Protein AF-0000000079009531 (afdb_homodimer)

Foldseek 3Di:
DPPPPPPPPPPPPPPPPPPPPPPPPPPPPVVLVQAAPDPDDGRHLVCLCVVQVLSPDQFADDAEAELLFAAADQVQAFKDQVLLQDFPQKWWFWACPQLQWIKIAIDGDWGWIDGRPAPAIWTFGMKIKWAAPDQFFTAQYHYNPTAGRMKMKGKIAHPPPPDPVVCLPDAQRIEIEMAGEHADADALPLCCQPLVCLVCHQEHPSDVGGDIGRTGRSVSQDDPDPGWKWKWWFHFDFDPSGRRRYIYTYTPDHGYHHPVRVVSQQSHAHNVRHGSHSSGHHHHDNPPIHMYINPCVSHPDPVPVPPVPCPPPVVVVVVVVVVVVVVVVVVD/DPPPPPPPPPPPPPPPPPPPPPPPPPPPPPPLVQAAPDPDDGRHLVCLCVVQVLSPDQFADDAEAELLFAAADQVQAFKDQVLLQDFPQKWWFWACPQLQWIKIAIDGDWGWIDGRPAPAIWTFGMKIKWAAPDQFFTAQYHYNPTAGRMKMKGKTAHPPDPDPVCCLPDAQRIEIEMAGEHADADALPLCCQPLVCLVCHQEHPSDVGGDIGRTGRSCSQDDPDPGWKWKWWFHFDFDPSGRRRYIYTYTPDHGYHHPVSVVSQQSHAHNVRHGSHSSGHHHHDNPPIHMYINPCVSHPDPVPVPPVPPPPPVVVVVVVVVVVVVVVVVVD

Nearest PDB structures (foldseek):
  4pxx-assembly1_A  TM=9.332E-01  e=1.067E-29  Homo sapiens
  2h4n-assembly1_A  TM=9.356E-01  e=3.135E-29  Homo sapiens
  2x7s-assembly1_A  TM=9.214E-01  e=1.203E-29  Homo sapiens
  2wd2-assembly1_A  TM=9.306E-01  e=3.328E-29  Homo sapiens
  5ku6-assembly3_C  TM=8.762E-01  e=2.268E-26  Homo sapiens

InterPro domains:
  IPR001148 Alpha carbonic anhydrase domain [PF00194] (45-294)
  IPR001148 Alpha carbonic anhydrase domain [PS51144] (33-295)
  IPR001148 Alpha carbonic anhydrase domain [SM01057] (35-295)
  IPR023561 Carbonic anhydrase, alpha-class [PTHR18952] (33-289)
  IPR036398 Alpha carbonic anhydrase domain superfamily [G3DSA:3.10.200.10] (30-306)
  IPR036398 Alpha carbonic anhydrase domain superfamily [SSF51069] (33-294)

Structure (mmCIF, N/CA/C/O backbone):
data_AF-0000000079009531-model_v1
#
loop_
_entity.id
_entity.type
_entity.pdbx_description
1 polymer 'carbonic anhydrase'
#
loop_
_atom_site.group_PDB
_atom_site.id
_atom_site.type_symbol
_atom_site.label_atom_id
_atom_site.label_alt_id
_atom_site.label_comp_id
_atom_site.label_asym_id
_atom_site.label_entity_id
_atom_site.label_seq_id
_atom_site.pdbx_PDB_ins_code
_atom_site.Cartn_x
_atom_site.Cartn_y
_atom_site.Cartn_z
_atom_site.occupancy
_atom_site.B_iso_or_equiv
_atom_site.auth_seq_id
_atom_site.auth_comp_id
_atom_site.auth_asym_id
_atom_site.auth_atom_id
_atom_site.pdbx_PDB_model_num
ATOM 1 N N . MET A 1 1 ? -96 -47.688 -9.445 1 29.12 1 MET A N 1
ATOM 2 C CA . MET A 1 1 ? -95.562 -46.531 -10.211 1 29.12 1 MET A CA 1
ATOM 3 C C . MET A 1 1 ? -94.5 -45.75 -9.438 1 29.12 1 MET A C 1
ATOM 5 O O . MET A 1 1 ? -94.75 -45.156 -8.398 1 29.12 1 MET A O 1
ATOM 9 N N . THR A 1 2 ? -93.25 -46.344 -9.422 1 32.91 2 THR A N 1
ATOM 10 C CA . THR A 1 2 ? -92 -46.219 -8.664 1 32.91 2 THR A CA 1
ATOM 11 C C . THR A 1 2 ? -91.25 -44.938 -9.016 1 32.91 2 THR A C 1
ATOM 13 O O . THR A 1 2 ? -90.875 -44.75 -10.156 1 32.91 2 THR A O 1
ATOM 16 N N . SE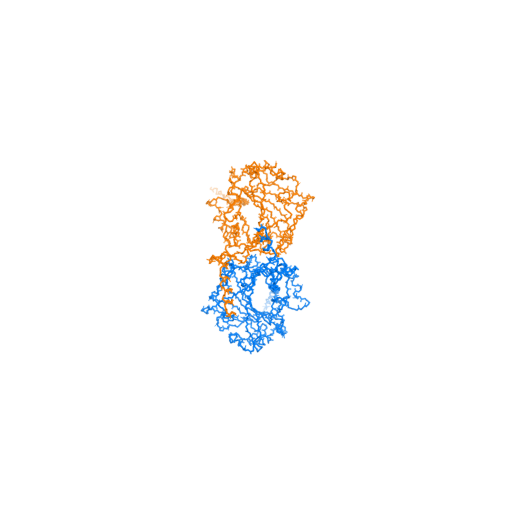R A 1 3 ? -91.875 -43.781 -8.531 1 31.92 3 SER A N 1
ATOM 17 C CA . SER A 1 3 ? -91.438 -42.438 -8.844 1 31.92 3 SER A CA 1
ATOM 18 C C . SER A 1 3 ? -89.938 -42.25 -8.562 1 31.92 3 SER A C 1
ATOM 20 O O . SER A 1 3 ? -89.5 -42.5 -7.453 1 31.92 3 SER A O 1
ATOM 22 N N . SER A 1 4 ? -89.062 -42.344 -9.562 1 31.94 4 SER A N 1
ATOM 23 C CA . SER A 1 4 ? -87.562 -42.312 -9.75 1 31.94 4 SER A CA 1
ATOM 24 C C . SER A 1 4 ? -87.062 -40.906 -9.523 1 31.94 4 SER A C 1
ATOM 26 O O . SER A 1 4 ? -87.25 -40 -10.344 1 31.94 4 SER A O 1
ATOM 28 N N . GLN A 1 5 ? -87.312 -40.344 -8.328 1 29.27 5 GLN A N 1
ATOM 29 C CA . GLN A 1 5 ? -86.938 -38.969 -8.148 1 29.27 5 GLN A CA 1
ATOM 30 C C . GLN A 1 5 ? -85.438 -38.781 -8.461 1 29.27 5 GLN A C 1
ATOM 32 O O . GLN A 1 5 ? -84.562 -39.469 -7.902 1 29.27 5 GLN A O 1
ATOM 37 N N . ALA A 1 6 ? -85.062 -38.219 -9.641 1 32.69 6 ALA A N 1
ATOM 38 C CA . ALA A 1 6 ? -83.812 -37.875 -10.312 1 32.69 6 ALA A CA 1
ATOM 39 C C . ALA A 1 6 ? -83.062 -36.875 -9.5 1 32.69 6 ALA A C 1
ATOM 41 O O . ALA A 1 6 ? -83.5 -35.781 -9.203 1 32.69 6 ALA A O 1
ATOM 42 N N . TRP A 1 7 ? -82.188 -37.312 -8.469 1 28.7 7 TRP A N 1
ATOM 43 C CA . TRP A 1 7 ? -81.438 -36.469 -7.586 1 28.7 7 TRP A CA 1
ATOM 44 C C . TRP A 1 7 ? -80.438 -35.594 -8.383 1 28.7 7 TRP A C 1
ATOM 46 O O . TRP A 1 7 ? -79.625 -36.094 -9.164 1 28.7 7 TRP A O 1
ATOM 56 N N . LYS A 1 8 ? -80.938 -34.375 -8.852 1 31.2 8 LYS A N 1
ATOM 57 C CA . LYS A 1 8 ? -80.125 -33.438 -9.609 1 31.2 8 LYS A CA 1
ATOM 58 C C . LYS A 1 8 ? -78.812 -33.094 -8.852 1 31.2 8 LYS A C 1
ATOM 60 O O . LYS A 1 8 ? -78.875 -32.656 -7.699 1 31.2 8 LYS A O 1
ATOM 65 N N . VAL A 1 9 ? -77.688 -33.812 -9.086 1 33.5 9 VAL A N 1
ATOM 66 C CA . VAL A 1 9 ? -76.375 -33.656 -8.477 1 33.5 9 VAL A CA 1
ATOM 67 C C . VAL A 1 9 ? -75.875 -32.25 -8.781 1 33.5 9 VAL A C 1
ATOM 69 O O . VAL A 1 9 ? -75.875 -31.812 -9.93 1 33.5 9 VAL A O 1
ATOM 72 N N . PRO A 1 10 ? -76 -31.328 -7.812 1 34.94 10 PRO A N 1
ATOM 73 C CA . PRO A 1 10 ? -75.562 -29.984 -8.109 1 34.94 10 PRO A CA 1
ATOM 74 C C . PRO A 1 10 ? -74.125 -29.984 -8.664 1 34.94 10 PRO A C 1
ATOM 76 O O . PRO A 1 10 ? -73.312 -30.844 -8.289 1 34.94 10 PRO A O 1
ATOM 79 N N . VAL A 1 11 ? -73.938 -29.625 -9.875 1 32.44 11 VAL A N 1
ATOM 80 C CA . VAL A 1 11 ? -72.688 -29.438 -10.594 1 32.44 11 VAL A CA 1
ATOM 81 C C . VAL A 1 11 ? -71.75 -28.484 -9.82 1 32.44 11 VAL A C 1
ATOM 83 O O . VAL A 1 11 ? -72.062 -27.312 -9.656 1 32.44 11 VAL A O 1
ATOM 86 N N . ARG A 1 12 ? -71.25 -28.922 -8.695 1 33.34 12 ARG A N 1
ATOM 87 C CA . ARG A 1 12 ? -70.25 -28.062 -8.031 1 33.34 12 ARG A CA 1
ATOM 88 C C . ARG A 1 12 ? -69.25 -27.516 -9.031 1 33.34 12 ARG A C 1
ATOM 90 O O . ARG A 1 12 ? -68.688 -28.25 -9.844 1 33.34 12 ARG A O 1
ATOM 97 N N . HIS A 1 13 ? -69.5 -26.25 -9.375 1 33.47 13 HIS A N 1
ATOM 98 C CA . HIS A 1 13 ? -68.5 -25.516 -10.188 1 33.47 13 HIS A CA 1
ATOM 99 C C . HIS A 1 13 ? -67.062 -25.719 -9.656 1 33.47 13 HIS A C 1
ATOM 101 O O . HIS A 1 13 ? -66.812 -25.516 -8.469 1 33.47 13 HIS A O 1
ATOM 107 N N . VAL A 1 14 ? -66.375 -26.703 -10.109 1 35.72 14 VAL A N 1
ATOM 108 C CA . VAL A 1 14 ? -64.938 -26.875 -9.875 1 35.72 14 VAL A CA 1
ATOM 109 C C . VAL A 1 14 ? -64.188 -25.594 -10.25 1 35.72 14 VAL A C 1
ATOM 111 O O . VAL A 1 14 ? -64.188 -25.188 -11.414 1 35.72 14 VAL A O 1
ATOM 114 N N . VAL A 1 15 ? -64.375 -24.609 -9.352 1 36.88 15 VAL A N 1
ATOM 115 C CA . VAL A 1 15 ? -63.438 -23.484 -9.547 1 36.88 15 VAL A CA 1
ATOM 116 C C . VAL A 1 15 ? -62.031 -23.984 -9.766 1 36.88 15 VAL A C 1
ATOM 118 O O . VAL A 1 15 ? -61.469 -24.656 -8.898 1 36.88 15 VAL A O 1
ATOM 121 N N . THR A 1 16 ? -61.719 -24.297 -10.984 1 35.53 16 THR A N 1
ATOM 122 C CA . THR A 1 16 ? -60.344 -24.578 -11.359 1 35.53 16 THR A CA 1
ATOM 123 C C . THR A 1 16 ? -59.406 -23.453 -10.906 1 35.53 16 THR A C 1
ATOM 125 O O . THR A 1 16 ? -59.531 -22.312 -11.375 1 35.53 16 THR A O 1
ATOM 128 N N . LEU A 1 17 ? -59.188 -23.453 -9.594 1 37.47 17 LEU A N 1
ATOM 129 C CA . LEU A 1 17 ? -58.094 -22.562 -9.203 1 37.47 17 LEU A CA 1
ATOM 130 C C . LEU A 1 17 ? -56.875 -22.812 -10.07 1 37.47 17 LEU A C 1
ATOM 132 O O . LEU A 1 17 ? -56.281 -23.891 -10.039 1 37.47 17 LEU A O 1
ATOM 136 N N . CYS A 1 18 ? -56.875 -22.188 -11.25 1 34.91 18 CYS A N 1
ATOM 137 C CA . CYS A 1 18 ? -55.625 -22.125 -12.016 1 34.91 18 CYS A CA 1
ATOM 138 C C . CYS A 1 18 ? -54.5 -21.578 -11.156 1 34.91 18 CYS A C 1
ATOM 140 O O . CYS A 1 18 ? -54.469 -20.375 -10.844 1 34.91 18 CYS A O 1
ATOM 142 N N . ILE A 1 19 ? -54.094 -22.375 -10.203 1 36.53 19 ILE A N 1
ATOM 143 C CA . ILE A 1 19 ? -52.844 -22 -9.57 1 36.53 19 ILE A CA 1
ATOM 144 C C . ILE A 1 19 ? -51.812 -21.656 -10.648 1 36.53 19 ILE A C 1
ATOM 146 O O . ILE A 1 19 ? -51.438 -22.516 -11.453 1 36.53 19 ILE A O 1
ATOM 150 N N . GLY A 1 20 ? -51.906 -20.422 -11.172 1 34.81 20 GLY A N 1
ATOM 151 C CA . GLY A 1 20 ? -50.781 -19.953 -11.977 1 34.81 20 GLY A CA 1
ATOM 152 C C . GLY A 1 20 ? -49.438 -20.312 -11.391 1 34.81 20 GLY A C 1
ATOM 153 O O . GLY A 1 20 ? -49.125 -19.938 -10.25 1 34.81 20 GLY A O 1
ATOM 154 N N . ILE A 1 21 ? -48.938 -21.516 -11.758 1 35.19 21 ILE A N 1
ATOM 155 C CA . ILE A 1 21 ? -47.531 -21.828 -11.531 1 35.19 21 ILE A CA 1
ATOM 156 C C . ILE A 1 21 ? -46.656 -20.641 -11.93 1 35.19 21 ILE A C 1
ATOM 158 O O . ILE A 1 21 ? -46.594 -20.281 -13.109 1 35.19 21 ILE A O 1
ATOM 162 N N . ILE A 1 22 ? -46.688 -19.641 -11.078 1 38.41 22 ILE A N 1
ATOM 163 C CA . ILE A 1 22 ? -45.594 -18.688 -11.305 1 38.41 22 ILE A CA 1
ATOM 164 C C . ILE A 1 22 ? -44.281 -19.422 -11.453 1 38.41 22 ILE A C 1
ATOM 166 O O . ILE A 1 22 ? -43.812 -20.047 -10.5 1 38.41 22 ILE A O 1
ATOM 170 N N . LEU A 1 23 ? -44.062 -19.969 -12.641 1 34.06 23 LEU A N 1
ATOM 171 C CA . LEU A 1 23 ? -42.688 -20.375 -12.969 1 34.06 23 LEU A CA 1
ATOM 172 C C . LEU A 1 23 ? -41.688 -19.297 -12.523 1 34.06 23 LEU A C 1
ATOM 174 O O . LEU A 1 23 ? -41.688 -18.203 -13.078 1 34.06 23 LEU A O 1
ATOM 178 N N . TRP A 1 24 ? -41.438 -19.281 -11.219 1 35.66 24 TRP A N 1
ATOM 179 C CA . TRP A 1 24 ? -40.188 -18.609 -10.828 1 35.66 24 TRP A CA 1
ATOM 180 C C . TRP A 1 24 ? -39.031 -19.047 -11.719 1 35.66 24 TRP A C 1
ATOM 182 O O . TRP A 1 24 ? -38.594 -20.203 -11.664 1 35.66 24 TRP A O 1
ATOM 192 N N . SER A 1 25 ? -39.031 -18.562 -12.93 1 33 25 SER A N 1
ATOM 193 C CA . SER A 1 25 ? -37.75 -18.672 -13.648 1 33 25 SER A CA 1
ATOM 194 C C . SER A 1 25 ? -36.594 -18.188 -12.797 1 33 25 SER A C 1
ATOM 196 O O . SER A 1 25 ? -36.531 -17.016 -12.43 1 33 25 SER A O 1
ATOM 198 N N . GLY A 1 26 ? -36.188 -19 -11.898 1 31.97 26 GLY A N 1
ATOM 199 C CA . GLY A 1 26 ? -34.844 -18.734 -11.398 1 31.97 26 GLY A CA 1
ATOM 200 C C . GLY A 1 26 ? -33.906 -18.203 -12.461 1 31.97 26 GLY A C 1
ATOM 201 O O . GLY A 1 26 ? -33.75 -18.797 -13.531 1 31.97 26 GLY A O 1
ATOM 202 N N . SER A 1 27 ? -33.844 -16.938 -12.539 1 34.62 27 SER A N 1
ATOM 203 C CA . SER A 1 27 ? -32.719 -16.438 -13.32 1 34.62 27 SER A CA 1
ATOM 204 C C . SER A 1 27 ? -31.453 -17.25 -13.039 1 34.62 27 SER A C 1
ATOM 206 O O . SER A 1 27 ? -31.016 -17.359 -11.891 1 34.62 27 SER A O 1
ATOM 208 N N . VAL A 1 28 ? -31.344 -18.406 -13.586 1 34.09 28 VAL A N 1
ATOM 209 C CA . VAL A 1 28 ? -29.969 -18.875 -13.711 1 34.09 28 VAL A CA 1
ATOM 210 C C . VAL A 1 28 ? -29.031 -17.688 -13.953 1 34.09 28 VAL A C 1
ATOM 212 O O . VAL A 1 28 ? -29.188 -16.969 -14.938 1 34.09 28 VAL A O 1
ATOM 215 N N . ASP A 1 29 ? -28.688 -17.062 -12.914 1 33.69 29 ASP A N 1
ATOM 216 C CA . ASP A 1 29 ? -27.469 -16.281 -13.102 1 33.69 29 ASP A CA 1
ATOM 217 C C . ASP A 1 29 ? -26.438 -17.078 -13.914 1 33.69 29 ASP A C 1
ATOM 219 O O . ASP A 1 29 ? -25.844 -18.047 -13.414 1 33.69 29 ASP A O 1
ATOM 223 N N . ALA A 1 30 ? -26.781 -17.531 -15.078 1 34.75 30 ALA A N 1
ATOM 224 C CA . ALA A 1 30 ? -25.688 -17.969 -15.938 1 34.75 30 ALA A CA 1
ATOM 225 C C . ALA A 1 30 ? -24.391 -17.234 -15.586 1 34.75 30 ALA A C 1
ATOM 227 O O . ALA A 1 30 ? -24.25 -16.047 -15.859 1 34.75 30 ALA A O 1
ATOM 228 N N . ASP A 1 31 ? -23.797 -17.406 -14.523 1 38.38 31 ASP A N 1
ATOM 229 C CA . ASP A 1 31 ? -22.422 -17.047 -14.227 1 38.38 31 ASP A CA 1
ATOM 230 C C . ASP A 1 31 ? -21.531 -17.203 -15.469 1 38.38 31 ASP A C 1
ATOM 232 O O . ASP A 1 31 ? -20.641 -18.047 -15.492 1 38.38 31 ASP A O 1
ATOM 236 N N . GLY A 1 32 ? -21.984 -17.594 -16.625 1 43.75 32 GLY A N 1
ATOM 237 C CA . GLY A 1 32 ? -21.109 -17.484 -17.781 1 43.75 32 GLY A CA 1
ATOM 238 C C . GLY A 1 32 ? -20.078 -16.391 -17.641 1 43.75 32 GLY A C 1
ATOM 239 O O . GLY A 1 32 ? -20.406 -15.25 -17.312 1 43.75 32 GLY A O 1
ATOM 240 N N . ALA A 1 33 ? -18.984 -16.797 -17.172 1 51.84 33 ALA A N 1
ATOM 241 C CA . ALA A 1 33 ? -17.891 -15.844 -16.984 1 51.84 33 ALA A CA 1
ATOM 242 C C . ALA A 1 33 ? -17.859 -14.812 -18.109 1 51.84 33 ALA A C 1
ATOM 244 O O . ALA A 1 33 ? -17.703 -15.156 -19.281 1 51.84 33 ALA A O 1
ATOM 245 N N . SER A 1 34 ? -18.547 -13.664 -17.969 1 73.94 34 SER A N 1
ATOM 246 C CA . SER A 1 34 ? -18.672 -12.469 -18.797 1 73.94 34 SER A CA 1
ATOM 247 C C . SER A 1 34 ? -17.312 -11.945 -19.219 1 73.94 34 SER A C 1
ATOM 249 O O . SER A 1 34 ? -17.219 -11.109 -20.125 1 73.94 34 SER A O 1
ATOM 251 N N . TRP A 1 35 ? -16.266 -12.68 -18.812 1 86.94 35 TRP A N 1
ATOM 252 C CA . TRP A 1 35 ? -14.984 -12.125 -19.25 1 86.94 35 TRP A CA 1
ATOM 253 C C . TRP A 1 35 ? -14.102 -13.203 -19.859 1 86.94 35 TRP A C 1
ATOM 255 O O . TRP A 1 35 ? -14.312 -14.398 -19.609 1 86.94 35 TRP A O 1
ATOM 265 N N . ASN A 1 36 ? -13.227 -12.977 -20.766 1 88.44 36 ASN A N 1
ATOM 266 C CA . ASN A 1 36 ? -12.258 -13.867 -21.406 1 88.44 36 ASN A CA 1
ATOM 267 C C . ASN A 1 36 ? -10.906 -13.18 -21.578 1 88.44 36 ASN A C 1
ATOM 269 O O . ASN A 1 36 ? -10.703 -12.062 -21.109 1 88.44 36 ASN A O 1
ATOM 273 N N . TYR A 1 37 ? -9.93 -13.922 -22.203 1 90.38 37 TYR A N 1
ATOM 274 C CA . TYR A 1 37 ? -8.578 -13.406 -22.391 1 90.38 37 TYR A CA 1
ATOM 275 C C . TYR A 1 37 ? -8.352 -13.031 -23.859 1 90.38 37 TYR A C 1
ATOM 277 O O . TYR A 1 37 ? -7.207 -12.812 -24.266 1 90.38 37 TYR A O 1
ATOM 285 N N . ASN A 1 38 ? -9.375 -12.977 -24.562 1 87.06 38 ASN A N 1
ATOM 286 C CA . ASN A 1 38 ? -9.195 -12.664 -25.969 1 87.06 38 ASN A CA 1
ATOM 287 C C . ASN A 1 38 ? -8.609 -11.273 -26.172 1 87.06 38 ASN A C 1
ATOM 289 O O . ASN A 1 38 ? -8.789 -10.391 -25.328 1 87.06 38 ASN A O 1
ATOM 293 N N . ILE A 1 39 ? -7.969 -11.102 -27.297 1 84.69 39 ILE A N 1
ATOM 294 C CA . ILE A 1 39 ? -7.293 -9.844 -27.578 1 84.69 39 ILE A CA 1
ATOM 295 C C . ILE A 1 39 ? -8.32 -8.734 -27.797 1 84.69 39 ILE A C 1
ATOM 297 O O . ILE A 1 39 ? -8.086 -7.578 -27.438 1 84.69 39 ILE A O 1
ATOM 301 N N . SER A 1 40 ? -9.469 -9.156 -28.406 1 85 40 SER A N 1
ATOM 302 C CA . SER A 1 40 ? -10.508 -8.172 -28.703 1 85 40 SER A CA 1
ATOM 303 C C . SER A 1 40 ? -11.898 -8.789 -28.594 1 85 40 SER A C 1
ATOM 305 O O . SER A 1 40 ? -12.031 -10.008 -28.422 1 85 40 SER A O 1
ATOM 307 N N . GLY A 1 41 ? -12.891 -7.809 -28.531 1 86.5 41 GLY A N 1
ATOM 308 C CA . GLY A 1 41 ? -14.266 -8.273 -28.5 1 86.5 41 GLY A CA 1
ATOM 309 C C . GLY A 1 41 ? -14.891 -8.164 -27.109 1 86.5 41 GLY A C 1
ATOM 310 O O . GLY A 1 41 ? -14.219 -7.785 -26.156 1 86.5 41 GLY A O 1
ATOM 311 N N . TYR A 1 42 ? -16.047 -8.547 -27.109 1 83.94 42 TYR A N 1
ATOM 312 C CA . TYR A 1 42 ? -16.812 -8.461 -25.875 1 83.94 42 TYR A CA 1
ATOM 313 C C . TYR A 1 42 ? -16.203 -9.359 -24.797 1 83.94 42 TYR A C 1
ATOM 315 O O . TYR A 1 42 ? -15.828 -10.508 -25.078 1 83.94 42 TYR A O 1
ATOM 323 N N . GLY A 1 43 ? -15.984 -8.773 -23.609 1 87.94 43 GLY A N 1
ATOM 324 C CA . GLY A 1 43 ? -15.477 -9.555 -22.484 1 87.94 43 GLY A CA 1
ATOM 325 C C . GLY A 1 43 ? -13.961 -9.609 -22.422 1 87.94 43 GLY A C 1
ATOM 326 O O . GLY A 1 43 ? -13.391 -10.227 -21.531 1 87.94 43 GLY A O 1
ATOM 327 N N . SER A 1 44 ? -13.375 -8.984 -23.391 1 91.81 44 SER A N 1
ATOM 328 C CA . SER A 1 44 ? -11.914 -8.984 -23.438 1 91.81 44 SER A CA 1
ATOM 329 C C . SER A 1 44 ? -11.336 -8.062 -22.359 1 91.81 44 SER A C 1
ATOM 331 O O . SER A 1 44 ? -12.023 -7.172 -21.875 1 91.81 44 SER A O 1
ATOM 333 N N . PRO A 1 45 ? -10.055 -8.266 -22.047 1 93.25 45 PRO A N 1
ATOM 334 C CA . PRO A 1 45 ? -9.422 -7.492 -20.969 1 93.25 45 PRO A CA 1
ATOM 335 C C . PRO A 1 45 ? -9.516 -5.984 -21.203 1 93.25 45 PRO A C 1
ATOM 337 O O . PRO A 1 45 ? -9.664 -5.223 -20.25 1 93.25 45 PRO A O 1
ATOM 340 N N . ALA A 1 46 ? -9.477 -5.586 -22.422 1 91 46 ALA A N 1
ATOM 341 C CA . ALA A 1 46 ? -9.539 -4.16 -22.719 1 91 46 ALA A CA 1
ATOM 342 C C . ALA A 1 46 ? -10.867 -3.559 -22.281 1 91 46 ALA A C 1
ATOM 344 O O . ALA A 1 46 ? -10.977 -2.348 -22.078 1 91 46 ALA A O 1
ATOM 345 N N . TYR A 1 47 ? -11.852 -4.426 -22.109 1 91.31 47 TYR A N 1
ATOM 346 C CA . TYR A 1 47 ? -13.188 -3.916 -21.828 1 91.31 47 TYR A CA 1
ATOM 347 C C . TYR A 1 47 ? -13.695 -4.426 -20.484 1 91.31 47 TYR A C 1
ATOM 349 O O . TYR A 1 47 ? -14.867 -4.23 -20.141 1 91.31 47 TYR A O 1
ATOM 357 N N . TRP A 1 48 ? -12.859 -5.07 -19.734 1 94 48 TRP A N 1
ATOM 358 C CA . TRP A 1 48 ? -13.289 -5.602 -18.438 1 94 48 TRP A CA 1
ATOM 359 C C . TRP A 1 48 ? -13.859 -4.492 -17.562 1 94 48 TRP A C 1
ATOM 361 O O . TRP A 1 48 ? -14.797 -4.719 -16.797 1 94 48 TRP A O 1
ATOM 371 N N . TYR A 1 49 ? -13.344 -3.246 -17.688 1 89.56 49 TYR A N 1
ATOM 372 C CA . TYR A 1 49 ? -13.719 -2.137 -16.812 1 89.56 49 TYR A CA 1
ATOM 373 C C . TYR A 1 49 ? -15.18 -1.761 -17.016 1 89.56 49 TYR A C 1
ATOM 375 O O . TYR A 1 49 ? -15.781 -1.107 -16.156 1 89.56 49 TYR A O 1
ATOM 383 N N . MET A 1 50 ? -15.797 -2.17 -18.109 1 89.69 50 MET A N 1
ATOM 384 C CA . MET A 1 50 ? -17.188 -1.835 -18.391 1 89.69 50 MET A CA 1
ATOM 385 C C . MET A 1 50 ? -18.125 -2.611 -17.469 1 89.69 50 MET A C 1
ATOM 387 O O . MET A 1 50 ? -19.172 -2.096 -17.078 1 89.69 50 MET A O 1
ATOM 391 N N . ASN A 1 51 ? -17.734 -3.838 -17.141 1 90.31 51 ASN A N 1
ATOM 392 C CA . ASN A 1 51 ? -18.547 -4.676 -16.266 1 90.31 51 ASN A CA 1
ATOM 393 C C . ASN A 1 51 ? -17.969 -4.77 -14.859 1 90.31 51 ASN A C 1
ATOM 395 O O . ASN A 1 51 ? -18.688 -5.105 -13.914 1 90.31 51 ASN A O 1
ATOM 399 N N . TYR A 1 52 ? -16.719 -4.531 -14.805 1 90.38 52 TYR A N 1
ATOM 400 C CA . TYR A 1 52 ? -15.977 -4.555 -13.547 1 90.38 52 TYR A CA 1
ATOM 401 C C . TYR A 1 52 ? -15.18 -3.27 -13.359 1 90.38 52 TYR A C 1
ATOM 403 O O . TYR A 1 52 ? -14.016 -3.191 -13.742 1 90.38 52 TYR A O 1
ATOM 411 N N . SER A 1 53 ? -15.742 -2.402 -12.68 1 85.69 53 SER A N 1
ATOM 412 C CA . SER A 1 53 ? -15.227 -1.037 -12.633 1 85.69 53 SER A CA 1
ATOM 413 C C . SER A 1 53 ? -13.812 -0.997 -12.055 1 85.69 53 SER A C 1
ATOM 415 O O . SER A 1 53 ? -12.992 -0.182 -12.477 1 85.69 53 SER A O 1
ATOM 417 N N . ASN A 1 54 ? -13.461 -1.9 -11.141 1 85.69 54 ASN A N 1
ATOM 418 C CA . ASN A 1 54 ? -12.133 -1.904 -10.539 1 85.69 54 ASN A CA 1
ATOM 419 C C . ASN A 1 54 ? -11.047 -2.217 -11.562 1 85.69 54 ASN A C 1
ATOM 421 O O . ASN A 1 54 ? -9.875 -1.908 -11.352 1 85.69 54 ASN A O 1
ATOM 425 N N . CYS A 1 55 ? -11.43 -2.762 -12.672 1 92.12 55 CYS A N 1
ATOM 426 C CA . CYS A 1 55 ? -10.453 -3.145 -13.688 1 92.12 55 CYS A CA 1
ATOM 427 C C . CYS A 1 55 ? -9.922 -1.921 -14.422 1 92.12 55 CYS A C 1
ATOM 429 O O . CYS A 1 55 ? -8.953 -2.018 -15.172 1 92.12 55 CYS A O 1
ATOM 431 N N . GLY A 1 56 ? -10.516 -0.837 -14.156 1 87.5 56 GLY A N 1
ATOM 432 C CA . GLY A 1 56 ? -10.031 0.416 -14.719 1 87.5 56 GLY A CA 1
ATOM 433 C C . GLY A 1 56 ? -9.219 1.236 -13.734 1 87.5 56 GLY A C 1
ATOM 434 O O . GLY A 1 56 ? -8.969 2.42 -13.961 1 87.5 56 GLY A O 1
ATOM 435 N N . GLY A 1 57 ? -8.734 0.586 -12.625 1 85.88 57 GLY A N 1
ATOM 436 C CA . GLY A 1 57 ? -7.98 1.291 -11.602 1 85.88 57 GLY A CA 1
ATOM 437 C C . GLY A 1 57 ? -6.562 1.617 -12.031 1 85.88 57 GLY A C 1
ATOM 438 O O . GLY A 1 57 ? -6.125 1.212 -13.109 1 85.88 57 GLY A O 1
ATOM 439 N N . VAL A 1 58 ? -5.801 2.32 -11.156 1 85.56 58 VAL A N 1
ATOM 440 C CA . VAL A 1 58 ? -4.5 2.848 -11.547 1 85.56 58 VAL A CA 1
ATOM 441 C C . VAL A 1 58 ? -3.391 2.004 -10.922 1 85.56 58 VAL A C 1
ATOM 443 O O . VAL A 1 58 ? -2.207 2.229 -11.188 1 85.56 58 VAL A O 1
ATOM 446 N N . MET A 1 59 ? -3.756 1.083 -10.039 1 89.12 59 MET A N 1
ATOM 447 C CA . MET A 1 59 ? -2.783 0.175 -9.438 1 89.12 59 MET A CA 1
ATOM 448 C C . MET A 1 59 ? -3.045 -1.265 -9.867 1 89.12 59 MET A C 1
ATOM 450 O O . MET A 1 59 ? -3.117 -2.164 -9.031 1 89.12 59 MET A O 1
ATOM 454 N N . GLN A 1 60 ? -3.141 -1.4 -11.141 1 93.19 60 GLN A N 1
ATOM 455 C CA . GLN A 1 60 ? -3.561 -2.684 -11.695 1 93.19 60 GLN A CA 1
ATOM 456 C C . GLN A 1 60 ? -2.365 -3.602 -11.93 1 93.19 60 GLN A C 1
ATOM 458 O O . GLN A 1 60 ? -1.222 -3.143 -11.969 1 93.19 60 GLN A O 1
ATOM 463 N N . SER A 1 61 ? -2.676 -4.867 -11.922 1 97.31 61 SER A N 1
ATOM 464 C CA . SER A 1 61 ? -1.731 -5.941 -12.203 1 97.31 61 SER A CA 1
ATOM 465 C C . SER A 1 61 ? -2.201 -6.789 -13.383 1 97.31 61 SER A C 1
ATOM 467 O O . SER A 1 61 ? -3.393 -6.824 -13.695 1 97.31 61 SER A O 1
ATOM 469 N N . PRO A 1 62 ? -1.27 -7.477 -14.078 1 98.44 62 PRO A N 1
ATOM 470 C CA . PRO A 1 62 ? 0.171 -7.598 -13.844 1 98.44 62 PRO A CA 1
ATOM 471 C C . PRO A 1 62 ? 0.966 -6.43 -14.414 1 98.44 62 PRO A C 1
ATOM 473 O O . PRO A 1 62 ? 0.479 -5.727 -15.305 1 98.44 62 PRO A O 1
ATOM 476 N N . ILE A 1 63 ? 2.18 -6.258 -13.883 1 98.5 63 ILE A N 1
ATOM 477 C CA . ILE A 1 63 ? 3.043 -5.207 -14.398 1 98.5 63 ILE A CA 1
ATOM 478 C C . ILE A 1 63 ? 4.312 -5.82 -14.984 1 98.5 63 ILE A C 1
ATOM 480 O O . ILE A 1 63 ? 4.555 -7.02 -14.828 1 98.5 63 ILE A O 1
ATOM 484 N N . ASP A 1 64 ? 5.016 -4.992 -15.766 1 98.56 64 ASP A N 1
ATOM 485 C CA . ASP A 1 64 ? 6.402 -5.285 -16.109 1 98.56 64 ASP A CA 1
ATOM 486 C C . ASP A 1 64 ? 7.344 -4.875 -14.969 1 98.56 64 ASP A C 1
ATOM 488 O O . ASP A 1 64 ? 7.277 -3.75 -14.477 1 98.56 64 ASP A O 1
ATOM 492 N N . ILE A 1 65 ? 8.148 -5.789 -14.523 1 98.19 65 ILE A N 1
ATOM 493 C CA . ILE A 1 65 ? 9.195 -5.445 -13.57 1 98.19 65 ILE A CA 1
ATOM 494 C C . ILE A 1 65 ? 10.438 -4.953 -14.312 1 98.19 65 ILE A C 1
ATOM 496 O O . ILE A 1 65 ? 11.188 -5.75 -14.883 1 98.19 65 ILE A O 1
ATOM 500 N N . ASN A 1 66 ? 10.602 -3.66 -14.328 1 96.12 66 ASN A N 1
ATOM 501 C CA . ASN A 1 66 ? 11.836 -3.064 -14.836 1 96.12 66 ASN A CA 1
ATOM 502 C C . ASN A 1 66 ? 12.938 -3.074 -13.781 1 96.12 66 ASN A C 1
ATOM 504 O O . ASN A 1 66 ? 12.906 -2.285 -12.836 1 96.12 66 ASN A O 1
ATOM 508 N N . THR A 1 67 ? 13.914 -3.91 -13.953 1 94.81 67 THR A N 1
ATOM 509 C CA . THR A 1 67 ? 14.898 -4.184 -12.906 1 94.81 67 THR A CA 1
ATOM 510 C C . THR A 1 67 ? 15.844 -2.994 -12.734 1 94.81 67 THR A C 1
ATOM 512 O O . THR A 1 67 ? 16.578 -2.916 -11.742 1 94.81 67 THR A O 1
ATOM 515 N N . THR A 1 68 ? 15.883 -2.012 -13.586 1 90.81 68 THR A N 1
ATOM 516 C CA . THR A 1 68 ? 16.766 -0.854 -13.484 1 90.81 68 THR A CA 1
ATOM 517 C C . THR A 1 68 ? 16.203 0.171 -12.5 1 90.81 68 THR A C 1
ATOM 519 O O . THR A 1 68 ? 16.906 1.08 -12.07 1 90.81 68 THR A O 1
ATOM 522 N N . ILE A 1 69 ? 14.93 -0.037 -12.164 1 88.5 69 ILE A N 1
ATOM 523 C CA . ILE A 1 69 ? 14.352 0.995 -11.312 1 88.5 69 ILE A CA 1
ATOM 524 C C . ILE A 1 69 ? 13.828 0.366 -10.023 1 88.5 69 ILE A C 1
ATOM 526 O O . ILE A 1 69 ? 13.078 1 -9.273 1 88.5 69 ILE A O 1
ATOM 530 N N . VAL A 1 70 ? 14.078 -0.906 -9.781 1 94 70 VAL A N 1
ATOM 531 C CA . VAL A 1 70 ? 13.68 -1.54 -8.531 1 94 70 VAL A CA 1
ATOM 532 C C . VAL A 1 70 ? 14.539 -1.003 -7.383 1 94 70 VAL A C 1
ATOM 534 O O . VAL A 1 70 ? 15.727 -0.739 -7.559 1 94 70 VAL A O 1
ATOM 537 N N . LEU A 1 71 ? 13.969 -0.852 -6.207 1 91.38 71 LEU A N 1
ATOM 538 C CA . LEU A 1 71 ? 14.656 -0.343 -5.027 1 91.38 71 LEU A CA 1
ATOM 539 C C . LEU A 1 71 ? 15.023 -1.48 -4.078 1 91.38 71 LEU A C 1
ATOM 541 O O . LEU A 1 71 ? 14.141 -2.195 -3.594 1 91.38 71 LEU A O 1
ATOM 545 N N . TYR A 1 72 ? 16.375 -1.554 -3.902 1 93.06 72 TYR A N 1
ATOM 546 C CA . TYR A 1 72 ? 16.812 -2.541 -2.922 1 93.06 72 TYR A CA 1
ATOM 547 C C . TYR A 1 72 ? 16.5 -2.078 -1.504 1 93.06 72 TYR A C 1
ATOM 549 O O . TYR A 1 72 ? 16.891 -0.975 -1.106 1 93.06 72 TYR A O 1
ATOM 557 N N . ASP A 1 73 ? 15.758 -2.938 -0.76 1 92 73 ASP A N 1
ATOM 558 C CA . ASP A 1 73 ? 15.453 -2.711 0.649 1 92 73 ASP A CA 1
ATOM 559 C C . ASP A 1 73 ? 16.125 -3.762 1.532 1 92 73 ASP A C 1
ATOM 561 O O . ASP A 1 73 ? 15.633 -4.891 1.638 1 92 73 ASP A O 1
ATOM 565 N N . PRO A 1 74 ? 17.188 -3.379 2.227 1 88.88 74 PRO A N 1
ATOM 566 C CA . PRO A 1 74 ? 17.891 -4.363 3.047 1 88.88 74 PRO A CA 1
ATOM 567 C C . PRO A 1 74 ? 17.094 -4.793 4.273 1 88.88 74 PRO A C 1
ATOM 569 O O . PRO A 1 74 ? 17.438 -5.777 4.93 1 88.88 74 PRO A O 1
ATOM 572 N N . TRP A 1 75 ? 16.062 -4.113 4.574 1 88.44 75 TRP A N 1
ATOM 573 C CA . TRP A 1 75 ? 15.289 -4.426 5.766 1 88.44 75 TRP A CA 1
ATOM 574 C C . TRP A 1 75 ? 14.062 -5.258 5.414 1 88.44 75 TRP A C 1
ATOM 576 O O . TRP A 1 75 ? 13.312 -5.68 6.301 1 88.44 75 TRP A O 1
ATOM 586 N N . LEU A 1 76 ? 13.812 -5.469 4.176 1 93.62 76 LEU A N 1
ATOM 587 C CA . LEU A 1 76 ? 12.727 -6.336 3.723 1 93.62 76 LEU A CA 1
ATOM 588 C C . LEU A 1 76 ? 13.125 -7.805 3.844 1 93.62 76 LEU A C 1
ATOM 590 O O . LEU A 1 76 ? 13.961 -8.289 3.08 1 93.62 76 LEU A O 1
ATOM 594 N N . PRO A 1 77 ? 12.547 -8.547 4.797 1 95.44 77 PRO A N 1
ATOM 595 C CA . PRO A 1 77 ? 12.953 -9.938 5.008 1 95.44 77 PRO A CA 1
ATOM 596 C C . PRO A 1 77 ? 12.367 -10.891 3.973 1 95.44 77 PRO A C 1
ATOM 598 O O . PRO A 1 77 ? 11.391 -10.547 3.297 1 95.44 77 PRO A O 1
ATOM 601 N N . VAL A 1 78 ? 12.977 -12.039 3.918 1 97.19 78 VAL A N 1
ATOM 602 C CA . VAL A 1 78 ? 12.383 -13.102 3.119 1 97.19 78 VAL A CA 1
ATOM 603 C C . VAL A 1 78 ? 11.18 -13.695 3.855 1 97.19 78 VAL A C 1
ATOM 605 O O . VAL A 1 78 ? 11.008 -13.469 5.059 1 97.19 78 VAL A O 1
ATOM 608 N N . PHE A 1 79 ? 10.391 -14.414 3.08 1 98.25 79 PHE A N 1
ATOM 609 C CA . PHE A 1 79 ? 9.25 -15.094 3.676 1 98.25 79 PHE A CA 1
ATOM 610 C C . PHE A 1 79 ? 9.703 -16.266 4.547 1 98.25 79 PHE A C 1
ATOM 612 O O . PHE A 1 79 ? 10.695 -16.922 4.234 1 98.25 79 PHE A O 1
ATOM 619 N N . ASN A 1 80 ? 9.023 -16.438 5.668 1 97.75 80 ASN A N 1
ATOM 620 C CA . ASN A 1 80 ? 9.047 -17.719 6.355 1 97.75 80 ASN A CA 1
ATOM 621 C C . ASN A 1 80 ? 8.055 -18.703 5.738 1 97.75 80 ASN A C 1
ATOM 623 O O . ASN A 1 80 ? 6.848 -18.609 5.977 1 97.75 80 ASN A O 1
ATOM 627 N N . ILE A 1 81 ? 8.539 -19.672 5.004 1 97.94 81 ILE A N 1
ATOM 628 C CA . ILE A 1 81 ? 7.684 -20.562 4.246 1 97.94 81 ILE A CA 1
ATOM 629 C C . ILE A 1 81 ? 7.766 -21.969 4.836 1 97.94 81 ILE A C 1
ATOM 631 O O . ILE A 1 81 ? 7.562 -22.969 4.129 1 97.94 81 ILE A O 1
ATOM 635 N N . THR A 1 82 ? 8.086 -22.094 6.062 1 97.44 82 THR A N 1
ATOM 636 C CA . THR A 1 82 ? 8.242 -23.406 6.711 1 97.44 82 THR A CA 1
ATOM 637 C C . THR A 1 82 ? 6.953 -24.219 6.621 1 97.44 82 THR A C 1
ATOM 639 O O . THR A 1 82 ? 6.996 -25.438 6.461 1 97.44 82 THR A O 1
ATOM 642 N N . GLU A 1 83 ? 5.863 -23.609 6.633 1 98.12 83 GLU A N 1
ATOM 643 C CA . GLU A 1 83 ? 4.59 -24.328 6.66 1 98.12 83 GLU A CA 1
ATOM 644 C C . GLU A 1 83 ? 4.223 -24.844 5.273 1 98.12 83 GLU A C 1
ATOM 646 O O . GLU A 1 83 ? 3.307 -25.656 5.129 1 98.12 83 GLU A O 1
ATOM 651 N N . TYR A 1 84 ? 4.934 -24.453 4.285 1 98.5 84 TYR A N 1
ATOM 652 C CA . TYR A 1 84 ? 4.695 -24.953 2.939 1 98.5 84 TYR A CA 1
ATOM 653 C C . TYR A 1 84 ? 4.996 -26.453 2.859 1 98.5 84 TYR A C 1
ATOM 655 O O . TYR A 1 84 ? 4.629 -27.109 1.886 1 98.5 84 TYR A O 1
ATOM 663 N N . SER A 1 85 ? 5.551 -26.984 3.91 1 98.12 85 SER A N 1
ATOM 664 C CA . SER A 1 85 ? 5.883 -28.406 3.918 1 98.12 85 SER A CA 1
ATOM 665 C C . SER A 1 85 ? 4.836 -29.219 4.672 1 98.12 85 SER A C 1
ATOM 667 O O . SER A 1 85 ? 4.934 -30.438 4.758 1 98.12 85 SER A O 1
ATOM 669 N N . LYS A 1 86 ? 3.824 -28.562 5.141 1 98.19 86 LYS A N 1
ATOM 670 C CA . LYS A 1 86 ? 2.756 -29.25 5.871 1 98.19 86 LYS A CA 1
ATOM 671 C C . LYS A 1 86 ? 1.883 -30.078 4.93 1 98.19 86 LYS A C 1
ATOM 673 O O . LYS A 1 86 ? 1.49 -29.594 3.863 1 98.19 86 LYS A O 1
ATOM 678 N N . THR A 1 87 ? 1.574 -31.312 5.426 1 98 87 THR A N 1
ATOM 679 C CA . THR A 1 87 ? 0.703 -32.188 4.637 1 98 87 THR A CA 1
ATOM 680 C C . THR A 1 87 ? -0.34 -32.844 5.527 1 98 87 THR A C 1
ATOM 682 O O . THR A 1 87 ? -1.312 -33.438 5.027 1 98 87 THR A O 1
ATOM 685 N N . ASP A 1 88 ? -0.158 -32.719 6.824 1 97.75 88 ASP A N 1
ATOM 686 C CA . ASP A 1 88 ? -1.076 -33.375 7.746 1 97.75 88 ASP A CA 1
ATOM 687 C C . ASP A 1 88 ? -2.443 -32.688 7.742 1 97.75 88 ASP A C 1
ATOM 689 O O . ASP A 1 88 ? -2.555 -31.516 8.055 1 97.75 88 ASP A O 1
ATOM 693 N N . ASN A 1 89 ? -3.518 -33.469 7.43 1 98.06 89 ASN A N 1
ATOM 694 C CA . ASN A 1 89 ? -4.898 -33 7.402 1 98.06 89 ASN A CA 1
ATOM 695 C C . ASN A 1 89 ? -5.07 -31.828 6.438 1 98.06 89 ASN A C 1
ATOM 697 O O . ASN A 1 89 ? -5.785 -30.875 6.738 1 98.06 89 ASN A O 1
ATOM 701 N N . VAL A 1 90 ? -4.266 -31.797 5.453 1 98.31 90 VAL A N 1
ATOM 702 C CA . VAL A 1 90 ? -4.414 -30.844 4.355 1 98.31 90 VAL A CA 1
ATOM 703 C C . VAL A 1 90 ? -5.051 -31.547 3.152 1 98.31 90 VAL A C 1
ATOM 705 O O . VAL A 1 90 ? -4.637 -32.625 2.768 1 98.31 90 VAL A O 1
ATOM 708 N N . THR A 1 91 ? -6.039 -30.906 2.605 1 98.19 91 THR A N 1
ATOM 709 C CA . THR A 1 91 ? -6.695 -31.422 1.411 1 98.19 91 THR A CA 1
ATOM 710 C C . THR A 1 91 ? -6.445 -30.516 0.213 1 98.19 91 THR A C 1
ATOM 712 O O . THR A 1 91 ? -6.559 -29.297 0.322 1 98.19 91 THR A O 1
ATOM 715 N N . MET A 1 92 ? -6.109 -31.156 -0.898 1 98 92 MET A N 1
ATOM 716 C CA . MET A 1 92 ? -5.887 -30.453 -2.156 1 98 92 MET A CA 1
ATOM 717 C C . MET A 1 92 ? -6.922 -30.859 -3.201 1 98 92 MET A C 1
ATOM 719 O O . MET A 1 92 ? -7.141 -32.062 -3.43 1 98 92 MET A O 1
ATOM 723 N N . THR A 1 93 ? -7.535 -29.859 -3.76 1 97.12 93 THR A N 1
ATOM 724 C CA . THR A 1 93 ? -8.5 -30.094 -4.828 1 97.12 93 THR A CA 1
ATOM 725 C C . THR A 1 93 ? -8.078 -29.391 -6.109 1 97.12 93 THR A C 1
ATOM 727 O O . THR A 1 93 ? -7.977 -28.156 -6.145 1 97.12 93 THR A O 1
ATOM 730 N N . LEU A 1 94 ? -7.883 -30.172 -7.16 1 96.75 94 LEU A N 1
ATOM 731 C CA . LEU A 1 94 ? -7.465 -29.672 -8.461 1 96.75 94 LEU A CA 1
ATOM 732 C C . LEU A 1 94 ? -8.664 -29.438 -9.375 1 96.75 94 LEU A C 1
ATOM 734 O O . LEU A 1 94 ? -9.539 -30.312 -9.477 1 96.75 94 LEU A O 1
ATOM 738 N N . THR A 1 95 ? -8.656 -28.25 -10 1 94.75 95 THR A N 1
ATOM 739 C CA . THR A 1 95 ? -9.773 -27.922 -10.875 1 94.75 95 THR A CA 1
ATOM 740 C C . THR A 1 95 ? -9.297 -27.156 -12.109 1 94.75 95 THR A C 1
ATOM 742 O O . THR A 1 95 ? -8.328 -26.406 -12.039 1 94.75 95 THR A O 1
ATOM 745 N N . ASN A 1 96 ? -9.836 -27.453 -13.227 1 93.5 96 ASN A N 1
ATOM 746 C CA . ASN A 1 96 ? -9.867 -26.516 -14.352 1 93.5 96 ASN A CA 1
ATOM 747 C C . ASN A 1 96 ? -10.898 -25.422 -14.133 1 93.5 96 ASN A C 1
ATOM 749 O O . ASN A 1 96 ? -12.07 -25.578 -14.477 1 93.5 96 ASN A O 1
ATOM 753 N N . LYS A 1 97 ? -10.477 -24.312 -13.586 1 89.25 97 LYS A N 1
ATOM 754 C CA . LYS A 1 97 ? -11.367 -23.312 -13 1 89.25 97 LYS A CA 1
ATOM 755 C C . LYS A 1 97 ? -11.969 -22.406 -14.078 1 89.25 97 LYS A C 1
ATOM 757 O O . LYS A 1 97 ? -11.344 -21.438 -14.508 1 89.25 97 LYS A O 1
ATOM 762 N N . GLY A 1 98 ? -13.219 -22.734 -14.461 1 83.06 98 GLY A N 1
ATOM 763 C CA . GLY A 1 98 ? -13.953 -21.891 -15.398 1 83.06 98 GLY A CA 1
ATOM 764 C C . GLY A 1 98 ? -13.312 -21.828 -16.766 1 83.06 98 GLY A C 1
ATOM 765 O O . GLY A 1 98 ? -13.617 -20.938 -17.562 1 83.06 98 GLY A O 1
ATOM 766 N N . GLY A 1 99 ? -12.328 -22.781 -17 1 85.88 99 GLY A N 1
ATOM 767 C CA . GLY A 1 99 ? -11.625 -22.719 -18.266 1 85.88 99 GLY A CA 1
ATOM 768 C C . GLY A 1 99 ? -10.602 -21.609 -18.344 1 85.88 99 GLY A C 1
ATOM 769 O O . GLY A 1 99 ? -10.25 -21.156 -19.438 1 85.88 99 GLY A O 1
ATOM 770 N N . HIS A 1 100 ? -10.203 -21.141 -17.219 1 89.25 100 HIS A N 1
ATOM 771 C CA . HIS A 1 100 ? -9.32 -19.984 -17.203 1 89.25 100 HIS A CA 1
ATOM 772 C C . HIS A 1 100 ? -7.949 -20.328 -16.641 1 89.25 100 HIS A C 1
ATOM 774 O O . HIS A 1 100 ? -6.988 -19.578 -16.812 1 89.25 100 HIS A O 1
ATOM 780 N N . THR A 1 101 ? -7.898 -21.453 -15.914 1 93.31 101 THR A N 1
ATOM 781 C CA . THR A 1 101 ? -6.629 -21.828 -15.312 1 93.31 101 THR A CA 1
ATOM 782 C C . THR A 1 101 ? -6.719 -23.234 -14.695 1 93.31 101 THR A C 1
ATOM 784 O O . THR A 1 101 ? -7.793 -23.844 -14.688 1 93.31 101 THR A O 1
ATOM 787 N N . ALA A 1 102 ? -5.609 -23.828 -14.398 1 95.5 102 ALA A N 1
ATOM 788 C CA . ALA A 1 102 ? -5.523 -24.969 -13.484 1 95.5 102 ALA A CA 1
ATOM 789 C C . ALA A 1 102 ? -5.25 -24.5 -12.055 1 95.5 102 ALA A C 1
ATOM 791 O O . ALA A 1 102 ? -4.23 -23.859 -11.789 1 95.5 102 ALA A O 1
ATOM 792 N N . GLU A 1 103 ? -6.148 -24.828 -11.156 1 96.94 103 GLU A N 1
ATOM 793 C CA . GLU A 1 103 ? -6.113 -24.297 -9.797 1 96.94 103 GLU A CA 1
ATOM 794 C C . GLU A 1 103 ? -6.195 -25.406 -8.758 1 96.94 103 GLU A C 1
ATOM 796 O O . GLU A 1 103 ? -6.941 -26.375 -8.938 1 96.94 103 GLU A O 1
ATOM 801 N N . VAL A 1 104 ? -5.402 -25.328 -7.738 1 97.88 104 VAL A N 1
ATOM 802 C CA . VAL A 1 104 ? -5.516 -26.203 -6.57 1 97.88 104 VAL A CA 1
ATOM 803 C C . VAL A 1 104 ? -5.992 -25.391 -5.367 1 97.88 104 VAL A C 1
ATOM 805 O O . VAL A 1 104 ? -5.355 -24.391 -4.988 1 97.88 104 VAL A O 1
ATOM 808 N N . GLU A 1 105 ? -7.059 -25.797 -4.77 1 97.25 105 GLU A N 1
ATOM 809 C CA . GLU A 1 105 ? -7.594 -25.172 -3.562 1 97.25 105 GLU A CA 1
ATOM 810 C C . GLU A 1 105 ? -7.262 -26 -2.324 1 97.25 105 GLU A C 1
ATOM 812 O O . GLU A 1 105 ? -7.164 -27.234 -2.396 1 97.25 105 GLU A O 1
ATOM 817 N N . PHE A 1 106 ? -7.117 -25.281 -1.264 1 97.44 106 PHE A N 1
ATOM 818 C CA . PHE A 1 106 ? -6.73 -25.938 -0.017 1 97.44 106 PHE A CA 1
ATOM 819 C C . PHE A 1 106 ? -7.883 -25.922 0.98 1 97.44 106 PHE A C 1
ATOM 821 O O . PHE A 1 106 ? -8.633 -24.953 1.057 1 97.44 106 PHE A O 1
ATOM 828 N N . SER A 1 107 ? -8.023 -27.016 1.732 1 96.56 107 SER A N 1
ATOM 829 C CA . SER A 1 107 ? -8.891 -27.109 2.902 1 96.56 107 SER A CA 1
ATOM 830 C C . SER A 1 107 ? -8.25 -27.938 4.008 1 96.56 107 SER A C 1
ATOM 832 O O . SER A 1 107 ? -7.188 -28.531 3.807 1 96.56 107 SER A O 1
ATOM 834 N N . GLY A 1 108 ? -8.828 -27.859 5.238 1 97.19 108 GLY A N 1
ATOM 835 C CA . GLY A 1 108 ? -8.25 -28.547 6.379 1 97.19 108 GLY A CA 1
ATOM 836 C C . GLY A 1 108 ? -7.309 -27.688 7.191 1 97.19 108 GLY A C 1
ATOM 837 O O . GLY A 1 108 ? -7.625 -26.547 7.5 1 97.19 108 GLY A O 1
ATOM 838 N N . THR A 1 109 ? -6.141 -28.312 7.531 1 97.69 109 THR A N 1
ATOM 839 C CA . THR A 1 109 ? -5.156 -27.578 8.32 1 97.69 109 THR A CA 1
ATOM 840 C C . THR A 1 109 ? -4.621 -26.375 7.551 1 97.69 109 THR A C 1
ATOM 842 O O . THR A 1 109 ? -4.164 -26.516 6.414 1 97.69 109 THR A O 1
ATOM 845 N N . PRO A 1 110 ? -4.703 -25.234 8.156 1 97.06 110 PRO A N 1
ATOM 846 C CA . PRO A 1 110 ? -4.215 -24.047 7.453 1 97.06 110 PRO A CA 1
ATOM 847 C C . PRO A 1 110 ? -2.701 -24.047 7.262 1 97.06 110 PRO A C 1
ATOM 849 O O . PRO A 1 110 ? -1.972 -24.578 8.109 1 97.06 110 PRO A O 1
ATOM 852 N N . ILE A 1 111 ? -2.27 -23.547 6.113 1 98.12 111 ILE A N 1
ATOM 853 C CA . ILE A 1 111 ? -0.871 -23.281 5.801 1 98.12 111 ILE A CA 1
ATOM 854 C C . ILE A 1 111 ? -0.627 -21.781 5.793 1 98.12 111 ILE A C 1
ATOM 856 O O . ILE A 1 111 ? -1.237 -21.047 5.008 1 98.12 111 ILE A O 1
ATOM 860 N N . TYR A 1 112 ? 0.297 -21.328 6.613 1 97.75 112 TYR A N 1
ATOM 861 C CA . TYR A 1 112 ? 0.455 -19.891 6.781 1 97.75 112 TYR A CA 1
ATOM 862 C C . TYR A 1 112 ? 1.758 -19.406 6.156 1 97.75 112 TYR A C 1
ATOM 864 O O . TYR A 1 112 ? 2.762 -20.125 6.168 1 97.75 112 TYR A O 1
ATOM 872 N N . LEU A 1 113 ? 1.689 -18.25 5.562 1 97.81 113 LEU A N 1
ATOM 873 C CA . LEU A 1 113 ? 2.828 -17.453 5.117 1 97.81 113 LEU A CA 1
ATOM 874 C C . LEU A 1 113 ? 3.115 -16.312 6.094 1 97.81 113 LEU A C 1
ATOM 876 O O . LEU A 1 113 ? 2.205 -15.578 6.48 1 97.81 113 LEU A O 1
ATOM 880 N N . 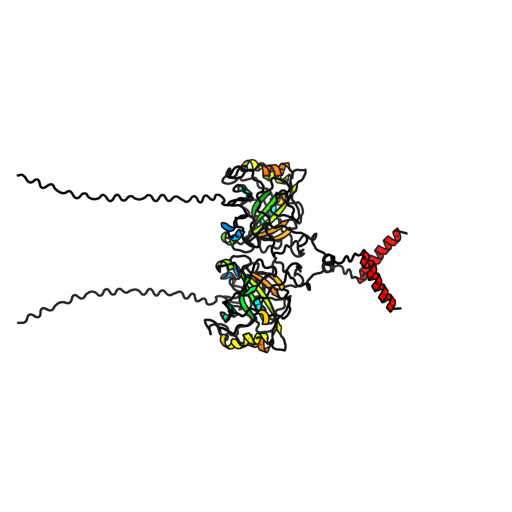ARG A 1 114 ? 4.352 -16.281 6.512 1 95.44 114 ARG A N 1
ATOM 881 C CA . ARG A 1 114 ? 4.746 -15.266 7.484 1 95.44 114 ARG A CA 1
ATOM 882 C C . ARG A 1 114 ? 5.949 -14.477 6.992 1 95.44 114 ARG A C 1
ATOM 884 O O . ARG A 1 114 ? 6.629 -14.883 6.051 1 95.44 114 ARG A O 1
ATOM 891 N N . GLU A 1 115 ? 6.199 -13.359 7.672 1 94.81 115 GLU A N 1
ATOM 892 C CA . GLU A 1 115 ? 7.348 -12.5 7.395 1 94.81 115 GLU A CA 1
ATOM 893 C C . GLU A 1 115 ? 7.301 -11.961 5.965 1 94.81 115 GLU A C 1
ATOM 895 O O . GLU A 1 115 ? 6.234 -11.602 5.469 1 94.81 115 GLU A O 1
ATOM 900 N N . GLY A 1 116 ? 8.391 -11.586 5.414 1 96.06 116 GLY A N 1
ATOM 901 C CA . GLY A 1 116 ? 8.43 -11.016 4.074 1 96.06 116 GLY A CA 1
ATOM 902 C C . GLY A 1 116 ? 7.941 -9.578 4.023 1 96.06 116 GLY A C 1
ATOM 903 O O . GLY A 1 116 ? 7.527 -9.094 2.969 1 96.06 116 GLY A O 1
ATOM 904 N N . GLY A 1 117 ? 7.887 -8.992 5.164 1 93.31 117 GLY A N 1
ATOM 905 C CA . GLY A 1 117 ? 7.418 -7.621 5.203 1 93.31 117 GLY A CA 1
ATOM 906 C C . GLY A 1 117 ? 5.906 -7.504 5.117 1 93.31 117 GLY A C 1
ATOM 907 O O . GLY A 1 117 ? 5.375 -6.418 4.871 1 93.31 117 GLY A O 1
ATOM 908 N N . LEU A 1 118 ? 5.191 -8.57 5.242 1 92.94 118 LEU A N 1
ATOM 909 C CA . LEU A 1 118 ? 3.732 -8.531 5.227 1 92.94 118 LEU A CA 1
ATOM 910 C C . LEU A 1 118 ? 3.191 -7.934 6.523 1 92.94 118 LEU A C 1
ATOM 912 O O . LEU A 1 118 ? 3.764 -8.148 7.598 1 92.94 118 LEU A O 1
ATOM 916 N N . PRO A 1 119 ? 2.064 -7.305 6.426 1 84 119 PRO A N 1
ATOM 917 C CA . PRO A 1 119 ? 1.519 -6.656 7.621 1 84 119 PRO A CA 1
ATOM 918 C C . PRO A 1 119 ? 0.885 -7.648 8.594 1 84 119 PRO A C 1
ATOM 920 O O . PRO A 1 119 ? 0.627 -7.309 9.75 1 84 119 PRO A O 1
ATOM 923 N N . ASP A 1 120 ? 0.666 -8.797 8.109 1 85 120 ASP A N 1
ATOM 924 C CA . ASP A 1 120 ? 0.007 -9.828 8.906 1 85 120 ASP A CA 1
ATOM 925 C C . ASP A 1 120 ? 0.436 -11.227 8.461 1 85 120 ASP A C 1
ATOM 927 O O . ASP A 1 120 ? 1.338 -11.367 7.637 1 85 120 ASP A O 1
ATOM 931 N N . VAL A 1 121 ? -0.199 -12.141 9.195 1 92.06 121 VAL A N 1
ATOM 932 C CA . VAL A 1 121 ? -0.081 -13.523 8.758 1 92.06 121 VAL A CA 1
ATOM 933 C C . VAL A 1 121 ? -1.128 -13.82 7.684 1 92.06 121 VAL A C 1
ATOM 935 O O . VAL A 1 121 ? -2.266 -13.352 7.773 1 92.06 121 VAL A O 1
ATOM 938 N N . TYR A 1 122 ? -0.69 -14.547 6.715 1 95.25 122 TYR A N 1
ATOM 939 C CA . TYR A 1 122 ? -1.587 -14.859 5.609 1 95.25 122 TYR A CA 1
ATOM 940 C C . TYR A 1 122 ? -1.771 -16.359 5.457 1 95.25 122 TYR A C 1
ATOM 942 O O . TYR A 1 122 ? -0.816 -17.125 5.609 1 95.25 122 TYR A O 1
ATOM 950 N N . LYS A 1 123 ? -3.006 -16.766 5.102 1 96.56 123 LYS A N 1
ATOM 951 C CA . LYS A 1 123 ? -3.354 -18.172 4.914 1 96.56 123 LYS A CA 1
ATOM 952 C C . LYS A 1 123 ? -3.385 -18.531 3.43 1 96.56 123 LYS A C 1
ATOM 954 O O . LYS A 1 123 ? -4.035 -17.859 2.633 1 96.56 123 LYS A O 1
ATOM 959 N N . LEU A 1 124 ? -2.682 -19.625 3.133 1 97.75 124 LEU A N 1
ATOM 960 C CA . LEU A 1 124 ? -2.713 -20.125 1.764 1 97.75 124 LEU A CA 1
ATOM 961 C C . LEU A 1 124 ? -4.098 -20.656 1.412 1 97.75 124 LEU A C 1
ATOM 963 O O . LEU A 1 124 ? -4.613 -21.547 2.082 1 97.75 124 LEU A O 1
ATOM 967 N N . VAL A 1 125 ? -4.648 -20.125 0.311 1 96.56 125 VAL A N 1
ATOM 968 C CA . VAL A 1 125 ? -6.008 -20.516 -0.052 1 96.56 125 VAL A CA 1
ATOM 969 C C . VAL A 1 125 ? -5.977 -21.375 -1.312 1 96.56 125 VAL A C 1
ATOM 971 O O . VAL A 1 125 ? -6.766 -22.312 -1.452 1 96.56 125 VAL A O 1
ATOM 974 N N . GLN A 1 126 ? -5.109 -21 -2.232 1 97.5 126 GLN A N 1
ATOM 975 C CA . GLN A 1 126 ? -4.996 -21.719 -3.496 1 97.5 126 GLN A CA 1
ATOM 976 C C . GLN A 1 126 ? -3.682 -21.391 -4.199 1 97.5 126 GLN A C 1
ATOM 978 O O . GLN A 1 126 ? -2.975 -20.469 -3.805 1 97.5 126 GLN A O 1
ATOM 983 N N . PHE A 1 127 ? -3.334 -22.234 -5.121 1 98.5 127 PHE A N 1
ATOM 984 C CA . PHE A 1 127 ? -2.365 -21.828 -6.129 1 98.5 127 PHE A CA 1
ATOM 985 C C . PHE A 1 127 ? -2.863 -22.172 -7.531 1 98.5 127 PHE A C 1
ATOM 987 O O . PHE A 1 127 ? -3.705 -23.047 -7.699 1 98.5 127 PHE A O 1
ATOM 994 N N . HIS A 1 128 ? -2.396 -21.391 -8.508 1 98.25 128 HIS A N 1
ATOM 995 C CA . HIS A 1 128 ? -2.771 -21.609 -9.898 1 98.25 128 HIS A CA 1
ATOM 996 C C . HIS A 1 128 ? -1.661 -21.172 -10.844 1 98.25 128 HIS A C 1
ATOM 998 O O . HIS A 1 128 ? -0.649 -20.625 -10.406 1 98.25 128 HIS A O 1
ATOM 1004 N N . PHE A 1 129 ? -1.953 -21.469 -12.141 1 98.44 129 PHE A N 1
ATOM 1005 C CA . PHE A 1 129 ? -0.908 -21.281 -13.141 1 98.44 129 PHE A CA 1
ATOM 1006 C C . PHE A 1 129 ? -1.42 -20.438 -14.312 1 98.44 129 PHE A C 1
ATOM 1008 O O . PHE A 1 129 ? -2.629 -20.359 -14.531 1 98.44 129 PHE A O 1
ATOM 1015 N N . HIS A 1 130 ? -0.482 -19.844 -14.93 1 98.31 130 HIS A N 1
ATOM 1016 C CA . HIS A 1 130 ? -0.645 -19.234 -16.25 1 98.31 130 HIS A CA 1
ATOM 1017 C C . HIS A 1 130 ? 0.412 -19.734 -17.219 1 98.31 130 HIS A C 1
ATOM 1019 O O . HIS A 1 130 ? 1.574 -19.906 -16.844 1 98.31 130 HIS A O 1
ATOM 1025 N N . TRP A 1 131 ? -0.033 -19.984 -18.484 1 98.19 131 TRP A N 1
ATOM 1026 C CA . TRP A 1 131 ? 0.92 -20.516 -19.469 1 98.19 131 TRP A CA 1
ATOM 1027 C C . TRP A 1 131 ? 0.557 -20.078 -20.875 1 98.19 131 TRP A C 1
ATOM 1029 O O . TRP A 1 131 ? -0.594 -19.734 -21.141 1 98.19 131 TRP A O 1
ATOM 1039 N N . GLY A 1 132 ? 1.568 -20.047 -21.734 1 97.5 132 GLY A N 1
ATOM 1040 C CA . GLY A 1 132 ? 1.365 -19.641 -23.109 1 97.5 132 GLY A CA 1
ATOM 1041 C C . GLY A 1 132 ? 1.328 -20.797 -24.078 1 97.5 132 GLY A C 1
ATOM 1042 O O . GLY A 1 132 ? 1.765 -21.906 -23.75 1 97.5 132 GLY A O 1
ATOM 1043 N N . ALA A 1 133 ? 0.771 -20.5 -25.25 1 96.88 133 ALA A N 1
ATOM 1044 C CA . ALA A 1 133 ? 0.859 -21.453 -26.359 1 96.88 133 ALA A CA 1
ATOM 1045 C C . ALA A 1 133 ? 2.307 -21.656 -26.797 1 96.88 133 ALA A C 1
ATOM 1047 O O . ALA A 1 133 ? 2.66 -22.703 -27.344 1 96.88 133 ALA A O 1
ATOM 1048 N N . GLN A 1 134 ? 3.047 -20.609 -26.531 1 96.38 134 GLN A N 1
ATOM 1049 C CA . GLN A 1 134 ? 4.477 -20.609 -26.828 1 96.38 134 GLN A CA 1
ATOM 1050 C C . GLN A 1 134 ? 5.293 -20.219 -25.594 1 96.38 134 GLN A C 1
ATOM 1052 O O . GLN A 1 134 ? 4.77 -19.594 -24.672 1 96.38 134 GLN A O 1
ATOM 1057 N N . ASP A 1 135 ? 6.527 -20.578 -25.641 1 96.38 135 ASP A N 1
ATOM 1058 C CA . ASP A 1 135 ? 7.387 -20.422 -24.469 1 96.38 135 ASP A CA 1
ATOM 1059 C C . ASP A 1 135 ? 7.719 -18.953 -24.219 1 96.38 135 ASP A C 1
ATOM 1061 O O . ASP A 1 135 ? 8.172 -18.594 -23.141 1 96.38 135 ASP A O 1
ATOM 1065 N N . GLN A 1 136 ? 7.5 -18.062 -25.141 1 93.31 136 GLN A N 1
ATOM 1066 C CA . GLN A 1 136 ? 7.918 -16.656 -25.016 1 93.31 136 GLN A CA 1
ATOM 1067 C C . GLN A 1 136 ? 6.762 -15.781 -24.547 1 93.31 136 GLN A C 1
ATOM 1069 O O . GLN A 1 136 ? 6.895 -14.555 -24.469 1 93.31 136 GLN A O 1
ATOM 1074 N N . ARG A 1 137 ? 5.594 -16.328 -24.156 1 92.44 137 ARG A N 1
ATOM 1075 C CA . ARG A 1 137 ? 4.449 -15.484 -23.812 1 92.44 137 ARG A CA 1
ATOM 1076 C C . ARG A 1 137 ? 3.525 -16.188 -22.828 1 92.44 137 ARG A C 1
ATOM 1078 O O . ARG A 1 137 ? 2.311 -16.234 -23.047 1 92.44 137 ARG A O 1
ATOM 1085 N N . GLY A 1 138 ? 3.953 -16.703 -21.781 1 96.75 138 GLY A N 1
ATOM 1086 C CA . GLY A 1 138 ? 3.094 -17.469 -20.891 1 96.75 138 GLY A CA 1
ATOM 1087 C C . GLY A 1 138 ? 2.896 -16.812 -19.547 1 96.75 138 GLY A C 1
ATOM 1088 O O . GLY A 1 138 ? 1.802 -16.859 -18.984 1 96.75 138 GLY A O 1
ATOM 1089 N N . SER A 1 139 ? 3.889 -16.219 -19.031 1 98.31 139 SER A N 1
ATOM 1090 C CA . SER A 1 139 ? 3.785 -15.578 -17.734 1 98.31 139 SER A CA 1
ATOM 1091 C C . SER A 1 139 ? 2.928 -14.312 -17.797 1 98.31 139 SER A C 1
ATOM 1093 O O . SER A 1 139 ? 2.92 -13.617 -18.812 1 98.31 139 SER A O 1
ATOM 1095 N N . GLU A 1 140 ? 2.203 -14.055 -16.703 1 97.88 140 GLU A N 1
ATOM 1096 C CA . GLU A 1 140 ? 1.44 -12.812 -16.625 1 97.88 140 GLU A CA 1
ATOM 1097 C C . GLU A 1 140 ? 2.363 -11.602 -16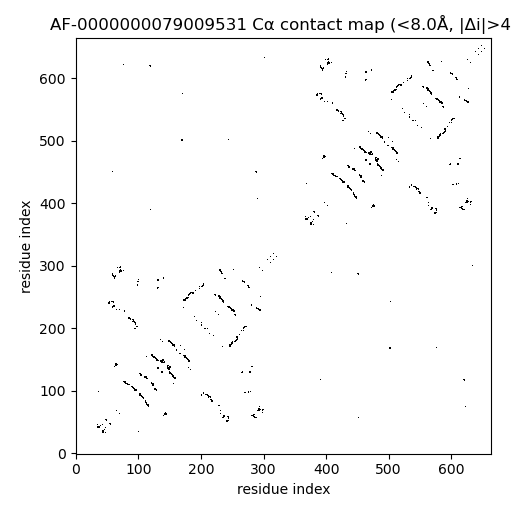.484 1 97.88 140 GLU A C 1
ATOM 1099 O O . GLU A 1 140 ? 2.242 -10.633 -17.234 1 97.88 140 GLU A O 1
ATOM 1104 N N . HIS A 1 141 ? 3.223 -11.703 -15.594 1 98.69 141 HIS A N 1
ATOM 1105 C CA . HIS A 1 141 ? 4.207 -10.641 -15.422 1 98.69 141 HIS A CA 1
ATOM 1106 C C . HIS A 1 141 ? 5.312 -10.75 -16.469 1 98.69 141 HIS A C 1
ATOM 1108 O O . HIS A 1 141 ? 5.523 -11.812 -17.047 1 98.69 141 HIS A O 1
ATOM 1114 N N . SER A 1 142 ? 5.934 -9.641 -16.734 1 98.31 142 SER A N 1
ATOM 1115 C CA . SER A 1 142 ? 7.172 -9.633 -17.5 1 98.31 142 SER A CA 1
ATOM 1116 C C . SER A 1 142 ? 8.312 -9.008 -16.703 1 98.31 142 SER A C 1
ATOM 1118 O O . SER A 1 142 ? 8.078 -8.258 -15.766 1 98.31 142 SER A O 1
ATOM 1120 N N . ILE A 1 143 ? 9.484 -9.438 -16.969 1 97.88 143 ILE A N 1
ATOM 1121 C CA . ILE A 1 143 ? 10.711 -8.852 -16.438 1 97.88 143 ILE A CA 1
ATOM 1122 C C . ILE A 1 143 ? 11.516 -8.211 -17.562 1 97.88 143 ILE A C 1
ATOM 1124 O O . ILE A 1 143 ? 11.945 -8.891 -18.5 1 97.88 143 ILE A O 1
ATOM 1128 N N . ASP A 1 144 ? 11.664 -6.891 -17.469 1 97.25 144 ASP A N 1
ATOM 1129 C CA . ASP A 1 144 ? 12.375 -6.117 -18.484 1 97.25 144 ASP A CA 1
ATOM 1130 C C . ASP A 1 144 ? 11.789 -6.359 -19.875 1 97.25 144 ASP A C 1
ATOM 1132 O O . ASP A 1 144 ? 12.523 -6.52 -20.844 1 97.25 144 ASP A O 1
ATOM 1136 N N . GLY A 1 145 ? 10.516 -6.582 -19.891 1 97.06 145 GLY A N 1
ATOM 1137 C CA . GLY A 1 145 ? 9.797 -6.723 -21.141 1 97.06 145 GLY A CA 1
ATOM 1138 C C . GLY A 1 145 ? 9.703 -8.156 -21.625 1 97.06 145 GLY A C 1
ATOM 1139 O O . GLY A 1 145 ? 9.055 -8.438 -22.625 1 97.06 145 GLY A O 1
ATOM 1140 N N . TYR A 1 146 ? 10.25 -9.109 -20.906 1 97.06 146 TYR A N 1
ATOM 1141 C CA . TYR A 1 146 ? 10.273 -10.492 -21.344 1 97.06 146 TYR A CA 1
ATOM 1142 C C . TYR A 1 146 ? 9.32 -11.344 -20.516 1 97.06 146 TYR A C 1
ATOM 1144 O O . TYR A 1 146 ? 9.336 -11.289 -19.281 1 97.06 146 TYR A O 1
ATOM 1152 N N . HIS A 1 147 ? 8.57 -12.141 -21.25 1 98.19 147 HIS A N 1
ATOM 1153 C CA . HIS A 1 147 ? 7.668 -13.086 -20.594 1 98.19 147 HIS A CA 1
ATOM 1154 C C . HIS A 1 147 ? 8.297 -14.477 -20.5 1 98.19 147 HIS A C 1
ATOM 1156 O O . HIS A 1 147 ? 9.125 -14.844 -21.344 1 98.19 147 HIS A O 1
ATOM 1162 N N . ALA A 1 148 ? 7.93 -15.172 -19.484 1 98.44 148 ALA A N 1
ATOM 1163 C CA . ALA A 1 148 ? 8.312 -16.562 -19.312 1 98.44 148 ALA A CA 1
ATOM 1164 C C . ALA A 1 148 ? 7.25 -17.5 -19.891 1 98.44 148 ALA A C 1
ATOM 1166 O O . ALA A 1 148 ? 6.141 -17.062 -20.203 1 98.44 148 ALA A O 1
ATOM 1167 N N . PRO A 1 149 ? 7.562 -18.797 -20.078 1 98.56 149 PRO A N 1
ATOM 1168 C CA . PRO A 1 149 ? 6.586 -19.734 -20.625 1 98.56 149 PRO A CA 1
ATOM 1169 C C . PRO A 1 149 ? 5.391 -19.969 -19.703 1 98.56 149 PRO A C 1
ATOM 1171 O O . PRO A 1 149 ? 4.324 -20.375 -20.156 1 98.56 149 PRO A O 1
ATOM 1174 N N . MET A 1 150 ? 5.617 -19.688 -18.484 1 98.62 150 MET A N 1
ATOM 1175 C CA . MET A 1 150 ? 4.613 -20.016 -17.469 1 98.62 150 MET A CA 1
ATOM 1176 C C . MET A 1 150 ? 4.855 -19.25 -16.172 1 98.62 150 MET A C 1
ATOM 1178 O O . MET A 1 150 ? 5.965 -18.781 -15.93 1 98.62 150 MET A O 1
ATOM 1182 N N . GLU A 1 151 ? 3.805 -19.094 -15.359 1 98.88 151 GLU A N 1
ATOM 1183 C CA . GLU A 1 151 ? 3.875 -18.422 -14.062 1 98.88 151 GLU A CA 1
ATOM 1184 C C . GLU A 1 151 ? 2.977 -19.094 -13.039 1 98.88 151 GLU A C 1
ATOM 1186 O O . GLU A 1 151 ? 1.854 -19.5 -13.359 1 98.88 151 GLU A O 1
ATOM 1191 N N . LEU A 1 152 ? 3.504 -19.297 -11.852 1 98.88 152 LEU A N 1
ATOM 1192 C CA . LEU A 1 152 ? 2.777 -19.844 -10.711 1 98.88 152 LEU A CA 1
ATOM 1193 C C . LEU A 1 152 ? 2.398 -18.75 -9.719 1 98.88 152 LEU A C 1
ATOM 1195 O O . LEU A 1 152 ? 3.211 -17.875 -9.422 1 98.88 152 LEU A O 1
ATOM 1199 N N . HIS A 1 153 ? 1.153 -18.75 -9.289 1 98.88 153 HIS A N 1
ATOM 1200 C CA . HIS A 1 153 ? 0.703 -17.875 -8.219 1 98.88 153 HIS A CA 1
ATOM 1201 C C . HIS A 1 153 ? 0.281 -18.672 -6.988 1 98.88 153 HIS A C 1
ATOM 1203 O O . HIS A 1 153 ? -0.631 -19.5 -7.059 1 98.88 153 HIS A O 1
ATOM 1209 N N . LEU A 1 154 ? 0.946 -18.453 -5.875 1 98.88 154 LEU A N 1
ATOM 1210 C CA . LEU A 1 154 ? 0.435 -18.844 -4.562 1 98.88 154 LEU A CA 1
ATOM 1211 C C . LEU A 1 154 ? -0.379 -17.703 -3.943 1 98.88 154 LEU A C 1
ATOM 1213 O O . LEU A 1 154 ? 0.164 -16.641 -3.629 1 98.88 154 LEU A O 1
ATOM 1217 N N . VAL A 1 155 ? -1.666 -17.938 -3.719 1 98.12 155 VAL A N 1
ATOM 1218 C CA . VAL A 1 155 ? -2.578 -16.891 -3.273 1 98.12 155 VAL A CA 1
ATOM 1219 C C . VAL A 1 155 ? -2.914 -17.094 -1.797 1 98.12 155 VAL A C 1
ATOM 1221 O O . VAL A 1 155 ? -3.383 -18.156 -1.398 1 98.12 155 VAL A O 1
ATOM 1224 N N . HIS A 1 156 ? -2.646 -16.047 -1.012 1 97 156 HIS A N 1
ATOM 1225 C CA . HIS A 1 156 ? -2.904 -16.062 0.423 1 97 156 HIS A CA 1
ATOM 1226 C C . HIS A 1 156 ? -3.891 -14.969 0.821 1 97 156 HIS A C 1
ATOM 1228 O O . HIS A 1 156 ? -3.934 -13.906 0.194 1 97 156 HIS A O 1
ATOM 1234 N N . GLN A 1 157 ? -4.629 -15.25 1.841 1 93.19 157 GLN A N 1
ATOM 1235 C CA . GLN A 1 157 ? -5.527 -14.25 2.412 1 93.19 157 GLN A CA 1
ATOM 1236 C C . GLN A 1 157 ? -5.148 -13.938 3.857 1 93.19 157 GLN A C 1
ATOM 1238 O O . GLN A 1 157 ? -4.695 -14.812 4.594 1 93.19 157 GLN A O 1
ATOM 1243 N N . GLN A 1 158 ? -5.332 -12.711 4.164 1 89.44 158 GLN A N 1
ATOM 1244 C CA . GLN A 1 158 ? -5.066 -12.312 5.543 1 89.44 158 GLN A CA 1
ATOM 1245 C C . GLN A 1 158 ? -5.84 -13.18 6.531 1 89.44 158 GLN A C 1
ATOM 1247 O O . GLN A 1 158 ? -7.043 -13.383 6.371 1 89.44 158 GLN A O 1
ATOM 1252 N N . ALA A 1 159 ? -5.145 -13.633 7.559 1 87.06 159 ALA A N 1
ATOM 1253 C CA . ALA A 1 159 ? -5.699 -14.656 8.438 1 87.06 159 ALA A CA 1
ATOM 1254 C C . ALA A 1 159 ? -6.797 -14.078 9.328 1 87.06 159 ALA A C 1
ATOM 1256 O O . ALA A 1 159 ? -7.758 -14.766 9.672 1 87.06 159 ALA A O 1
ATOM 1257 N N . HIS A 1 160 ? -6.688 -12.859 9.688 1 77.56 160 HIS A N 1
ATOM 1258 C CA . HIS A 1 160 ? -7.625 -12.289 10.641 1 77.56 160 HIS A CA 1
ATOM 1259 C C . HIS A 1 160 ? -8.875 -11.758 9.945 1 77.56 160 HIS A C 1
ATOM 1261 O O . HIS A 1 160 ? -9.836 -11.359 10.609 1 77.56 160 HIS A O 1
ATOM 1267 N N . LEU A 1 161 ? -8.844 -11.789 8.672 1 73.81 161 LEU A N 1
ATOM 1268 C CA . LEU A 1 161 ? -10.016 -11.289 7.965 1 73.81 161 LEU A CA 1
ATOM 1269 C C . LEU A 1 161 ? -11.078 -12.383 7.832 1 73.81 161 LEU A C 1
ATOM 1271 O O . LEU A 1 161 ? -10.781 -13.492 7.398 1 73.81 161 LEU A O 1
ATOM 1275 N N . GLU A 1 162 ? -12.094 -12.367 8.641 1 60.81 162 GLU A N 1
ATOM 1276 C CA . GLU A 1 162 ? -13.086 -13.43 8.766 1 60.81 162 GLU A CA 1
ATOM 1277 C C . GLU A 1 162 ? -14.016 -13.461 7.551 1 60.81 162 GLU A C 1
ATOM 1279 O O . GLU A 1 162 ? -14.602 -14.5 7.234 1 60.81 162 GLU A O 1
ATOM 1284 N N . ASN A 1 163 ? -14.164 -12.305 7.008 1 58.5 163 ASN A N 1
ATOM 1285 C CA . ASN A 1 163 ? -15.227 -12.32 6.012 1 58.5 163 ASN A CA 1
ATOM 1286 C C . ASN A 1 163 ? -14.711 -11.898 4.637 1 58.5 163 ASN A C 1
ATOM 1288 O O . ASN A 1 163 ? -13.812 -11.062 4.535 1 58.5 163 ASN A O 1
ATOM 1292 N N . ASP A 1 164 ? -15.242 -12.602 3.619 1 59.22 164 ASP A N 1
ATOM 1293 C CA . ASP A 1 164 ? -14.898 -12.398 2.215 1 59.22 164 ASP A CA 1
ATOM 1294 C C . ASP A 1 164 ? -15.078 -10.93 1.819 1 59.22 164 ASP A C 1
ATOM 1296 O O . ASP A 1 164 ? -14.289 -10.391 1.041 1 59.22 164 ASP A O 1
ATOM 1300 N N . ALA A 1 165 ? -16.078 -10.438 2.334 1 56.47 165 ALA A N 1
ATOM 1301 C CA . ALA A 1 165 ? -16.375 -9.055 1.974 1 56.47 165 ALA A CA 1
ATOM 1302 C C . ALA A 1 165 ? -15.195 -8.141 2.312 1 56.47 165 ALA A C 1
ATOM 1304 O O . ALA A 1 165 ? -14.898 -7.195 1.574 1 56.47 165 ALA A O 1
ATOM 1305 N N . LYS A 1 166 ? -14.555 -8.562 3.234 1 62.41 166 LYS A N 1
ATOM 1306 C CA . LYS A 1 166 ? -13.477 -7.688 3.699 1 62.41 166 LYS A CA 1
ATOM 1307 C C . LYS A 1 166 ? -12.25 -7.801 2.799 1 62.41 166 LYS A C 1
ATOM 1309 O O . LYS A 1 166 ? -11.438 -6.875 2.73 1 62.41 166 LYS A O 1
ATOM 1314 N N . PHE A 1 167 ? -12.289 -8.914 1.991 1 63.12 167 PHE A N 1
ATOM 1315 C CA . PHE A 1 167 ? -11.125 -9.07 1.135 1 63.12 167 PHE A CA 1
ATOM 1316 C C . PHE A 1 167 ? -11.172 -8.102 -0.038 1 63.12 167 PHE A C 1
ATOM 1318 O O . PHE A 1 167 ? -10.133 -7.742 -0.6 1 63.12 167 PHE A O 1
ATOM 1325 N N . LYS A 1 168 ? -12.438 -7.668 -0.257 1 65.62 168 LYS A N 1
ATOM 1326 C CA . LYS A 1 168 ? -12.633 -6.75 -1.376 1 65.62 168 LYS A CA 1
ATOM 1327 C C . LYS A 1 168 ? -12.297 -5.316 -0.975 1 65.62 168 LYS A C 1
ATOM 1329 O O . LYS A 1 168 ? -11.977 -4.488 -1.829 1 65.62 168 LYS A O 1
ATOM 1334 N N . GLU A 1 169 ? -12.289 -5.156 0.295 1 67.19 169 GLU A N 1
ATOM 1335 C CA . GLU A 1 169 ? -12.289 -3.768 0.745 1 67.19 169 GLU A CA 1
ATOM 1336 C C . GLU A 1 169 ? -11.008 -3.428 1.501 1 67.19 169 GLU A C 1
ATOM 1338 O O . GLU A 1 169 ? -10.578 -2.273 1.51 1 67.19 169 GLU A O 1
ATOM 1343 N N . HIS A 1 170 ? -10.414 -4.371 2.039 1 72.62 170 HIS A N 1
ATOM 1344 C CA . HIS A 1 170 ? -9.258 -4.094 2.887 1 72.62 170 HIS A CA 1
ATOM 1345 C C . HIS A 1 170 ? -7.98 -3.988 2.062 1 72.62 170 HIS A C 1
ATOM 1347 O O . HIS A 1 170 ? -7.691 -4.867 1.248 1 72.62 170 HIS A O 1
ATOM 1353 N N . PRO A 1 171 ? -7.305 -2.818 2.469 1 73.31 171 PRO A N 1
ATOM 1354 C CA . PRO A 1 171 ? -6.012 -2.744 1.787 1 73.31 171 PRO A CA 1
ATOM 1355 C C . PRO A 1 171 ? -5.074 -3.885 2.176 1 73.31 171 PRO A C 1
ATOM 1357 O O . PRO A 1 171 ? -5.039 -4.293 3.34 1 73.31 171 PRO A O 1
ATOM 1360 N N . PHE A 1 172 ? -4.648 -4.738 1.302 1 81.31 172 PHE A N 1
ATOM 1361 C CA . PHE A 1 172 ? -3.645 -5.773 1.505 1 81.31 172 PHE A CA 1
ATOM 1362 C C . PHE A 1 172 ? -4.301 -7.086 1.921 1 81.31 172 PHE A C 1
ATOM 1364 O O . PHE A 1 172 ? -3.74 -7.84 2.723 1 81.31 172 PHE A O 1
ATOM 1371 N N . ALA A 1 173 ? -5.438 -7.25 1.596 1 86.5 173 ALA A N 1
ATOM 1372 C CA . ALA A 1 173 ? -6.211 -8.438 1.956 1 86.5 173 ALA A CA 1
ATOM 1373 C C . ALA A 1 173 ? -5.57 -9.695 1.389 1 86.5 173 ALA A C 1
ATOM 1375 O O . ALA A 1 173 ? -5.703 -10.781 1.964 1 86.5 173 ALA A O 1
ATOM 1376 N N . ILE A 1 174 ? -4.875 -9.523 0.321 1 93.31 174 ILE A N 1
ATOM 1377 C CA . ILE A 1 174 ? -4.359 -10.68 -0.403 1 93.31 174 ILE A CA 1
ATOM 1378 C C . ILE A 1 174 ? -2.85 -10.539 -0.589 1 93.31 174 ILE A C 1
ATOM 1380 O O . ILE A 1 174 ? -2.352 -9.445 -0.883 1 93.31 174 ILE A O 1
ATOM 1384 N N . ALA A 1 175 ? -2.143 -11.57 -0.348 1 96.44 175 ALA A N 1
ATOM 1385 C CA . ALA A 1 175 ? -0.724 -11.664 -0.68 1 96.44 175 ALA A CA 1
ATOM 1386 C C . ALA A 1 175 ? -0.475 -12.766 -1.708 1 96.44 175 ALA A C 1
ATOM 1388 O O . ALA A 1 175 ? -0.904 -13.906 -1.521 1 96.44 175 ALA A O 1
ATOM 1389 N N . VAL A 1 176 ? 0.165 -12.414 -2.793 1 98.62 176 VAL A N 1
ATOM 1390 C CA . VAL A 1 176 ? 0.472 -13.406 -3.818 1 98.62 176 VAL A CA 1
ATOM 1391 C C . VAL A 1 176 ? 1.984 -13.578 -3.934 1 98.62 176 VAL A C 1
ATOM 1393 O O . VAL A 1 176 ? 2.723 -12.594 -4.031 1 98.62 176 VAL A O 1
ATOM 1396 N N . PHE A 1 177 ? 2.41 -14.797 -3.785 1 98.88 177 PHE A N 1
ATOM 1397 C CA . PHE A 1 177 ? 3.793 -15.156 -4.074 1 98.88 177 PHE A CA 1
ATOM 1398 C C . PHE A 1 177 ? 3.902 -15.836 -5.434 1 98.88 177 PHE A C 1
ATOM 1400 O O . PHE A 1 177 ? 3.465 -16.969 -5.605 1 98.88 177 PHE A O 1
ATOM 1407 N N . GLY A 1 178 ? 4.5 -15.102 -6.426 1 98.88 178 GLY A N 1
ATOM 1408 C CA . GLY A 1 178 ? 4.562 -15.562 -7.805 1 98.88 178 GLY A CA 1
ATOM 1409 C C . GLY A 1 178 ? 5.934 -16.078 -8.203 1 98.88 178 GLY A C 1
ATOM 1410 O O . GLY A 1 178 ? 6.949 -15.602 -7.691 1 98.88 178 GLY A O 1
ATOM 1411 N N . PHE A 1 179 ? 5.941 -17.031 -9.109 1 98.81 179 PHE A N 1
ATOM 1412 C CA . PHE A 1 179 ? 7.164 -17.625 -9.648 1 98.81 179 PHE A CA 1
ATOM 1413 C C . PHE A 1 179 ? 7.082 -17.75 -11.164 1 98.81 179 PHE A C 1
ATOM 1415 O O . PHE A 1 179 ? 6.125 -18.328 -11.688 1 98.81 179 PHE A O 1
ATOM 1422 N N . MET A 1 180 ? 8.062 -17.297 -11.789 1 98.44 180 MET A N 1
ATOM 1423 C CA . MET A 1 180 ? 8.195 -17.531 -13.227 1 98.44 180 MET A CA 1
ATOM 1424 C C . MET A 1 180 ? 8.914 -18.844 -13.508 1 98.44 180 MET A C 1
ATOM 1426 O O . MET A 1 180 ? 9.672 -19.328 -12.672 1 98.44 180 MET A O 1
ATOM 1430 N N . PHE A 1 181 ? 8.594 -19.359 -14.719 1 98.69 181 PHE A N 1
ATOM 1431 C CA . PHE A 1 181 ? 9.203 -20.625 -15.102 1 98.69 181 PHE A CA 1
ATOM 1432 C C . PHE A 1 181 ? 10.266 -20.406 -16.172 1 98.69 181 PHE A C 1
ATOM 1434 O O . PHE A 1 181 ? 10.227 -19.422 -16.906 1 98.69 181 PHE A O 1
ATOM 1441 N N . LYS A 1 182 ? 11.156 -21.344 -16.219 1 98 182 LYS A N 1
ATOM 1442 C CA . LYS A 1 182 ? 12.102 -21.469 -17.328 1 98 182 LYS A CA 1
ATOM 1443 C C . LYS A 1 182 ? 12.133 -22.891 -17.875 1 98 182 LYS A C 1
ATOM 1445 O O . LYS A 1 182 ? 12.031 -23.844 -17.109 1 98 182 LYS A O 1
ATOM 1450 N N . ILE A 1 183 ? 12.281 -23.031 -19.156 1 98.12 183 ILE A N 1
ATOM 1451 C CA . ILE A 1 183 ? 12.305 -24.344 -19.797 1 98.12 183 ILE A CA 1
ATOM 1452 C C . ILE A 1 183 ? 13.641 -25.031 -19.531 1 98.12 183 ILE A C 1
ATOM 1454 O O . ILE A 1 183 ? 14.695 -24.391 -19.594 1 98.12 183 ILE A O 1
ATOM 1458 N N . SER A 1 184 ? 13.445 -26.266 -19.125 1 97.62 184 SER A N 1
ATOM 1459 C CA . SER A 1 184 ? 14.609 -27.125 -18.922 1 97.62 184 SER A CA 1
ATOM 1460 C C . SER A 1 184 ? 14.523 -28.375 -19.781 1 97.62 184 SER A C 1
ATOM 1462 O O . SER A 1 184 ? 13.43 -28.781 -20.188 1 97.62 184 SER A O 1
ATOM 1464 N N . THR A 1 185 ? 15.68 -29.031 -20.031 1 97 185 THR A N 1
ATOM 1465 C CA . THR A 1 185 ? 15.727 -30.266 -20.812 1 97 185 THR A CA 1
ATOM 1466 C C . THR A 1 185 ? 15.18 -31.438 -20.016 1 97 185 THR A C 1
ATOM 1468 O O . THR A 1 185 ? 14.625 -32.375 -20.578 1 97 185 THR A O 1
ATOM 1471 N N . GLU A 1 186 ? 15.352 -31.312 -18.734 1 97.44 186 GLU A N 1
ATOM 1472 C CA . GLU A 1 186 ? 14.914 -32.406 -17.875 1 97.44 186 GLU A CA 1
ATOM 1473 C C . GLU A 1 186 ? 13.578 -32.094 -17.219 1 97.44 186 GLU A C 1
ATOM 1475 O O . GLU A 1 186 ? 13.281 -30.938 -16.922 1 97.44 186 GLU A O 1
ATOM 1480 N N . ASP A 1 187 ? 12.852 -33.156 -17.016 1 98.06 187 ASP A N 1
ATOM 1481 C CA . ASP A 1 187 ? 11.617 -33.031 -16.234 1 98.06 187 ASP A CA 1
ATOM 1482 C C . ASP A 1 187 ? 11.914 -32.594 -14.805 1 98.06 187 ASP A C 1
ATOM 1484 O O . ASP A 1 187 ? 12.906 -33.031 -14.219 1 98.06 187 ASP A O 1
ATOM 1488 N N . ASN A 1 188 ? 11.117 -31.688 -14.32 1 97.88 188 ASN A N 1
ATOM 1489 C CA . ASN A 1 188 ? 11.078 -31.438 -12.883 1 97.88 188 ASN A CA 1
ATOM 1490 C C . ASN A 1 188 ? 10.25 -32.5 -12.156 1 97.88 188 ASN A C 1
ATOM 1492 O O . ASN A 1 188 ? 9.023 -32.5 -12.258 1 97.88 188 ASN A O 1
ATOM 1496 N N . PRO A 1 189 ? 10.852 -33.406 -11.453 1 97.56 189 PRO A N 1
ATOM 1497 C CA . PRO A 1 189 ? 10.125 -34.531 -10.875 1 97.56 189 PRO A CA 1
ATOM 1498 C C . PRO A 1 189 ? 9.031 -34.094 -9.898 1 97.56 189 PRO A C 1
ATOM 1500 O O . PRO A 1 189 ? 8.039 -34.812 -9.719 1 97.56 189 PRO A O 1
ATOM 1503 N N . ASN A 1 190 ? 9.242 -32.938 -9.305 1 96.69 190 ASN A N 1
ATOM 1504 C CA . ASN A 1 190 ? 8.289 -32.469 -8.305 1 96.69 190 ASN A CA 1
ATOM 1505 C C . ASN A 1 190 ? 6.93 -32.156 -8.93 1 96.69 190 ASN A C 1
ATOM 1507 O O . ASN A 1 190 ? 5.914 -32.125 -8.234 1 96.69 190 ASN A O 1
ATOM 1511 N N . PHE A 1 191 ? 6.852 -31.938 -10.18 1 97.88 191 PHE A N 1
ATOM 1512 C CA . PHE A 1 191 ? 5.605 -31.547 -10.836 1 97.88 191 PHE A CA 1
ATOM 1513 C C . PHE A 1 191 ? 4.797 -32.781 -11.227 1 97.88 191 PHE A C 1
ATOM 1515 O O . PHE A 1 191 ? 3.609 -32.688 -11.547 1 97.88 191 PHE A O 1
ATOM 1522 N N . GLU A 1 192 ? 5.387 -33.969 -11.211 1 97.5 192 GLU A N 1
ATOM 1523 C CA . GLU A 1 192 ? 4.664 -35.188 -11.578 1 97.5 192 GLU A CA 1
ATOM 1524 C C . GLU A 1 192 ? 3.521 -35.469 -10.602 1 97.5 192 GLU A C 1
ATOM 1526 O O . GLU A 1 192 ? 2.479 -36 -11 1 97.5 192 GLU A O 1
ATOM 1531 N N . LYS A 1 193 ? 3.76 -35 -9.375 1 95.56 193 LYS A N 1
ATOM 1532 C CA . LYS A 1 193 ? 2.754 -35.188 -8.336 1 95.56 193 LYS A CA 1
ATOM 1533 C C . LYS A 1 193 ? 1.461 -34.469 -8.672 1 95.56 193 LYS A C 1
ATOM 1535 O O . LYS A 1 193 ? 0.384 -34.844 -8.211 1 95.56 193 LYS A O 1
ATOM 1540 N N . LEU A 1 194 ? 1.571 -33.5 -9.461 1 97.69 194 LEU A N 1
ATOM 1541 C CA . LEU A 1 194 ? 0.429 -32.688 -9.875 1 97.69 194 LEU A CA 1
ATOM 1542 C C . LEU A 1 194 ? -0.047 -33.094 -11.266 1 97.69 194 LEU A C 1
ATOM 1544 O O . LEU A 1 194 ? -1.238 -33.344 -11.477 1 97.69 194 LEU A O 1
ATOM 1548 N N . LEU A 1 195 ? 0.827 -33.281 -12.195 1 97.88 195 LEU A N 1
ATOM 1549 C CA . LEU A 1 195 ? 0.53 -33.438 -13.617 1 97.88 195 LEU A CA 1
ATOM 1550 C C . LEU A 1 195 ? -0.173 -34.75 -13.891 1 97.88 195 LEU A C 1
ATOM 1552 O O . LEU A 1 195 ? -0.962 -34.875 -14.836 1 97.88 195 LEU A O 1
ATOM 1556 N N . GLN A 1 196 ? 0.058 -35.719 -13.031 1 96.81 196 GLN A N 1
ATOM 1557 C CA . GLN A 1 196 ? -0.553 -37.031 -13.227 1 96.81 196 GLN A CA 1
ATOM 1558 C C . GLN A 1 196 ? -2.074 -36.969 -13.148 1 96.81 196 GLN A C 1
ATOM 1560 O O . GLN A 1 196 ? -2.779 -37.844 -13.641 1 96.81 196 GLN A O 1
ATOM 1565 N N . TYR A 1 197 ? -2.604 -35.875 -12.602 1 96.19 197 TYR A N 1
ATOM 1566 C CA . TYR A 1 197 ? -4.043 -35.75 -12.406 1 96.19 197 TYR A CA 1
ATOM 1567 C C . TYR A 1 197 ? -4.672 -34.875 -13.492 1 96.19 197 TYR A C 1
ATOM 1569 O O . TYR A 1 197 ? -5.891 -34.719 -13.539 1 96.19 197 TYR A O 1
ATOM 1577 N N . PHE A 1 198 ? -3.965 -34.312 -14.383 1 95.5 198 PHE A N 1
ATOM 1578 C CA . PHE A 1 198 ? -4.449 -33.344 -15.359 1 95.5 198 PHE A CA 1
ATOM 1579 C C . PHE A 1 198 ? -5.457 -33.969 -16.312 1 95.5 198 PHE A C 1
ATOM 1581 O O . PHE A 1 198 ? -6.398 -33.312 -16.766 1 95.5 198 PHE A O 1
ATOM 1588 N N . PRO A 1 199 ? -5.312 -35.281 -16.609 1 93.75 199 PRO A N 1
ATOM 1589 C CA . PRO A 1 199 ? -6.352 -35.906 -17.438 1 93.75 199 PRO A CA 1
ATOM 1590 C C . PRO A 1 199 ? -7.738 -35.812 -16.797 1 93.75 199 PRO A C 1
ATOM 1592 O O . PRO A 1 199 ? -8.742 -35.781 -17.516 1 93.75 199 PRO A O 1
ATOM 1595 N N . LYS A 1 200 ? -7.77 -35.594 -15.492 1 92.88 200 LYS A N 1
ATOM 1596 C CA . LYS A 1 200 ? -9.047 -35.562 -14.789 1 92.88 200 LYS A CA 1
ATOM 1597 C C . LYS A 1 200 ? -9.68 -34.156 -14.922 1 92.88 200 LYS A C 1
ATOM 1599 O O . LYS A 1 200 ? -10.867 -34 -14.617 1 92.88 200 LYS A O 1
ATOM 1604 N N . ILE A 1 201 ? -8.867 -33.219 -15.352 1 93.62 201 ILE A N 1
ATOM 1605 C CA . ILE A 1 201 ? -9.398 -31.859 -15.469 1 93.62 201 ILE A CA 1
ATOM 1606 C C . ILE A 1 201 ? -9.227 -31.359 -16.906 1 93.62 201 ILE A C 1
ATOM 1608 O O . ILE A 1 201 ? -8.992 -30.172 -17.125 1 93.62 201 ILE A O 1
ATOM 1612 N N . SER A 1 202 ? -9.328 -32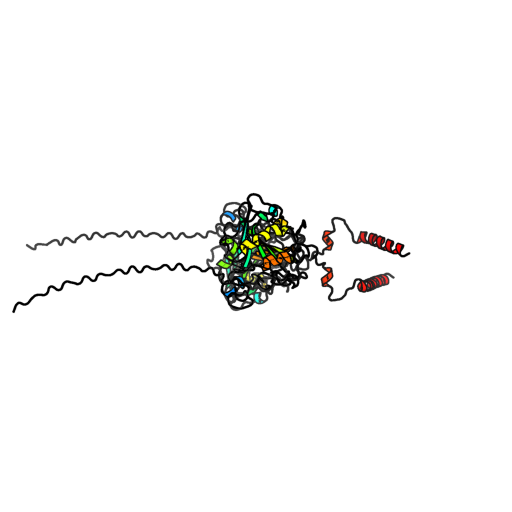.156 -17.875 1 92.06 202 SER A N 1
ATOM 1613 C CA . SER A 1 202 ? -9.023 -31.859 -19.281 1 92.06 202 SER A CA 1
ATOM 1614 C C . SER A 1 202 ? -9.93 -30.75 -19.812 1 92.06 202 SER A C 1
ATOM 1616 O O . SER A 1 202 ? -9.5 -29.953 -20.656 1 92.06 202 SER A O 1
ATOM 1618 N N . THR A 1 203 ? -11.164 -30.688 -19.391 1 88.06 203 THR A N 1
ATOM 1619 C CA . THR A 1 203 ? -12.102 -29.656 -19.844 1 88.06 203 THR A CA 1
ATOM 1620 C C . THR A 1 203 ? -12.789 -28.984 -18.641 1 88.06 203 THR A C 1
ATOM 1622 O O . THR A 1 203 ? -12.977 -29.625 -17.609 1 88.06 203 THR A O 1
ATOM 1625 N N . ALA A 1 204 ? -13.07 -27.719 -18.969 1 80.88 204 ALA A N 1
ATOM 1626 C CA . ALA A 1 204 ? -13.82 -27.016 -17.938 1 80.88 204 ALA A CA 1
ATOM 1627 C C . ALA A 1 204 ? -15.195 -27.641 -17.719 1 80.88 204 ALA A C 1
ATOM 1629 O O . ALA A 1 204 ? -15.859 -28.016 -18.688 1 80.88 204 ALA A O 1
ATOM 1630 N N . GLY A 1 205 ? -15.57 -27.703 -16.484 1 68.25 205 GLY A N 1
ATOM 1631 C CA . GLY A 1 205 ? -16.891 -28.234 -16.219 1 68.25 205 GLY A CA 1
ATOM 1632 C C . GLY A 1 205 ? -16.938 -29.75 -16.156 1 68.25 205 GLY A C 1
ATOM 1633 O O . GLY A 1 205 ? -17.969 -30.344 -15.82 1 68.25 205 GLY A O 1
ATOM 1634 N N . LYS A 1 206 ? -15.898 -30.328 -16.672 1 63.97 206 LYS A N 1
ATOM 1635 C CA . LYS A 1 206 ? -15.883 -31.781 -16.625 1 63.97 206 LYS A CA 1
ATOM 1636 C C . LYS A 1 206 ? -16.156 -32.312 -15.227 1 63.97 206 LYS A C 1
ATOM 1638 O O . LYS A 1 206 ? -16.891 -33.281 -15.047 1 63.97 206 LYS A O 1
ATOM 1643 N N . THR A 1 207 ? -15.445 -31.719 -14.312 1 62.47 207 THR A N 1
ATOM 1644 C CA . THR A 1 207 ? -15.703 -32.062 -12.922 1 62.47 207 THR A CA 1
ATOM 1645 C C . THR A 1 207 ? -16.219 -30.844 -12.148 1 62.47 207 THR A C 1
ATOM 1647 O O . THR A 1 207 ? -15.523 -29.828 -12.047 1 62.47 207 THR A O 1
ATOM 1650 N N . MET A 1 208 ? -17.469 -30.859 -11.859 1 59.06 208 MET A N 1
ATOM 1651 C CA . MET A 1 208 ? -18.094 -29.719 -11.188 1 59.06 208 MET A CA 1
ATOM 1652 C C . MET A 1 208 ? -17.297 -29.312 -9.953 1 59.06 208 MET A C 1
ATOM 1654 O O . MET A 1 208 ? -17.094 -28.125 -9.703 1 59.06 208 MET A O 1
ATOM 1658 N N . ASN A 1 209 ? -16.906 -30.422 -9.258 1 66.12 209 ASN A N 1
ATOM 1659 C CA . ASN A 1 209 ? -16.344 -30.125 -7.941 1 66.12 209 ASN A CA 1
ATOM 1660 C C . ASN A 1 209 ? -14.836 -30.297 -7.914 1 66.12 209 ASN A C 1
ATOM 1662 O O . ASN A 1 209 ? -14.219 -30.281 -6.844 1 66.12 209 ASN A O 1
ATOM 1666 N N . GLY A 1 210 ? -14.242 -30.391 -8.984 1 85.25 210 GLY A N 1
ATOM 1667 C CA . GLY A 1 210 ? -12.805 -30.594 -8.953 1 85.25 210 GLY A CA 1
ATOM 1668 C C . GLY A 1 210 ? -12.422 -32.031 -8.562 1 85.25 210 GLY A C 1
ATOM 1669 O O . GLY A 1 210 ? -13.289 -32.875 -8.43 1 85.25 210 GLY A O 1
ATOM 1670 N N . THR A 1 211 ? -11.156 -32.344 -8.562 1 92 211 THR A N 1
ATOM 1671 C CA . THR A 1 211 ? -10.594 -33.656 -8.211 1 92 211 THR A CA 1
ATOM 1672 C C . THR A 1 211 ? -9.664 -33.531 -7.008 1 92 211 THR A C 1
ATOM 1674 O O . THR A 1 211 ? -8.695 -32.781 -7.047 1 92 211 THR A O 1
ATOM 1677 N N . GLU A 1 212 ? -10.062 -34.281 -5.938 1 95.25 212 GLU A N 1
ATOM 1678 C CA . GLU A 1 212 ? -9.102 -34.344 -4.836 1 95.25 212 GLU A CA 1
ATOM 1679 C C . GLU A 1 212 ? -7.848 -35.125 -5.25 1 95.25 212 GLU A C 1
ATOM 1681 O O . GLU A 1 212 ? -7.934 -36.156 -5.883 1 95.25 212 GLU A O 1
ATOM 1686 N N . ILE A 1 213 ? -6.746 -34.594 -4.934 1 97.19 213 ILE A N 1
ATOM 1687 C CA . ILE A 1 213 ? -5.488 -35.219 -5.316 1 97.19 213 ILE A CA 1
ATOM 1688 C C . ILE A 1 213 ? -4.68 -35.562 -4.07 1 97.19 213 ILE A C 1
ATOM 1690 O O . ILE A 1 213 ? -4.988 -35.094 -2.973 1 97.19 213 ILE A O 1
ATOM 1694 N N . GLU A 1 214 ? -3.738 -36.469 -4.281 1 97.31 214 GLU A N 1
ATOM 1695 C CA . GLU A 1 214 ? -2.844 -36.75 -3.164 1 97.31 214 GLU A CA 1
ATOM 1696 C C . GLU A 1 214 ? -2.102 -35.5 -2.717 1 97.31 214 GLU A C 1
ATOM 1698 O O . GLU A 1 214 ? -1.573 -34.75 -3.545 1 97.31 214 GLU A O 1
ATOM 1703 N N . THR A 1 215 ? -2.141 -35.344 -1.367 1 97.94 215 THR A N 1
ATOM 1704 C CA . THR A 1 215 ? -1.503 -34.156 -0.808 1 97.94 215 THR A CA 1
ATOM 1705 C C . THR A 1 215 ? 0.016 -34.25 -0.919 1 97.94 215 THR A C 1
ATOM 1707 O O . THR A 1 215 ? 0.591 -35.312 -0.696 1 97.94 215 THR A O 1
ATOM 1710 N N . PHE A 1 216 ? 0.685 -33.219 -1.317 1 98.25 216 PHE A N 1
ATOM 1711 C CA . PHE A 1 216 ? 2.137 -33.094 -1.323 1 98.25 216 PHE A CA 1
ATOM 1712 C C . PHE A 1 216 ? 2.568 -31.734 -0.759 1 98.25 216 PHE A C 1
ATOM 1714 O O . PHE A 1 216 ? 1.735 -30.859 -0.537 1 98.25 216 PHE A O 1
ATOM 1721 N N . LYS A 1 217 ? 3.848 -31.609 -0.472 1 98.5 217 LYS A N 1
ATOM 1722 C CA . LYS A 1 217 ? 4.379 -30.344 0.041 1 98.5 217 LYS A CA 1
ATOM 1723 C C . LYS A 1 217 ? 4.422 -29.281 -1.05 1 98.5 217 LYS A C 1
ATOM 1725 O O . LYS A 1 217 ? 5.051 -29.484 -2.092 1 98.5 217 LYS A O 1
ATOM 1730 N N . VAL A 1 218 ? 3.742 -28.156 -0.778 1 98.44 218 VAL A N 1
ATOM 1731 C CA . VAL A 1 218 ? 3.793 -27.031 -1.71 1 98.44 218 VAL A CA 1
ATOM 1732 C C . VAL A 1 218 ? 5.246 -26.609 -1.938 1 98.44 218 VAL A C 1
ATOM 1734 O O . VAL A 1 218 ? 5.617 -26.219 -3.047 1 98.44 218 VAL A O 1
ATOM 1737 N N . ARG A 1 219 ? 6.07 -26.703 -0.917 1 98.44 219 ARG A N 1
ATOM 1738 C CA . ARG A 1 219 ? 7.488 -26.359 -0.967 1 98.44 219 ARG A CA 1
ATOM 1739 C C . ARG A 1 219 ? 8.188 -27.094 -2.105 1 98.44 219 ARG A C 1
ATOM 1741 O O . ARG A 1 219 ? 9.125 -26.547 -2.711 1 98.44 219 ARG A O 1
ATOM 1748 N N . ASP A 1 220 ? 7.734 -28.25 -2.477 1 98 220 ASP A N 1
ATOM 1749 C CA . ASP A 1 220 ? 8.383 -29.094 -3.482 1 98 220 ASP A CA 1
ATOM 1750 C C . ASP A 1 220 ? 8.297 -28.453 -4.867 1 98 220 ASP A C 1
ATOM 1752 O O . ASP A 1 220 ? 9.109 -28.75 -5.742 1 98 220 ASP A O 1
ATOM 1756 N N . LEU A 1 221 ? 7.297 -27.625 -5.074 1 98.12 221 LEU A N 1
ATOM 1757 C CA . LEU A 1 221 ? 7.102 -27 -6.375 1 98.12 221 LEU A CA 1
ATOM 1758 C C . LEU A 1 221 ? 8.062 -25.828 -6.57 1 98.12 221 LEU A C 1
ATOM 1760 O O . LEU A 1 221 ? 8.234 -25.344 -7.688 1 98.12 221 LEU A O 1
ATOM 1764 N N . LEU A 1 222 ? 8.625 -25.375 -5.496 1 98.62 222 LEU A N 1
ATOM 1765 C CA . LEU A 1 222 ? 9.367 -24.125 -5.516 1 98.62 222 LEU A CA 1
ATOM 1766 C C . LEU A 1 222 ? 10.867 -24.375 -5.664 1 98.62 222 LEU A C 1
ATOM 1768 O O . LEU A 1 222 ? 11.328 -25.516 -5.477 1 98.62 222 LEU A O 1
ATOM 1772 N N . PRO A 1 223 ? 11.633 -23.297 -6.039 1 97.94 223 PRO A N 1
ATOM 1773 C CA . PRO A 1 223 ? 13.086 -23.469 -6.086 1 97.94 223 PRO A CA 1
ATOM 1774 C C . PRO A 1 223 ? 13.656 -23.969 -4.766 1 97.94 223 PRO A C 1
ATOM 1776 O O . PRO A 1 223 ? 13.148 -23.625 -3.693 1 97.94 223 PRO A O 1
ATOM 1779 N N . SER A 1 224 ? 14.742 -24.672 -4.848 1 95.62 224 SER A N 1
ATOM 1780 C CA . SER A 1 224 ? 15.312 -25.359 -3.691 1 95.62 224 SER A CA 1
ATOM 1781 C C . SER A 1 224 ? 16.109 -24.391 -2.816 1 95.62 224 SER A C 1
ATOM 1783 O O . SER A 1 224 ? 16.516 -24.75 -1.708 1 95.62 224 SER A O 1
ATOM 1785 N N . ASP A 1 225 ? 16.266 -23.188 -3.223 1 95.12 225 ASP A N 1
ATOM 1786 C CA . ASP A 1 225 ? 17.016 -22.203 -2.449 1 95.12 225 ASP A CA 1
ATOM 1787 C C . ASP A 1 225 ? 16.422 -22.047 -1.047 1 95.12 225 ASP A C 1
ATOM 1789 O O . ASP A 1 225 ? 15.203 -22.062 -0.875 1 95.12 225 ASP A O 1
ATOM 1793 N N . GLU A 1 226 ? 17.234 -21.875 -0.117 1 92.44 226 GLU A N 1
ATOM 1794 C CA . GLU A 1 226 ? 16.797 -21.656 1.255 1 92.44 226 GLU A CA 1
ATOM 1795 C C . GLU A 1 226 ? 16.047 -20.328 1.389 1 92.44 226 GLU A C 1
ATOM 1797 O O . GLU A 1 226 ? 15.023 -20.266 2.076 1 92.44 226 GLU A O 1
ATOM 1802 N N . LYS A 1 227 ? 16.656 -19.359 0.763 1 96.44 227 LYS A N 1
ATOM 1803 C CA . LYS A 1 227 ? 16.047 -18.031 0.754 1 96.44 227 LYS A CA 1
ATOM 1804 C C . LYS A 1 227 ? 15.484 -17.703 -0.624 1 96.44 227 LYS A C 1
ATOM 1806 O O . LYS A 1 227 ? 16.188 -17.828 -1.633 1 96.44 227 LYS A O 1
ATOM 1811 N N . LEU A 1 228 ? 14.297 -17.438 -0.579 1 98.19 228 LEU A N 1
ATOM 1812 C CA . LEU A 1 228 ? 13.664 -16.969 -1.807 1 98.19 228 LEU A CA 1
ATOM 1813 C C . LEU A 1 228 ? 13.461 -15.453 -1.78 1 98.19 228 LEU A C 1
ATOM 1815 O O . LEU A 1 228 ? 12.664 -14.945 -0.993 1 98.19 228 LEU A O 1
ATOM 1819 N N . TYR A 1 229 ? 14.172 -14.734 -2.635 1 98.44 229 TYR A N 1
ATOM 1820 C CA . TYR A 1 229 ? 14.055 -13.281 -2.754 1 98.44 229 TYR A CA 1
ATOM 1821 C C . TYR A 1 229 ? 12.953 -12.906 -3.744 1 98.44 229 TYR A C 1
ATOM 1823 O O . TYR A 1 229 ? 12.461 -13.75 -4.488 1 98.44 229 TYR A O 1
ATOM 1831 N N . PHE A 1 230 ? 12.562 -11.609 -3.682 1 98.69 230 PHE A N 1
ATOM 1832 C CA . PHE A 1 230 ? 11.422 -11.258 -4.527 1 98.69 230 PHE A CA 1
ATOM 1833 C C . PHE A 1 230 ? 11.422 -9.766 -4.836 1 98.69 230 PHE A C 1
ATOM 1835 O O . PHE A 1 230 ? 12.102 -8.984 -4.164 1 98.69 230 PHE A O 1
ATOM 1842 N N . TYR A 1 231 ? 10.695 -9.414 -5.93 1 98.31 231 TYR A N 1
ATOM 1843 C CA . TYR A 1 231 ? 10.188 -8.07 -6.172 1 98.31 231 TYR A CA 1
ATOM 1844 C C . TYR A 1 231 ? 8.852 -7.863 -5.473 1 98.31 231 TYR A C 1
ATOM 1846 O O . TYR A 1 231 ? 8 -8.758 -5.465 1 98.31 231 TYR A O 1
ATOM 1854 N N . ARG A 1 232 ? 8.68 -6.668 -4.855 1 97.5 232 ARG A N 1
ATOM 1855 C CA . ARG A 1 232 ? 7.473 -6.352 -4.098 1 97.5 232 ARG A CA 1
ATOM 1856 C C . ARG A 1 232 ? 6.773 -5.121 -4.668 1 97.5 232 ARG A C 1
ATOM 1858 O O . ARG A 1 232 ? 7.418 -4.102 -4.93 1 97.5 232 ARG A O 1
ATOM 1865 N N . TYR A 1 233 ? 5.465 -5.211 -4.91 1 94.88 233 TYR A N 1
ATOM 1866 C CA . TYR A 1 233 ? 4.672 -4.031 -5.238 1 94.88 233 TYR A CA 1
ATOM 1867 C C . TYR A 1 233 ? 3.211 -4.23 -4.852 1 94.88 233 TYR A C 1
ATOM 1869 O O . TYR A 1 233 ? 2.75 -5.367 -4.707 1 94.88 233 TYR A O 1
ATOM 1877 N N . SER A 1 234 ? 2.525 -3.146 -4.609 1 91.31 234 SER A N 1
ATOM 1878 C CA . SER A 1 234 ? 1.083 -3.18 -4.398 1 91.31 234 SER A CA 1
ATOM 1879 C C . SER A 1 234 ? 0.33 -3.199 -5.723 1 91.31 234 SER A C 1
ATOM 1881 O O . SER A 1 234 ? 0.634 -2.416 -6.629 1 91.31 234 SER A O 1
ATOM 1883 N N . GLY A 1 235 ? -0.618 -4.059 -5.809 1 93.5 235 GLY A N 1
ATOM 1884 C CA . GLY A 1 235 ? -1.341 -4.16 -7.066 1 93.5 235 GLY A CA 1
ATOM 1885 C C . GLY A 1 235 ? -2.738 -4.727 -6.906 1 93.5 235 GLY A C 1
ATOM 1886 O O . GLY A 1 235 ? -3.336 -4.625 -5.836 1 93.5 235 GLY A O 1
ATOM 1887 N N . SER A 1 236 ? -3.314 -5.207 -8.023 1 93.38 236 SER A N 1
ATOM 1888 C CA . SER A 1 236 ? -4.66 -5.766 -8.094 1 93.38 236 SER A CA 1
ATOM 1889 C C . SER A 1 236 ? -4.629 -7.254 -8.414 1 93.38 236 SER A C 1
ATOM 1891 O O . SER A 1 236 ? -3.564 -7.809 -8.711 1 93.38 236 SER A O 1
ATOM 1893 N N . LEU A 1 237 ? -5.781 -7.789 -8.281 1 94.69 237 LEU A N 1
ATOM 1894 C CA . LEU A 1 237 ? -5.969 -9.07 -8.953 1 94.69 237 LEU A CA 1
ATOM 1895 C C . LEU A 1 237 ? -5.73 -8.938 -10.453 1 94.69 237 LEU A C 1
ATOM 1897 O O . LEU A 1 237 ? -5.871 -7.844 -11.016 1 94.69 237 LEU A O 1
ATOM 1901 N N . THR A 1 238 ? -5.398 -10.07 -11.07 1 96.94 238 THR A N 1
ATOM 1902 C CA . THR A 1 238 ? -5.105 -10.047 -12.5 1 96.94 238 THR A CA 1
ATOM 1903 C C . THR A 1 238 ? -6.312 -10.516 -13.305 1 96.94 238 THR A C 1
ATOM 1905 O O . THR A 1 238 ? -6.254 -10.586 -14.531 1 96.94 238 THR A O 1
ATOM 1908 N N . THR A 1 239 ? -7.367 -10.867 -12.625 1 94.44 239 THR A N 1
ATOM 1909 C CA . THR A 1 239 ? -8.641 -11.227 -13.227 1 94.44 239 THR A CA 1
ATOM 1910 C C . THR A 1 239 ? -9.789 -10.469 -12.562 1 94.44 239 THR A C 1
ATOM 1912 O O . THR A 1 239 ? -9.641 -9.961 -11.453 1 94.44 239 THR A O 1
ATOM 1915 N N . PRO A 1 240 ? -10.805 -10.367 -13.297 1 92 240 PRO A N 1
ATOM 1916 C CA . PRO A 1 240 ? -11.938 -9.695 -12.648 1 92 240 PRO A CA 1
ATOM 1917 C C . PRO A 1 240 ? -12.336 -10.359 -11.336 1 92 240 PRO A C 1
ATOM 1919 O O . PRO A 1 240 ? -12.336 -11.586 -11.227 1 92 240 PRO A O 1
ATOM 1922 N N . GLU A 1 241 ? -12.555 -9.414 -10.297 1 89.19 241 GLU A N 1
ATOM 1923 C CA . GLU A 1 241 ? -13.008 -8.031 -10.344 1 89.19 241 GLU A CA 1
ATOM 1924 C C . GLU A 1 241 ? -11.836 -7.059 -10.219 1 89.19 241 GLU A C 1
ATOM 1926 O O . GLU A 1 241 ? -12.039 -5.848 -10.102 1 89.19 241 GLU A O 1
ATOM 1931 N N . CYS A 1 242 ? -10.664 -7.445 -10.195 1 91.69 242 CYS A N 1
ATOM 1932 C CA . CYS A 1 242 ? -9.461 -6.633 -10.297 1 91.69 242 CYS A CA 1
ATOM 1933 C C . CYS A 1 242 ? -9.305 -5.738 -9.078 1 91.69 242 CYS A C 1
ATOM 1935 O O . CYS A 1 242 ? -8.883 -4.586 -9.195 1 91.69 242 CYS A O 1
ATOM 1937 N N . TYR A 1 243 ? -9.68 -6.27 -7.957 1 88.06 243 TYR A N 1
ATOM 1938 C CA . TYR A 1 243 ? -9.531 -5.492 -6.73 1 88.06 243 TYR A CA 1
ATOM 1939 C C . TYR A 1 243 ? -8.07 -5.148 -6.477 1 88.06 243 TYR A C 1
ATOM 1941 O O . TYR A 1 243 ? -7.195 -6.012 -6.594 1 88.06 243 TYR A O 1
ATOM 1949 N N . GLU A 1 244 ? -7.816 -3.877 -6.152 1 88.56 244 GLU A N 1
ATOM 1950 C CA . GLU A 1 244 ? -6.465 -3.395 -5.895 1 88.56 244 GLU A CA 1
ATOM 1951 C C . GLU A 1 244 ? -6.078 -3.602 -4.43 1 88.56 244 GLU A C 1
ATOM 1953 O O . GLU A 1 244 ? -5.684 -2.652 -3.748 1 88.56 244 GLU A O 1
ATOM 1958 N N . THR A 1 245 ? -6.133 -4.848 -3.975 1 88.19 245 THR A N 1
ATOM 1959 C CA . THR A 1 245 ? -5.938 -5.211 -2.574 1 88.19 245 THR A CA 1
ATOM 1960 C C . THR A 1 245 ? -4.816 -6.23 -2.43 1 88.19 245 THR A C 1
ATOM 1962 O O . THR A 1 245 ? -4.738 -6.938 -1.423 1 88.19 245 THR A O 1
ATOM 1965 N N . VAL A 1 246 ? -3.957 -6.293 -3.432 1 93.88 246 VAL A N 1
ATOM 1966 C CA . VAL A 1 246 ? -3.008 -7.398 -3.469 1 93.88 246 VAL A CA 1
ATOM 1967 C C . VAL A 1 246 ? -1.597 -6.879 -3.201 1 93.88 246 VAL A C 1
ATOM 1969 O O . VAL A 1 246 ? -1.167 -5.891 -3.801 1 93.88 246 VAL A O 1
ATOM 1972 N N . ILE A 1 247 ? -0.955 -7.535 -2.268 1 94.81 247 ILE A N 1
ATOM 1973 C CA . ILE A 1 247 ? 0.493 -7.406 -2.152 1 94.81 247 ILE A CA 1
ATOM 1974 C C . ILE A 1 247 ? 1.175 -8.461 -3.02 1 94.81 247 ILE A C 1
ATOM 1976 O O . ILE A 1 247 ? 1.097 -9.656 -2.727 1 94.81 247 ILE A O 1
ATOM 1980 N N . TRP A 1 248 ? 1.857 -8.008 -4.066 1 98 248 TRP A N 1
ATOM 1981 C CA . TRP A 1 248 ? 2.545 -8.914 -4.977 1 98 248 TRP A CA 1
ATOM 1982 C C . TRP A 1 248 ? 3.998 -9.117 -4.559 1 98 248 TRP A C 1
ATOM 1984 O O . TRP A 1 248 ? 4.707 -8.148 -4.285 1 98 248 TRP A O 1
ATOM 1994 N N . SER A 1 249 ? 4.398 -10.32 -4.469 1 98.69 249 SER A N 1
ATOM 1995 C CA . SER A 1 249 ? 5.797 -10.719 -4.371 1 98.69 249 SER A CA 1
ATOM 1996 C C . SER A 1 249 ? 6.176 -11.688 -5.488 1 98.69 249 SER A C 1
ATOM 1998 O O . SER A 1 249 ? 5.703 -12.82 -5.52 1 98.69 249 SER A O 1
ATOM 2000 N N . LEU A 1 250 ? 6.91 -11.203 -6.41 1 98.81 250 LEU A N 1
ATOM 2001 C CA . LEU A 1 250 ? 7.383 -12.039 -7.508 1 98.81 250 LEU A CA 1
ATOM 2002 C C . LEU A 1 250 ? 8.812 -12.508 -7.258 1 98.81 250 LEU A C 1
ATOM 2004 O O . LEU A 1 250 ? 9.734 -11.695 -7.207 1 98.81 250 LEU A O 1
ATOM 2008 N N . ALA A 1 251 ? 8.969 -13.797 -7.137 1 98.75 251 ALA A N 1
ATOM 2009 C CA . ALA A 1 251 ? 10.281 -14.359 -6.832 1 98.75 251 ALA A CA 1
ATOM 2010 C C . ALA A 1 251 ? 11.289 -14.016 -7.93 1 98.75 251 ALA A C 1
ATOM 2012 O O . ALA A 1 251 ? 10.945 -14 -9.109 1 98.75 251 ALA A O 1
ATOM 2013 N N . THR A 1 252 ? 12.531 -13.797 -7.457 1 98.19 252 THR A N 1
ATOM 2014 C CA . THR A 1 252 ? 13.602 -13.562 -8.422 1 98.19 252 THR A CA 1
ATOM 2015 C C . THR A 1 252 ? 14.109 -14.883 -8.992 1 98.19 252 THR A C 1
ATOM 2017 O O . THR A 1 252 ? 14.711 -14.914 -10.07 1 98.19 252 THR A O 1
ATOM 2020 N N . GLN A 1 253 ? 13.938 -15.984 -8.266 1 97.88 253 GLN A N 1
ATOM 2021 C CA . GLN A 1 253 ? 14.305 -17.312 -8.727 1 97.88 253 GLN A CA 1
ATOM 2022 C C . GLN A 1 253 ? 13.219 -17.906 -9.617 1 97.88 253 GLN A C 1
ATOM 2024 O O . GLN A 1 253 ? 12.031 -17.703 -9.367 1 97.88 253 GLN A O 1
ATOM 2029 N N . TYR A 1 254 ? 13.602 -18.75 -10.539 1 98.12 254 TYR A N 1
ATOM 2030 C CA . TYR A 1 254 ? 12.688 -19.375 -11.477 1 98.12 254 TYR A CA 1
ATOM 2031 C C . TYR A 1 254 ? 12.469 -20.844 -11.125 1 98.12 254 TYR A C 1
ATOM 2033 O O . TYR A 1 254 ? 13.344 -21.484 -10.531 1 98.12 254 TYR A O 1
ATOM 2041 N N . ILE A 1 255 ? 11.344 -21.297 -11.5 1 98.62 255 ILE A N 1
ATOM 2042 C CA . ILE A 1 255 ? 11.078 -22.734 -11.453 1 98.62 255 ILE A CA 1
ATOM 2043 C C . ILE A 1 255 ? 11.383 -23.359 -12.805 1 98.62 255 ILE A C 1
ATOM 2045 O O . ILE A 1 255 ? 11.07 -22.781 -13.852 1 98.62 255 ILE A O 1
ATOM 2049 N N . THR A 1 256 ? 11.93 -24.547 -12.758 1 98.12 256 THR A N 1
ATOM 2050 C CA . THR A 1 256 ? 12.219 -25.234 -14.016 1 98.12 256 THR A CA 1
ATOM 2051 C C . THR A 1 256 ? 11.086 -26.172 -14.398 1 98.12 256 THR A C 1
ATOM 2053 O O . THR A 1 256 ? 10.445 -26.766 -13.523 1 98.12 256 THR A O 1
ATOM 2056 N N . ILE A 1 257 ? 10.883 -26.312 -15.68 1 98.31 257 ILE A N 1
ATOM 2057 C CA . ILE A 1 257 ? 9.898 -27.234 -16.234 1 98.31 257 ILE A CA 1
ATOM 2058 C C . ILE A 1 257 ? 10.344 -27.688 -17.609 1 98.31 257 ILE A C 1
ATOM 2060 O O . ILE A 1 257 ? 10.961 -26.922 -18.359 1 98.31 257 ILE A O 1
ATOM 2064 N N . SER A 1 258 ? 10.047 -28.891 -17.953 1 98.5 258 SER A N 1
ATOM 2065 C CA . SER A 1 258 ? 10.414 -29.375 -19.281 1 98.5 258 SER A CA 1
ATOM 2066 C C . SER A 1 258 ? 9.328 -29.062 -20.312 1 98.5 258 SER A C 1
ATOM 2068 O O . SER A 1 258 ? 8.195 -28.75 -19.938 1 98.5 258 SER A O 1
ATOM 2070 N N . GLU A 1 259 ? 9.727 -29.219 -21.594 1 97.94 259 GLU A N 1
ATOM 2071 C CA . GLU A 1 259 ? 8.758 -29.078 -22.672 1 97.94 259 GLU A CA 1
ATOM 2072 C C . GLU A 1 259 ? 7.637 -30.109 -22.547 1 97.94 259 GLU A C 1
ATOM 2074 O O . GLU A 1 259 ? 6.469 -29.797 -22.781 1 97.94 259 GLU A O 1
ATOM 2079 N N . ARG A 1 260 ? 8.008 -31.328 -22.234 1 98.06 260 ARG A N 1
ATOM 2080 C CA . ARG A 1 260 ? 7.004 -32.375 -22.047 1 98.06 260 ARG A CA 1
ATOM 2081 C C . ARG A 1 260 ? 5.977 -31.953 -21 1 98.06 260 ARG A C 1
ATOM 2083 O O . ARG A 1 260 ? 4.77 -32.094 -21.219 1 98.06 260 ARG A O 1
ATOM 2090 N N . GLN A 1 261 ? 6.473 -31.469 -19.922 1 98.5 261 GLN A N 1
ATOM 2091 C CA . GLN A 1 261 ? 5.605 -31.156 -18.797 1 98.5 261 GLN A CA 1
ATOM 2092 C C . GLN A 1 261 ? 4.715 -29.953 -19.109 1 98.5 261 GLN A C 1
ATOM 2094 O O . GLN A 1 261 ? 3.529 -29.938 -18.766 1 98.5 261 GLN A O 1
ATOM 2099 N N . ILE A 1 262 ? 5.242 -28.859 -19.719 1 98.31 262 ILE A N 1
ATOM 2100 C CA . ILE A 1 262 ? 4.422 -27.688 -20.016 1 98.31 262 ILE A CA 1
ATOM 2101 C C . ILE A 1 262 ? 3.369 -28.047 -21.062 1 98.31 262 ILE A C 1
ATOM 2103 O O . ILE A 1 262 ? 2.287 -27.469 -21.094 1 98.31 262 ILE A O 1
ATOM 2107 N N . ASN A 1 263 ? 3.658 -29.031 -21.891 1 97.88 263 ASN A N 1
ATOM 2108 C CA . ASN A 1 263 ? 2.689 -29.469 -22.891 1 97.88 263 ASN A CA 1
ATOM 2109 C C . ASN A 1 263 ? 1.487 -30.156 -22.25 1 97.88 263 ASN A C 1
ATOM 2111 O O . ASN A 1 263 ? 0.404 -30.203 -22.844 1 97.88 263 ASN A O 1
ATOM 2115 N N . VAL A 1 264 ? 1.665 -30.703 -21.078 1 97.94 264 VAL A N 1
ATOM 2116 C CA . VAL A 1 264 ? 0.522 -31.234 -20.328 1 97.94 264 VAL A CA 1
ATOM 2117 C C . VAL A 1 264 ? -0.451 -30.109 -20.016 1 97.94 264 VAL A C 1
ATOM 2119 O O . VAL A 1 264 ? -1.667 -30.266 -20.141 1 97.94 264 VAL A O 1
ATOM 2122 N N . PHE A 1 265 ? 0.04 -28.953 -19.594 1 97.75 265 PHE A N 1
ATOM 2123 C CA . PHE A 1 265 ? -0.802 -27.781 -19.375 1 97.75 265 PHE A CA 1
ATOM 2124 C C . PHE A 1 265 ? -1.493 -27.344 -20.656 1 97.75 265 PHE A C 1
ATOM 2126 O O . PHE A 1 265 ? -2.691 -27.062 -20.656 1 97.75 265 PHE A O 1
ATOM 2133 N N . ARG A 1 266 ? -0.766 -27.359 -21.734 1 97.31 266 ARG A N 1
ATOM 2134 C CA . ARG A 1 266 ? -1.251 -26.891 -23.031 1 97.31 266 ARG A CA 1
ATOM 2135 C C . ARG A 1 266 ? -2.307 -27.828 -23.594 1 97.31 266 ARG A C 1
ATOM 2137 O O . ARG A 1 266 ? -2.971 -27.5 -24.578 1 97.31 266 ARG A O 1
ATOM 2144 N N . SER A 1 267 ? -2.521 -28.922 -22.938 1 96.19 267 SER A N 1
ATOM 2145 C CA . SER A 1 267 ? -3.49 -29.906 -23.406 1 96.19 267 SER A CA 1
ATOM 2146 C C . SER A 1 267 ? -4.863 -29.672 -22.781 1 96.19 267 SER A C 1
ATOM 2148 O O . SER A 1 267 ? -5.828 -30.375 -23.125 1 96.19 267 SER A O 1
ATOM 2150 N N . LEU A 1 268 ? -4.949 -28.719 -21.938 1 95.19 268 LEU A N 1
ATOM 2151 C CA . LEU A 1 268 ? -6.23 -28.406 -21.328 1 95.19 268 LEU A CA 1
ATOM 2152 C C . LEU A 1 268 ? -7.105 -27.578 -22.266 1 95.19 268 LEU A C 1
ATOM 2154 O O . LEU A 1 268 ? -6.598 -26.891 -23.141 1 95.19 268 LEU A O 1
ATOM 2158 N N . TYR A 1 269 ? -8.406 -27.672 -21.984 1 93.19 269 TYR A N 1
ATOM 2159 C CA . TYR A 1 269 ? -9.367 -26.953 -22.812 1 93.19 269 TYR A CA 1
ATOM 2160 C C . TYR A 1 269 ? -10.281 -26.094 -21.938 1 93.19 269 TYR A C 1
ATOM 2162 O O . TYR A 1 269 ? -10.562 -26.453 -20.781 1 93.19 269 TYR A O 1
ATOM 2170 N N . ASN A 1 270 ? -10.734 -25.016 -22.547 1 89.56 270 ASN A N 1
ATOM 2171 C CA . ASN A 1 270 ? -11.672 -24.156 -21.828 1 89.56 270 ASN A CA 1
ATOM 2172 C C . ASN A 1 270 ? -13.109 -24.625 -22.016 1 89.56 270 ASN A C 1
ATOM 2174 O O . ASN A 1 270 ? -13.344 -25.734 -22.5 1 89.56 270 ASN A O 1
ATOM 2178 N N . GLU A 1 271 ? -14.023 -23.797 -21.562 1 83.62 271 GLU A N 1
ATOM 2179 C CA . GLU A 1 271 ? -15.43 -24.172 -21.578 1 83.62 271 GLU A CA 1
ATOM 2180 C C . GLU A 1 271 ? -15.938 -24.328 -23 1 83.62 271 GLU A C 1
ATOM 2182 O O . GLU A 1 271 ? -16.875 -25.094 -23.266 1 83.62 271 GLU A O 1
ATOM 2187 N N . ASN A 1 272 ? -15.344 -23.625 -23.938 1 84.69 272 ASN A N 1
ATOM 2188 C CA . ASN A 1 272 ? -15.727 -23.688 -25.344 1 84.69 272 ASN A CA 1
ATOM 2189 C C . ASN A 1 272 ? -14.945 -24.766 -26.094 1 84.69 272 ASN A C 1
ATOM 2191 O O . ASN A 1 272 ? -14.969 -24.812 -27.312 1 84.69 272 ASN A O 1
ATOM 2195 N N . HIS A 1 273 ? -14.133 -25.484 -25.328 1 88.81 273 HIS A N 1
ATOM 2196 C CA . HIS A 1 273 ? -13.289 -26.547 -25.844 1 88.81 273 HIS A CA 1
ATOM 2197 C C . HIS A 1 273 ? -12.18 -26 -26.734 1 88.81 273 HIS A C 1
ATOM 2199 O O . HIS A 1 273 ? -11.75 -26.672 -27.688 1 88.81 273 HIS A O 1
ATOM 2205 N N . ASP A 1 274 ? -11.906 -24.797 -26.547 1 91.06 274 ASP A N 1
ATOM 2206 C CA . ASP A 1 274 ? -10.68 -24.234 -27.125 1 91.06 274 ASP A CA 1
ATOM 2207 C C . ASP A 1 274 ? -9.477 -24.531 -26.219 1 91.06 274 ASP A C 1
ATOM 2209 O O . ASP A 1 274 ? -9.625 -24.719 -25.016 1 91.06 274 ASP A O 1
ATOM 2213 N N . PRO A 1 275 ? -8.336 -24.625 -26.938 1 93.88 275 PRO A N 1
ATOM 2214 C CA . PRO A 1 275 ? -7.148 -24.812 -26.094 1 93.88 275 PRO A CA 1
ATOM 2215 C C . PRO A 1 275 ? -7.027 -23.734 -25.016 1 93.88 275 PRO A C 1
ATOM 2217 O O . PRO A 1 275 ? -7.215 -22.547 -25.297 1 93.88 275 PRO A O 1
ATOM 2220 N N . LEU A 1 276 ? -6.797 -24.219 -23.828 1 94.44 276 LEU A N 1
ATOM 2221 C CA . LEU A 1 276 ? -6.57 -23.297 -22.719 1 94.44 276 LEU A CA 1
ATOM 2222 C C . LEU A 1 276 ? -5.113 -22.844 -22.672 1 94.44 276 LEU A C 1
ATOM 2224 O O . LEU A 1 276 ? -4.281 -23.453 -22.016 1 94.44 276 LEU A O 1
ATOM 2228 N N . VAL A 1 277 ? -4.824 -21.781 -23.391 1 95.81 277 VAL A N 1
ATOM 2229 C CA . VAL A 1 277 ? -3.506 -21.172 -23.484 1 95.81 277 VAL A CA 1
ATOM 2230 C C . VAL A 1 277 ? -3.643 -19.641 -23.484 1 95.81 277 VAL A C 1
ATOM 2232 O O . VAL A 1 277 ? -4.738 -19.125 -23.672 1 95.81 277 VAL A O 1
ATOM 2235 N N . ASP A 1 278 ? -2.512 -18.953 -23.25 1 95.5 278 ASP A N 1
ATOM 2236 C CA . ASP A 1 278 ? -2.484 -17.484 -23.234 1 95.5 278 ASP A CA 1
ATOM 2237 C C . ASP A 1 278 ? -3.543 -16.922 -22.281 1 95.5 278 ASP A C 1
ATOM 2239 O O . ASP A 1 278 ? -4.32 -16.047 -22.656 1 95.5 278 ASP A O 1
ATOM 2243 N N . ASP A 1 279 ? -3.551 -17.484 -21.094 1 94.19 279 ASP A N 1
ATOM 2244 C CA . ASP A 1 279 ? -4.531 -17.141 -20.062 1 94.19 279 ASP A CA 1
ATOM 2245 C C . ASP A 1 279 ? -4.004 -16.047 -19.141 1 94.19 279 ASP A C 1
ATOM 2247 O O . ASP A 1 279 ? -3.975 -16.219 -17.922 1 94.19 279 ASP A O 1
ATOM 2251 N N . PHE A 1 280 ? -3.703 -14.938 -19.766 1 94.56 280 PHE A N 1
ATOM 2252 C CA . PHE A 1 280 ? -3.135 -13.852 -18.969 1 94.56 280 PHE A CA 1
ATOM 2253 C C . PHE A 1 280 ? -3.686 -12.508 -19.438 1 94.56 280 PHE A C 1
ATOM 2255 O O . PHE A 1 280 ? -4.008 -12.336 -20.609 1 94.56 280 PHE A O 1
ATOM 2262 N N . ARG A 1 281 ? -3.809 -11.633 -18.469 1 95.38 281 ARG A N 1
ATOM 2263 C CA . ARG A 1 281 ? -4.141 -10.234 -18.719 1 95.38 281 ARG A CA 1
ATOM 2264 C C . ARG A 1 281 ? -2.941 -9.484 -19.281 1 95.38 281 ARG A C 1
ATOM 2266 O O . ARG A 1 281 ? -1.805 -9.711 -18.875 1 95.38 281 ARG A O 1
ATOM 2273 N N . PRO A 1 282 ? -3.139 -8.586 -20.344 1 95.69 282 PRO A N 1
ATOM 2274 C CA . PRO A 1 282 ? -2.018 -7.758 -20.797 1 95.69 282 PRO A CA 1
ATOM 2275 C C . PRO A 1 282 ? -1.388 -6.949 -19.656 1 95.69 282 PRO A C 1
ATOM 2277 O O . PRO A 1 282 ? -2.068 -6.598 -18.703 1 95.69 282 PRO A O 1
ATOM 2280 N N . ILE A 1 283 ? -0.119 -6.668 -19.844 1 97.62 283 ILE A N 1
ATOM 2281 C CA . ILE A 1 283 ? 0.639 -5.879 -18.875 1 97.62 283 ILE A CA 1
ATOM 2282 C C . ILE A 1 283 ? -0.088 -4.562 -18.594 1 97.62 283 ILE A C 1
ATOM 2284 O O . ILE A 1 283 ? -0.588 -3.918 -19.516 1 97.62 283 ILE A O 1
ATOM 2288 N N . GLN A 1 284 ? -0.17 -4.238 -17.344 1 96.75 284 GLN A N 1
ATOM 2289 C CA . GLN A 1 284 ? -0.741 -2.973 -16.891 1 96.75 284 GLN A CA 1
ATOM 2290 C C . GLN A 1 284 ? 0.354 -1.962 -16.562 1 96.75 284 GLN A C 1
ATOM 2292 O O . GLN A 1 284 ? 1.487 -2.344 -16.266 1 96.75 284 GLN A O 1
ATOM 2297 N N . ALA A 1 285 ? -0.047 -0.692 -16.594 1 94.5 285 ALA A N 1
ATOM 2298 C CA . ALA A 1 285 ? 0.907 0.38 -16.328 1 94.5 285 ALA A CA 1
ATOM 2299 C C . ALA A 1 285 ? 1.34 0.375 -14.859 1 94.5 285 ALA A C 1
ATOM 2301 O O . ALA A 1 285 ? 0.519 0.167 -13.961 1 94.5 285 ALA A O 1
ATOM 2302 N N . LEU A 1 286 ? 2.646 0.568 -14.68 1 92.75 286 LEU A N 1
ATOM 2303 C CA . LEU A 1 286 ? 3.17 0.701 -13.328 1 92.75 286 LEU A CA 1
ATOM 2304 C C . LEU A 1 286 ? 2.629 1.959 -12.656 1 92.75 286 LEU A C 1
ATOM 2306 O O . LEU A 1 286 ? 2.312 1.946 -11.461 1 92.75 286 LEU A O 1
ATOM 2310 N N . ASN A 1 287 ? 2.543 2.98 -13.508 1 89.06 287 ASN A N 1
ATOM 2311 C CA . ASN A 1 287 ? 2.182 4.312 -13.039 1 89.06 287 ASN A CA 1
ATOM 2312 C C . ASN A 1 287 ? 3.143 4.805 -11.961 1 89.06 287 ASN A C 1
ATOM 2314 O O . ASN A 1 287 ? 4.359 4.789 -12.148 1 89.06 287 ASN A O 1
ATOM 2318 N N . GLN A 1 288 ? 2.691 5.301 -10.812 1 82.25 288 GLN A N 1
ATOM 2319 C CA . GLN A 1 288 ? 3.545 5.996 -9.859 1 82.25 288 GLN A CA 1
ATOM 2320 C C . GLN A 1 288 ? 3.992 5.066 -8.734 1 82.25 288 GLN A C 1
ATOM 2322 O O . GLN A 1 288 ? 4.566 5.512 -7.738 1 82.25 288 GLN A O 1
ATOM 2327 N N . ARG A 1 289 ? 3.859 3.838 -8.93 1 87.12 289 ARG A N 1
ATOM 2328 C CA . ARG A 1 289 ? 4.207 2.887 -7.875 1 87.12 289 ARG A CA 1
ATOM 2329 C C . ARG A 1 289 ? 5.703 2.586 -7.879 1 87.12 289 ARG A C 1
ATOM 2331 O O . ARG A 1 289 ? 6.344 2.621 -8.93 1 87.12 289 ARG A O 1
ATOM 2338 N N . SER A 1 290 ? 6.211 2.316 -6.668 1 89 290 SER A N 1
ATOM 2339 C CA . SER A 1 290 ? 7.578 1.824 -6.52 1 89 290 SER A CA 1
ATOM 2340 C C . SER A 1 290 ? 7.609 0.302 -6.441 1 89 290 SER A C 1
ATOM 2342 O O . SER A 1 290 ? 6.672 -0.32 -5.941 1 89 290 SER A O 1
ATOM 2344 N N . ILE A 1 291 ? 8.672 -0.213 -6.965 1 95.06 291 ILE A N 1
ATOM 2345 C CA . ILE A 1 291 ? 8.945 -1.64 -6.828 1 95.06 291 ILE A CA 1
ATOM 2346 C C . ILE A 1 291 ? 10.148 -1.853 -5.918 1 95.06 291 ILE A C 1
ATOM 2348 O O . ILE A 1 291 ? 11.227 -1.311 -6.168 1 95.06 291 ILE A O 1
ATOM 2352 N N . LEU A 1 292 ? 9.945 -2.648 -4.816 1 95.31 292 LEU A N 1
ATOM 2353 C CA . LEU A 1 292 ? 11.023 -2.979 -3.887 1 95.31 292 LEU A CA 1
ATOM 2354 C C . LEU A 1 292 ? 11.586 -4.363 -4.18 1 95.31 292 LEU A C 1
ATOM 2356 O O . LEU A 1 292 ? 10.969 -5.152 -4.898 1 95.31 292 LEU A O 1
ATOM 2360 N N . THR A 1 293 ? 12.758 -4.59 -3.736 1 96.94 293 THR A N 1
ATOM 2361 C CA . THR A 1 293 ? 13.32 -5.938 -3.76 1 96.94 293 THR A CA 1
ATOM 2362 C C . THR A 1 293 ? 14.219 -6.168 -2.547 1 96.94 293 THR A C 1
ATOM 2364 O O . THR A 1 293 ? 14.773 -5.223 -1.988 1 96.94 293 THR A O 1
ATOM 2367 N N . ASN A 1 294 ? 14.242 -7.355 -2.1 1 96.25 294 ASN A N 1
ATOM 2368 C CA . ASN A 1 294 ? 15.172 -7.73 -1.044 1 96.25 294 ASN A CA 1
ATOM 2369 C C . ASN A 1 294 ? 16.344 -8.547 -1.591 1 96.25 294 ASN A C 1
ATOM 2371 O O . ASN A 1 294 ? 17.078 -9.188 -0.829 1 96.25 294 ASN A O 1
ATOM 2375 N N . ASP A 1 295 ? 16.422 -8.656 -2.906 1 95.75 295 ASP A N 1
ATOM 2376 C CA . ASP A 1 295 ? 17.547 -9.312 -3.557 1 95.75 295 ASP A CA 1
ATOM 2377 C C . ASP A 1 295 ? 18.719 -8.352 -3.729 1 95.75 295 ASP A C 1
ATOM 2379 O O . ASP A 1 295 ? 18.656 -7.434 -4.555 1 95.75 295 ASP A O 1
ATOM 2383 N N . ILE A 1 296 ? 19.797 -8.57 -3.029 1 91.88 296 ILE A N 1
ATOM 2384 C CA . ILE A 1 296 ? 20.938 -7.664 -2.953 1 91.88 296 ILE A CA 1
ATOM 2385 C C . ILE A 1 296 ? 21.562 -7.512 -4.336 1 91.88 296 ILE A C 1
ATOM 2387 O O . ILE A 1 296 ? 22.297 -6.547 -4.59 1 91.88 296 ILE A O 1
ATOM 2391 N N . LYS A 1 297 ? 21.312 -8.5 -5.219 1 89.56 297 LYS A N 1
ATOM 2392 C CA . LYS A 1 297 ? 21.875 -8.43 -6.566 1 89.56 297 LYS A CA 1
ATOM 2393 C C . LYS A 1 297 ? 21.422 -7.152 -7.273 1 89.56 297 LYS A C 1
ATOM 2395 O O . LYS A 1 297 ? 22.062 -6.719 -8.242 1 89.56 297 LYS A O 1
ATOM 2400 N N . PHE A 1 298 ? 20.359 -6.527 -6.746 1 86.38 298 PHE A N 1
ATOM 2401 C CA . PHE A 1 298 ? 19.828 -5.34 -7.402 1 86.38 298 PHE A CA 1
ATOM 2402 C C . PHE A 1 298 ? 20.188 -4.082 -6.617 1 86.38 298 PHE A C 1
ATOM 2404 O O . PHE A 1 298 ? 19.609 -3.016 -6.852 1 86.38 298 PHE A O 1
ATOM 2411 N N . MET A 1 299 ? 20.969 -4.215 -5.684 1 77.06 299 MET A N 1
ATOM 2412 C CA . MET A 1 299 ? 21.438 -3.033 -4.969 1 77.06 299 MET A CA 1
ATOM 2413 C C . MET A 1 299 ? 22.172 -2.084 -5.918 1 77.06 299 MET A C 1
ATOM 2415 O O . MET A 1 299 ? 23.062 -2.498 -6.645 1 77.06 299 MET A O 1
ATOM 2419 N N . VAL A 1 300 ? 21.422 -0.959 -6.449 1 60.41 300 VAL A N 1
ATOM 2420 C CA . VAL A 1 300 ? 22.094 -0.001 -7.32 1 60.41 300 VAL A CA 1
ATOM 2421 C C . VAL A 1 300 ? 23.141 0.78 -6.52 1 60.41 300 VAL A C 1
ATOM 2423 O O . VAL A 1 300 ? 22.859 1.267 -5.422 1 60.41 300 VAL A O 1
ATOM 2426 N N . THR A 1 301 ? 24.281 0.6 -6.691 1 48.44 301 THR A N 1
ATOM 2427 C CA . THR A 1 301 ? 25.359 1.407 -6.117 1 48.44 301 THR A CA 1
ATOM 2428 C C . THR A 1 301 ? 25.266 2.848 -6.609 1 48.44 301 THR A C 1
ATOM 2430 O O . THR A 1 301 ? 24.953 3.094 -7.773 1 48.44 301 THR A O 1
ATOM 2433 N N . ALA A 1 302 ? 24.812 3.787 -5.785 1 42.62 302 ALA A N 1
ATOM 2434 C CA . ALA A 1 302 ? 24.797 5.23 -6.016 1 42.62 302 ALA A CA 1
ATOM 2435 C C . ALA A 1 302 ? 25.734 5.613 -7.156 1 42.62 302 ALA A C 1
ATOM 2437 O O . ALA A 1 302 ? 25.531 6.641 -7.812 1 42.62 302 ALA A O 1
ATOM 2438 N N . ALA A 1 303 ? 26.828 4.898 -7.43 1 37.81 303 ALA A N 1
ATOM 2439 C CA . ALA A 1 303 ? 27.891 5.344 -8.336 1 37.81 303 ALA A CA 1
ATOM 2440 C C . ALA A 1 303 ? 27.375 5.426 -9.773 1 37.81 303 ALA A C 1
ATOM 2442 O O . ALA A 1 303 ? 27.984 6.086 -10.617 1 37.81 303 ALA A O 1
ATOM 2443 N N . SER A 1 304 ? 26.281 4.762 -10.109 1 38.06 304 SER A N 1
ATOM 2444 C CA . SER A 1 304 ? 26.016 4.656 -11.539 1 38.06 304 SER A CA 1
ATOM 2445 C C . SER A 1 304 ? 25.266 5.875 -12.055 1 38.06 304 SER A C 1
ATOM 2447 O O . SER A 1 304 ? 25.031 6 -13.258 1 38.06 304 SER A O 1
ATOM 2449 N N . PHE A 1 305 ? 24.625 6.672 -11.266 1 37.28 305 PHE A N 1
ATOM 2450 C CA . PHE A 1 305 ? 23.875 7.777 -11.836 1 37.28 305 PHE A CA 1
ATOM 2451 C C . PHE A 1 305 ? 24.797 8.805 -12.469 1 37.28 305 PHE A C 1
ATOM 2453 O O . PHE A 1 305 ? 24.344 9.758 -13.102 1 37.28 305 PHE A O 1
ATOM 2460 N N . ASN A 1 306 ? 26.109 8.977 -12.125 1 31.06 306 ASN A N 1
ATOM 2461 C CA . ASN A 1 306 ? 26.984 10 -12.711 1 31.06 306 ASN A CA 1
ATOM 2462 C C . ASN A 1 306 ? 27.188 9.766 -14.203 1 31.06 306 ASN A C 1
ATOM 2464 O O . ASN A 1 306 ? 28 10.445 -14.836 1 31.06 306 ASN A O 1
ATOM 2468 N N . SER A 1 307 ? 26.984 8.555 -14.82 1 31.53 307 SER A N 1
ATOM 2469 C CA . SER A 1 307 ? 27.625 8.422 -16.125 1 31.53 307 SER A CA 1
ATOM 2470 C C . SER A 1 307 ? 26.891 9.258 -17.172 1 31.53 307 SER A C 1
ATOM 2472 O O . SER A 1 307 ? 27.188 9.148 -18.375 1 31.53 307 SER A O 1
ATOM 2474 N N . GLY A 1 308 ? 26.203 10.062 -17.266 1 32.09 308 GLY A N 1
ATOM 2475 C CA . GLY A 1 308 ? 26.438 10.883 -18.438 1 32.09 308 GLY A CA 1
ATOM 2476 C C . GLY A 1 308 ? 27.797 11.547 -18.438 1 32.09 308 GLY A C 1
ATOM 2477 O O . GLY A 1 308 ? 28.297 11.961 -19.484 1 32.09 308 GLY A O 1
ATOM 2478 N N . GLN A 1 309 ? 28.547 12.406 -17.703 1 28.94 309 GLN A N 1
ATOM 2479 C CA . GLN A 1 309 ? 29.984 12.484 -17.953 1 28.94 309 GLN A CA 1
ATOM 2480 C C . GLN A 1 309 ? 30.672 11.18 -17.578 1 28.94 309 GLN A C 1
ATOM 2482 O O . GLN A 1 309 ? 30.375 10.594 -16.531 1 28.94 309 GLN A O 1
ATOM 2487 N N . GLN A 1 310 ? 31.469 10.391 -18.484 1 29.09 310 GLN A N 1
ATOM 2488 C CA . GLN A 1 310 ? 32.375 9.242 -18.391 1 29.09 310 GLN A CA 1
ATOM 2489 C C . GLN A 1 310 ? 33.156 9.266 -17.078 1 29.09 310 GLN A C 1
ATOM 2491 O O . GLN A 1 310 ? 34.344 9.594 -17.078 1 29.09 310 GLN A O 1
ATOM 2496 N N . TRP A 1 311 ? 33.125 9.812 -15.922 1 28.08 311 TRP A N 1
ATOM 2497 C CA . TRP A 1 311 ? 34.344 9.781 -15.148 1 28.08 311 TRP A CA 1
ATOM 2498 C C . TRP A 1 311 ? 34.812 8.352 -14.93 1 28.08 311 TRP A C 1
ATOM 2500 O O . TRP A 1 311 ? 34.125 7.562 -14.266 1 28.08 311 TRP A O 1
ATOM 2510 N N . THR A 1 312 ? 35.406 7.668 -16 1 26.27 312 THR A N 1
ATOM 2511 C CA . THR A 1 312 ? 36.281 6.504 -16.078 1 26.27 312 THR A CA 1
ATOM 2512 C C . THR A 1 312 ? 37.219 6.453 -14.883 1 26.27 312 THR A C 1
ATOM 2514 O O . THR A 1 312 ? 37.812 7.469 -14.492 1 26.27 312 THR A O 1
ATOM 2517 N N . PHE A 1 313 ? 37.094 5.621 -13.852 1 28.72 313 PHE A N 1
ATOM 2518 C CA . PHE A 1 313 ? 38.219 5.336 -12.961 1 28.72 313 PHE A CA 1
ATOM 2519 C C . PHE A 1 313 ? 39.531 5.348 -13.734 1 28.72 313 PHE A C 1
ATOM 2521 O O . PHE A 1 313 ? 40.594 5.488 -13.148 1 28.72 313 PHE A O 1
ATOM 2528 N N . HIS A 1 314 ? 39.531 5.199 -15.062 1 27.28 314 HIS A N 1
ATOM 2529 C CA . HIS A 1 314 ? 40.75 5.453 -15.797 1 27.28 314 HIS A CA 1
ATOM 2530 C C . HIS A 1 314 ? 41.125 6.934 -15.766 1 27.28 314 HIS A C 1
ATOM 2532 O O . HIS A 1 314 ? 42.281 7.289 -15.656 1 27.28 314 HIS A O 1
ATOM 2538 N N . LYS A 1 315 ? 40.156 7.758 -16.078 1 27.34 315 LYS A N 1
ATOM 2539 C CA . LYS A 1 315 ? 40.625 9.133 -16.25 1 27.34 315 LYS A CA 1
ATOM 2540 C C . LYS A 1 315 ? 40.656 9.867 -14.906 1 27.34 315 LYS A C 1
ATOM 2542 O O . LYS A 1 315 ? 41.125 11 -14.82 1 27.34 315 LYS A O 1
ATOM 2547 N N . MET A 1 316 ? 39.844 9.406 -13.914 1 27.38 316 MET A N 1
ATOM 2548 C CA . MET A 1 316 ? 40.031 10.094 -12.641 1 27.38 316 MET A CA 1
ATOM 2549 C C . MET A 1 316 ? 41.375 9.727 -12 1 27.38 316 MET A C 1
ATOM 2551 O O . MET A 1 316 ? 41.688 10.211 -10.914 1 27.38 316 MET A O 1
ATOM 2555 N N . THR A 1 317 ? 41.969 8.688 -12.547 1 28.25 317 THR A N 1
ATOM 2556 C CA . THR A 1 317 ? 43.344 8.461 -12.109 1 28.25 317 THR A CA 1
ATOM 2557 C C . THR A 1 317 ? 44.156 9.734 -12.273 1 28.25 317 THR A C 1
ATOM 2559 O O . THR A 1 317 ? 45.062 10 -11.469 1 28.25 317 THR A O 1
ATOM 2562 N N . HIS A 1 318 ? 43.812 10.297 -13.453 1 27.11 318 HIS A N 1
ATOM 2563 C CA . HIS A 1 318 ? 44.719 11.398 -13.719 1 27.11 318 HIS A CA 1
ATOM 2564 C C . HIS A 1 318 ? 44.406 12.609 -12.852 1 27.11 318 HIS A C 1
ATOM 2566 O O . HIS A 1 318 ? 45.281 13.406 -12.531 1 27.11 318 HIS A O 1
ATOM 2572 N N . PHE A 1 319 ? 43 12.742 -12.672 1 29.44 319 PHE A N 1
ATOM 2573 C CA . PHE A 1 319 ? 42.781 14.07 -12.125 1 29.44 3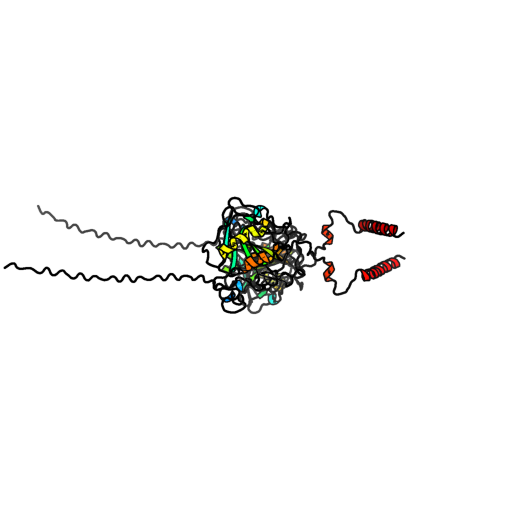19 PHE A CA 1
ATOM 2574 C C . PHE A 1 319 ? 43.031 14.094 -10.625 1 29.44 319 PHE A C 1
ATOM 2576 O O . PHE A 1 319 ? 43.281 15.156 -10.047 1 29.44 319 PHE A O 1
ATOM 2583 N N . ILE A 1 320 ? 42.75 12.961 -10.039 1 30.72 320 ILE A N 1
ATOM 2584 C CA . ILE A 1 320 ? 43.219 12.961 -8.664 1 30.72 320 ILE A CA 1
ATOM 2585 C C . ILE A 1 320 ? 44.75 13.164 -8.625 1 30.72 320 ILE A C 1
ATOM 2587 O O . ILE A 1 320 ? 45.281 13.594 -7.613 1 30.72 320 ILE A O 1
ATOM 2591 N N . SER A 1 321 ? 45.219 12.805 -9.82 1 27.19 321 SER A N 1
ATOM 2592 C CA . SER A 1 321 ? 46.656 13.055 -9.828 1 27.19 321 SER A CA 1
ATOM 2593 C C . SER A 1 321 ? 46.969 14.539 -9.68 1 27.19 321 SER A C 1
ATOM 2595 O O . SER A 1 321 ? 48 14.922 -9.102 1 27.19 321 SER A O 1
ATOM 2597 N N . PHE A 1 322 ? 46 15.219 -10.383 1 30.55 322 PHE A N 1
ATOM 2598 C CA . PHE A 1 322 ? 46.438 16.609 -10.406 1 30.55 322 PHE A CA 1
ATOM 2599 C C . PHE A 1 322 ? 46.219 17.266 -9.055 1 30.55 322 PHE A C 1
ATOM 2601 O O . PHE A 1 322 ? 47.031 18.094 -8.625 1 30.55 322 PHE A O 1
ATOM 2608 N N . ILE A 1 323 ? 45.062 16.906 -8.57 1 31.05 323 ILE A N 1
ATOM 2609 C CA . ILE A 1 323 ? 44.812 17.719 -7.383 1 31.05 323 ILE A CA 1
ATOM 2610 C C . ILE A 1 323 ? 45.812 17.328 -6.293 1 31.05 323 ILE A C 1
ATOM 2612 O O . ILE A 1 323 ? 46.219 18.172 -5.48 1 31.05 323 ILE A O 1
ATOM 2616 N N . LEU A 1 324 ? 46.125 16.047 -6.406 1 29.64 324 LEU A N 1
ATOM 2617 C CA . LEU A 1 324 ? 47.188 15.719 -5.453 1 29.64 324 LEU A CA 1
ATOM 2618 C C . LEU A 1 324 ? 48.438 16.547 -5.738 1 29.64 324 LEU A C 1
ATOM 2620 O O . LEU A 1 324 ? 49.281 16.703 -4.863 1 29.64 324 LEU A O 1
ATOM 2624 N N . VAL A 1 325 ? 48.5 16.797 -7.062 1 31.03 325 VAL A N 1
ATOM 2625 C CA . VAL A 1 325 ? 49.719 17.5 -7.367 1 31.03 325 VAL A CA 1
ATOM 2626 C C . VAL A 1 325 ? 49.688 18.906 -6.77 1 31.03 325 VAL A C 1
ATOM 2628 O O . VAL A 1 325 ? 50.688 19.422 -6.285 1 31.03 325 VAL A O 1
ATOM 2631 N N . PHE A 1 326 ? 48.438 19.422 -6.883 1 32.69 326 PHE A N 1
ATOM 2632 C CA . PHE A 1 326 ? 48.562 20.844 -6.523 1 32.69 326 PHE A CA 1
ATOM 2633 C C . PHE A 1 326 ? 48.812 21 -5.027 1 32.69 326 PHE A C 1
ATOM 2635 O O . PHE A 1 326 ? 49.5 21.938 -4.605 1 32.69 326 PHE A O 1
ATOM 2642 N N . TYR A 1 327 ? 48.094 20.078 -4.336 1 30.03 327 TYR A N 1
ATOM 2643 C CA . TYR A 1 327 ? 48.375 20.359 -2.934 1 30.03 327 TYR A CA 1
ATOM 2644 C C . TYR A 1 327 ? 49.844 20.109 -2.617 1 30.03 327 TYR A C 1
ATOM 2646 O O . TYR A 1 327 ? 50.344 20.453 -1.538 1 30.03 327 TYR A O 1
ATOM 2654 N N . LEU A 1 328 ? 50.312 19.141 -3.48 1 31.48 328 LEU A N 1
ATOM 2655 C CA . LEU A 1 328 ? 51.719 18.984 -3.121 1 31.48 328 LEU A CA 1
ATOM 2656 C C . LEU A 1 328 ? 52.469 20.281 -3.375 1 31.48 328 LEU A C 1
ATOM 2658 O O . LEU A 1 328 ? 53.562 20.469 -2.838 1 31.48 328 LEU A O 1
ATOM 2662 N N . PHE A 1 329 ? 51.969 21 -4.391 1 33.25 329 PHE A N 1
ATOM 2663 C CA . PHE A 1 329 ? 52.844 22.141 -4.637 1 33.25 329 PHE A CA 1
ATOM 2664 C C . PHE A 1 329 ? 52.719 23.156 -3.508 1 33.25 329 PHE A C 1
ATOM 2666 O O . PHE A 1 329 ? 53.656 23.953 -3.283 1 33.25 329 PHE A O 1
ATOM 2673 N N . MET A 1 330 ? 51.438 23.234 -3.012 1 32.47 330 MET A N 1
ATOM 2674 C CA . MET A 1 330 ? 51.469 24.406 -2.133 1 32.47 330 MET A CA 1
ATOM 2675 C C . MET A 1 330 ? 52.25 24.109 -0.865 1 32.47 330 MET A C 1
ATOM 2677 O O . MET A 1 330 ? 52.438 24.984 -0.027 1 32.47 330 MET A O 1
ATOM 2681 N N . LEU A 1 331 ? 52.312 22.797 -0.536 1 32 331 LEU A N 1
ATOM 2682 C CA . LEU A 1 331 ? 53.156 22.688 0.652 1 32 331 LEU A CA 1
ATOM 2683 C C . LEU A 1 331 ? 54.625 22.859 0.296 1 32 331 LEU A C 1
ATOM 2685 O O . LEU A 1 331 ? 55.5 22.922 1.183 1 32 331 LEU A O 1
ATOM 2689 N N . TYR A 1 332 ? 55.031 22.828 -0.955 1 30.62 332 TYR A N 1
ATOM 2690 C CA . TYR A 1 332 ? 56.406 23.344 -1.015 1 30.62 332 TYR A CA 1
ATOM 2691 C C . TYR A 1 332 ? 56.406 24.859 -1.094 1 30.62 332 TYR A C 1
ATOM 2693 O O . TYR A 1 332 ? 55.625 25.469 -1.823 1 30.62 332 TYR A O 1
ATOM 2701 N N . MET B 1 1 ? -97.125 -8.594 44.812 1 29.36 1 MET B N 1
ATOM 2702 C CA . MET B 1 1 ? -95.812 -9.219 44.688 1 29.36 1 MET B CA 1
ATOM 2703 C C . MET B 1 1 ? -95.25 -8.906 43.344 1 29.36 1 MET B C 1
ATOM 2705 O O . MET B 1 1 ? -95.438 -9.633 42.375 1 29.36 1 MET B O 1
ATOM 2709 N N . THR B 1 2 ? -95.125 -7.598 43 1 31.17 2 THR B N 1
ATOM 2710 C CA . THR B 1 2 ? -94.875 -6.953 41.719 1 31.17 2 THR B CA 1
ATOM 2711 C C . THR B 1 2 ? -93.375 -7.16 41.312 1 31.17 2 THR B C 1
ATOM 2713 O O . THR B 1 2 ? -92.5 -6.719 42 1 31.17 2 THR B O 1
ATOM 2716 N N . SER B 1 3 ? -93.062 -8.328 40.719 1 34.69 3 SER B N 1
ATOM 2717 C CA . SER B 1 3 ? -91.75 -8.836 40.406 1 34.69 3 SER B CA 1
ATOM 2718 C C . SER B 1 3 ? -91.062 -7.996 39.312 1 34.69 3 SER B C 1
ATOM 2720 O O . SER B 1 3 ? -91.625 -7.895 38.188 1 34.69 3 SER B O 1
ATOM 2722 N N . SER B 1 4 ? -90.438 -6.84 39.625 1 32.28 4 SER B N 1
ATOM 2723 C CA . SER B 1 4 ? -89.812 -5.82 38.812 1 32.28 4 SER B CA 1
ATOM 2724 C C . SER B 1 4 ? -88.625 -6.398 38.031 1 32.28 4 SER B C 1
ATOM 2726 O O . SER B 1 4 ? -87.75 -7.012 38.594 1 32.28 4 SER B O 1
ATOM 2728 N N . GLN B 1 5 ? -88.875 -6.875 36.812 1 28.97 5 GLN B N 1
ATOM 2729 C CA . GLN B 1 5 ? -87.938 -7.469 35.844 1 28.97 5 GLN B CA 1
ATOM 2730 C C . GLN B 1 5 ? -86.812 -6.473 35.469 1 28.97 5 GLN B C 1
ATOM 2732 O O . GLN B 1 5 ? -87.125 -5.465 34.812 1 28.97 5 GLN B O 1
ATOM 2737 N N . ALA B 1 6 ? -85.812 -6.23 36.25 1 33.16 6 ALA B N 1
ATOM 2738 C CA . ALA B 1 6 ? -84.75 -5.27 36.062 1 33.16 6 ALA B CA 1
ATOM 2739 C C . ALA B 1 6 ? -83.938 -5.609 34.812 1 33.16 6 ALA B C 1
ATOM 2741 O O . ALA B 1 6 ? -83.562 -6.762 34.594 1 33.16 6 ALA B O 1
ATOM 2742 N N . TRP B 1 7 ? -84.125 -4.863 33.688 1 30.12 7 TRP B N 1
ATOM 2743 C CA . TRP B 1 7 ? -83.562 -4.988 32.375 1 30.12 7 TRP B CA 1
ATOM 2744 C C . TRP B 1 7 ? -82 -4.871 32.438 1 30.12 7 TRP B C 1
ATOM 2746 O O . TRP B 1 7 ? -81.5 -3.955 33.094 1 30.12 7 TRP B O 1
ATOM 2756 N N . LYS B 1 8 ? -81.25 -6 32.312 1 30.89 8 LYS B N 1
ATOM 2757 C CA . LYS B 1 8 ? -79.812 -6.164 32.344 1 30.89 8 LYS B CA 1
ATOM 2758 C C . LYS B 1 8 ? -79.125 -5.414 31.203 1 30.89 8 LYS B C 1
ATOM 2760 O O . LYS B 1 8 ? -79.312 -5.746 30.031 1 30.89 8 LYS B O 1
ATOM 2765 N N . VAL B 1 9 ? -79.062 -4.066 31.234 1 32 9 VAL B N 1
ATOM 2766 C CA . VAL B 1 9 ? -78.438 -3.328 30.141 1 32 9 VAL B CA 1
ATOM 2767 C C . VAL B 1 9 ? -77 -3.826 29.922 1 32 9 VAL B C 1
ATOM 2769 O O . VAL B 1 9 ? -76.25 -3.982 30.875 1 32 9 VAL B O 1
ATOM 2772 N N . PRO B 1 10 ? -76.75 -4.527 28.797 1 33.84 10 PRO B N 1
ATOM 2773 C CA . PRO B 1 10 ? -75.375 -5.039 28.5 1 33.84 10 PRO B CA 1
ATOM 2774 C C . PRO B 1 10 ? -74.312 -3.936 28.453 1 33.84 10 PRO B C 1
ATOM 2776 O O . PRO B 1 10 ? -74.562 -2.867 27.891 1 33.84 10 PRO B O 1
ATOM 2779 N N . VAL B 1 11 ? -73.562 -3.709 29.453 1 30.89 11 VAL B N 1
ATOM 2780 C CA . VAL B 1 11 ? -72.5 -2.754 29.516 1 30.89 11 VAL B CA 1
ATOM 2781 C C . VAL B 1 11 ? -71.5 -2.973 28.344 1 30.89 11 VAL B C 1
ATOM 2783 O O . VAL B 1 11 ? -71 -4.066 28.172 1 30.89 11 VAL B O 1
ATOM 2786 N N . ARG B 1 12 ? -71.812 -2.359 27.172 1 33.03 12 ARG B N 1
ATOM 2787 C CA . ARG B 1 12 ? -70.875 -2.326 26.062 1 33.03 12 ARG B CA 1
ATOM 2788 C C . ARG B 1 12 ? -69.5 -1.92 26.516 1 33.03 12 ARG B C 1
ATOM 2790 O O . ARG B 1 12 ? -69.312 -0.898 27.188 1 33.03 12 ARG B O 1
ATOM 2797 N N . HIS B 1 13 ? -68.625 -2.898 26.703 1 33 13 HIS B N 1
ATOM 2798 C CA . HIS B 1 13 ? -67.25 -2.703 27.031 1 33 13 HIS B CA 1
ATOM 2799 C C . HIS B 1 13 ? -66.562 -1.741 26.047 1 33 13 HIS B C 1
ATOM 2801 O O . HIS B 1 13 ? -66.688 -1.932 24.828 1 33 13 HIS B O 1
ATOM 2807 N N . VAL B 1 14 ? -66.688 -0.428 26.266 1 35.97 14 VAL B N 1
ATOM 2808 C CA . VAL B 1 14 ? -65.875 0.538 25.531 1 35.97 14 VAL B CA 1
ATOM 2809 C C . VAL B 1 14 ? -64.438 0.087 25.5 1 35.97 14 VAL B C 1
ATOM 2811 O O . VAL B 1 14 ? -63.781 -0.05 26.547 1 35.97 14 VAL B O 1
ATOM 2814 N N . VAL B 1 15 ? -64.062 -0.724 24.516 1 36.72 15 VAL B N 1
ATOM 2815 C CA . VAL B 1 15 ? -62.688 -1.036 24.234 1 36.72 15 VAL B CA 1
ATOM 2816 C C . VAL B 1 15 ? -61.875 0.256 24.031 1 36.72 15 VAL B C 1
ATOM 2818 O O . VAL B 1 15 ? -62.156 1.02 23.094 1 36.72 15 VAL B O 1
ATOM 2821 N N . THR B 1 16 ? -61.531 0.941 25.109 1 36.31 16 THR B N 1
ATOM 2822 C C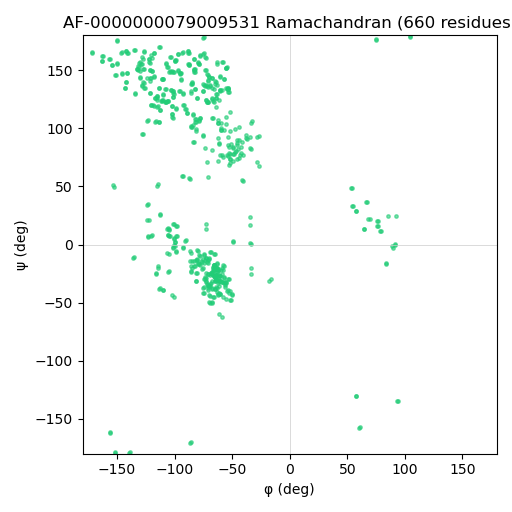A . THR B 1 16 ? -60.594 2.045 24.984 1 36.31 16 THR B CA 1
ATOM 2823 C C . THR B 1 16 ? -59.344 1.61 24.219 1 36.31 16 THR B C 1
ATOM 2825 O O . THR B 1 16 ? -58.625 0.711 24.641 1 36.31 16 THR B O 1
ATOM 2828 N N . LEU B 1 17 ? -59.5 1.727 22.906 1 37.88 17 LEU B N 1
ATOM 2829 C CA . LEU B 1 17 ? -58.281 1.627 22.094 1 37.88 17 LEU B CA 1
ATOM 2830 C C . LEU B 1 17 ? -57.219 2.604 22.578 1 37.88 17 LEU B C 1
ATOM 2832 O O . LEU B 1 17 ? -57.406 3.82 22.484 1 37.88 17 LEU B O 1
ATOM 2836 N N . CYS B 1 18 ? -56.562 2.283 23.688 1 34.69 18 CYS B N 1
ATOM 2837 C CA . CYS B 1 18 ? -55.344 3.027 24.047 1 34.69 18 CYS B CA 1
ATOM 2838 C C . CYS B 1 18 ? -54.375 3.066 22.891 1 34.69 18 CYS B C 1
ATOM 2840 O O . CYS B 1 18 ? -53.812 2.037 22.516 1 34.69 18 CYS B O 1
ATOM 2842 N N . ILE B 1 19 ? -54.656 3.924 21.938 1 37.53 19 ILE B N 1
ATOM 2843 C CA . ILE B 1 19 ? -53.625 4.227 20.969 1 37.53 19 ILE B CA 1
ATOM 2844 C C . ILE B 1 19 ? -52.312 4.559 21.688 1 37.53 19 ILE B C 1
ATOM 2846 O O . ILE B 1 19 ? -52.25 5.559 22.406 1 37.53 19 ILE B O 1
ATOM 2850 N N . GLY B 1 20 ? -51.594 3.557 22.172 1 34.31 20 GLY B N 1
ATOM 2851 C CA . GLY B 1 20 ? -50.25 3.771 22.641 1 34.31 20 GLY B CA 1
ATOM 2852 C C . GLY B 1 20 ? -49.438 4.637 21.719 1 34.31 20 GLY B C 1
ATOM 2853 O O . GLY B 1 20 ? -49.25 4.309 20.531 1 34.31 20 GLY B O 1
ATOM 2854 N N . ILE B 1 21 ? -49.469 5.965 21.938 1 36.09 21 ILE B N 1
ATOM 2855 C CA . ILE B 1 21 ? -48.5 6.848 21.344 1 36.09 21 ILE B CA 1
ATOM 2856 C C . ILE B 1 21 ? -47.094 6.242 21.5 1 36.09 21 ILE B C 1
ATOM 2858 O O . ILE B 1 21 ? -46.594 6.09 22.625 1 36.09 21 ILE B O 1
ATOM 2862 N N . ILE B 1 22 ? -46.75 5.352 20.625 1 37.5 22 ILE B N 1
ATOM 2863 C CA . ILE B 1 22 ? -45.344 4.961 20.547 1 37.5 22 ILE B CA 1
ATOM 2864 C C . ILE B 1 22 ? -44.5 6.211 20.406 1 37.5 22 ILE B C 1
ATOM 2866 O O . ILE B 1 22 ? -44.562 6.918 19.406 1 37.5 22 ILE B O 1
ATOM 2870 N N . LEU B 1 23 ? -44.281 6.91 21.516 1 34.62 23 LEU B N 1
ATOM 2871 C CA . LEU B 1 23 ? -43.156 7.863 21.531 1 34.62 23 LEU B CA 1
ATOM 2872 C C . LEU B 1 23 ? -41.938 7.262 20.875 1 34.62 23 LEU B C 1
ATOM 2874 O O . LEU B 1 23 ? -41.344 6.309 21.391 1 34.62 23 LEU B O 1
ATOM 2878 N N . TRP B 1 24 ? -41.875 7.344 19.547 1 35.75 24 TRP B N 1
ATOM 2879 C CA . TRP B 1 24 ? -40.594 7.188 18.875 1 35.75 24 TRP B CA 1
ATOM 2880 C C . TRP B 1 24 ? -39.531 8.062 19.516 1 35.75 24 TRP B C 1
ATOM 2882 O O . TRP B 1 24 ? -39.594 9.289 19.406 1 35.75 24 TRP B O 1
ATOM 2892 N N . SER B 1 25 ? -39.094 7.707 20.688 1 33.5 25 SER B N 1
ATOM 2893 C CA . SER B 1 25 ? -37.844 8.312 21.125 1 33.5 25 SER B CA 1
ATOM 2894 C C . SER B 1 25 ? -36.781 8.203 20.047 1 33.5 25 SER B C 1
ATOM 2896 O O . SER B 1 25 ? -36.406 7.098 19.641 1 33.5 25 SER B O 1
ATOM 2898 N N . GLY B 1 26 ? -36.781 9.109 19.125 1 32.25 26 GLY B N 1
ATOM 2899 C CA . GLY B 1 26 ? -35.594 9.273 18.344 1 32.25 26 GLY B CA 1
ATOM 2900 C C . GLY B 1 26 ? -34.312 9.117 19.172 1 32.25 26 GLY B C 1
ATOM 2901 O O . GLY B 1 26 ? -34.156 9.758 20.203 1 32.25 26 GLY B O 1
ATOM 2902 N N . SER B 1 27 ? -33.812 7.965 19.172 1 34.56 27 SER B N 1
ATOM 2903 C CA . SER B 1 27 ? -32.438 7.855 19.672 1 34.56 27 SER B CA 1
ATOM 2904 C C . SER B 1 27 ? -31.578 9 19.156 1 34.56 27 SER B C 1
ATOM 2906 O O . SER B 1 27 ? -31.438 9.188 17.953 1 34.56 27 SER B O 1
ATOM 2908 N N . VAL B 1 28 ? -31.672 10.172 19.734 1 34.31 28 VAL B N 1
ATOM 2909 C CA . VAL B 1 28 ? -30.5 11.031 19.594 1 34.31 28 VAL B CA 1
ATOM 2910 C C . VAL B 1 28 ? -29.234 10.18 19.594 1 34.31 28 VAL B C 1
ATOM 2912 O O . VAL B 1 28 ? -28.938 9.484 20.578 1 34.31 28 VAL B O 1
ATOM 2915 N N . ASP B 1 29 ? -28.906 9.656 18.5 1 33.75 29 ASP B N 1
ATOM 2916 C CA . ASP B 1 29 ? -27.5 9.297 18.375 1 33.75 29 ASP B CA 1
ATOM 2917 C C . ASP B 1 29 ? -26.609 10.375 18.984 1 33.75 29 ASP B C 1
ATOM 2919 O O . ASP B 1 29 ? -26.438 11.453 18.406 1 33.75 29 ASP B O 1
ATOM 2923 N N . ALA B 1 30 ? -26.781 10.758 20.203 1 34.91 30 ALA B N 1
ATOM 2924 C CA . ALA B 1 30 ? -25.688 11.516 20.797 1 34.91 30 ALA B CA 1
ATOM 2925 C C . ALA B 1 30 ? -24.359 11.133 20.172 1 34.91 30 ALA B C 1
ATOM 2927 O O . ALA B 1 30 ? -23.859 10.023 20.359 1 34.91 30 ALA B O 1
ATOM 2928 N N . ASP B 1 31 ? -24.062 11.445 19.031 1 38.5 31 ASP B N 1
ATOM 2929 C CA . ASP B 1 31 ? -22.719 11.438 18.453 1 38.5 31 ASP B CA 1
ATOM 2930 C C . ASP B 1 31 ? -21.672 11.828 19.484 1 38.5 31 ASP B C 1
ATOM 2932 O O . ASP B 1 31 ? -21.031 12.867 19.375 1 38.5 31 ASP B O 1
ATOM 2936 N N . GLY B 1 32 ? -21.953 12.109 20.734 1 44.34 32 GLY B N 1
ATOM 2937 C CA . GLY B 1 32 ? -20.859 12.227 21.688 1 44.34 32 GLY B CA 1
ATOM 2938 C C . GLY B 1 32 ? -19.641 11.383 21.328 1 44.34 32 GLY B C 1
ATOM 2939 O O . GLY B 1 32 ? -19.766 10.18 21.094 1 44.34 32 GLY B O 1
ATOM 2940 N N . ALA B 1 33 ? -18.781 12 20.656 1 51.94 33 ALA B N 1
ATOM 2941 C CA . ALA B 1 33 ? -17.562 11.328 20.203 1 51.94 33 ALA B CA 1
ATOM 2942 C C . ALA B 1 33 ? -17.047 10.375 21.266 1 51.94 33 ALA B C 1
ATOM 2944 O O . ALA B 1 33 ? -16.719 10.797 22.391 1 51.94 33 ALA B O 1
ATOM 2945 N N . SER B 1 34 ? -17.438 9.086 21.266 1 73.75 34 SER B N 1
ATOM 2946 C CA . SER B 1 34 ? -17.094 7.926 22.078 1 73.75 34 SER B CA 1
ATOM 2947 C C . SER B 1 34 ? -15.578 7.77 22.203 1 73.75 34 SER B C 1
ATOM 2949 O O . SER B 1 34 ? -15.094 6.984 23.031 1 73.75 34 SER B O 1
ATOM 2951 N N . TRP B 1 35 ? -14.836 8.734 21.625 1 87 35 TRP B N 1
ATOM 2952 C CA . TRP B 1 35 ? -13.398 8.531 21.781 1 87 35 TRP B CA 1
ATOM 2953 C C . TRP B 1 35 ? -12.711 9.82 22.234 1 87 35 TRP B C 1
ATOM 2955 O O . TRP B 1 35 ? -13.258 10.914 22.062 1 87 35 TRP B O 1
ATOM 2965 N N . ASN B 1 36 ? -11.633 9.844 22.938 1 88.69 36 ASN B N 1
ATOM 2966 C CA . ASN B 1 36 ? -10.805 10.953 23.406 1 88.69 36 ASN B CA 1
ATOM 2967 C C . ASN B 1 36 ? -9.32 10.633 23.297 1 88.69 36 ASN B C 1
ATOM 2969 O O . ASN B 1 36 ? -8.945 9.586 22.75 1 88.69 36 ASN B O 1
ATOM 2973 N N . TYR B 1 37 ? -8.461 11.617 23.719 1 90.5 37 TYR B N 1
ATOM 2974 C CA . TYR B 1 37 ? -7.012 11.453 23.625 1 90.5 37 TYR B CA 1
ATOM 2975 C C . TYR B 1 37 ? -6.402 11.18 24.984 1 90.5 37 TYR B C 1
ATOM 2977 O O . TYR B 1 37 ? -5.18 11.258 25.156 1 90.5 37 TYR B O 1
ATOM 2985 N N . ASN B 1 38 ? -7.215 10.891 25.891 1 87.12 38 ASN B N 1
ATOM 2986 C CA . ASN B 1 38 ? -6.68 10.68 27.234 1 87.12 38 ASN B CA 1
ATOM 2987 C C . ASN B 1 38 ? -5.734 9.484 27.266 1 87.12 38 ASN B C 1
ATOM 2989 O O . ASN B 1 38 ? -5.848 8.562 26.453 1 87.12 38 ASN B O 1
ATOM 2993 N N . ILE B 1 39 ? -4.867 9.508 28.25 1 84.56 39 ILE B N 1
ATOM 2994 C CA . ILE B 1 39 ? -3.854 8.469 28.359 1 84.56 39 ILE B CA 1
ATOM 2995 C C . ILE B 1 39 ? -4.516 7.145 28.75 1 84.56 39 ILE B C 1
ATOM 2997 O O . ILE B 1 39 ? -4.074 6.074 28.312 1 84.56 39 ILE B O 1
ATOM 3001 N N . SER B 1 40 ? -5.566 7.277 29.594 1 85.06 40 SER B N 1
ATOM 3002 C CA . SER B 1 40 ? -6.254 6.078 30.062 1 85.06 40 SER B CA 1
ATOM 3003 C C . SER B 1 40 ? -7.75 6.332 30.234 1 85.06 40 SER B C 1
ATOM 3005 O O . SER B 1 40 ? -8.203 7.473 30.141 1 85.06 40 SER B O 1
ATOM 3007 N N . GLY B 1 41 ? -8.453 5.129 30.359 1 86.5 41 GLY B N 1
ATOM 3008 C CA . GLY B 1 41 ? -9.883 5.242 30.609 1 86.5 41 GLY B CA 1
ATOM 3009 C C . GLY B 1 41 ? -10.719 4.945 29.375 1 86.5 41 GLY B C 1
ATOM 3010 O O . GLY B 1 41 ? -10.18 4.723 28.297 1 86.5 41 GLY B O 1
ATOM 3011 N N . TYR B 1 42 ? -11.922 5.012 29.625 1 83.94 42 TYR B N 1
ATOM 3012 C CA . TYR B 1 42 ? -12.867 4.703 28.547 1 83.94 42 TYR B CA 1
ATOM 3013 C C . TYR B 1 42 ? -12.742 5.695 27.406 1 83.94 42 TYR B C 1
ATOM 3015 O O . TYR B 1 42 ? -12.625 6.902 27.625 1 83.94 42 TYR B O 1
ATOM 3023 N N . GLY B 1 43 ? -12.617 5.141 26.172 1 88.12 43 GLY B N 1
ATOM 3024 C CA . GLY B 1 43 ? -12.562 6 25 1 88.12 43 GLY B CA 1
ATOM 3025 C C . GLY B 1 43 ? -11.156 6.43 24.641 1 88.12 43 GLY B C 1
ATOM 3026 O O . GLY B 1 43 ? -10.953 7.141 23.656 1 88.12 43 GLY B O 1
ATOM 3027 N N . SER B 1 44 ? -10.242 6.02 25.453 1 91.94 44 SER B N 1
ATOM 3028 C CA . SER B 1 44 ? -8.852 6.383 25.203 1 91.94 44 SER B CA 1
ATOM 3029 C C . SER B 1 44 ? -8.281 5.609 24.016 1 91.94 44 SER B C 1
ATOM 3031 O O . SER B 1 44 ? -8.812 4.559 23.641 1 91.94 44 SER B O 1
ATOM 3033 N N . PRO B 1 45 ? -7.191 6.117 23.438 1 93.44 45 PRO B N 1
ATOM 3034 C CA . PRO B 1 45 ? -6.609 5.492 22.25 1 93.44 45 PRO B CA 1
ATOM 3035 C C . PRO B 1 45 ? -6.27 4.02 22.453 1 93.44 45 PRO B C 1
ATOM 3037 O O . PRO B 1 45 ? -6.41 3.213 21.531 1 93.44 45 PRO B O 1
ATOM 3040 N N . ALA B 1 46 ? -5.891 3.682 23.625 1 91.06 46 ALA B N 1
ATOM 3041 C CA . ALA B 1 46 ? -5.531 2.295 23.922 1 91.06 46 ALA B CA 1
ATOM 3042 C C . ALA B 1 46 ? -6.73 1.369 23.734 1 91.06 46 ALA B C 1
ATOM 3044 O O . ALA B 1 46 ? -6.566 0.163 23.547 1 91.06 46 ALA B O 1
ATOM 3045 N N . TYR B 1 47 ? -7.906 1.949 23.766 1 91.44 47 TYR B N 1
ATOM 3046 C CA . TYR B 1 47 ? -9.102 1.11 23.75 1 91.44 47 TYR B CA 1
ATOM 3047 C C . TYR B 1 47 ? -9.977 1.435 22.547 1 91.44 47 TYR B C 1
ATOM 3049 O O . TYR B 1 47 ? -11.109 0.948 22.453 1 91.44 47 TYR B O 1
ATOM 3057 N N . TRP B 1 48 ? -9.508 2.256 21.672 1 94.25 48 TRP B N 1
ATOM 3058 C CA . TRP B 1 48 ? -10.305 2.619 20.5 1 94.25 48 TRP B CA 1
ATOM 3059 C C . TRP B 1 48 ? -10.742 1.377 19.719 1 94.25 48 TRP B C 1
ATOM 3061 O O . TRP B 1 48 ? -11.844 1.336 19.172 1 94.25 48 TRP B O 1
ATOM 3071 N N . TYR B 1 49 ? -9.906 0.304 19.719 1 89.81 49 TYR B N 1
ATOM 3072 C CA . TYR B 1 49 ? -10.156 -0.889 18.906 1 89.81 49 TYR B CA 1
ATOM 3073 C C . TYR B 1 49 ? -11.414 -1.613 19.391 1 89.81 49 TYR B C 1
ATOM 3075 O O . TYR B 1 49 ? -11.984 -2.424 18.656 1 89.81 49 TYR B O 1
ATOM 3083 N N . MET B 1 50 ? -11.883 -1.352 20.594 1 89.88 50 MET B N 1
ATOM 3084 C CA . MET B 1 50 ? -13.062 -2.018 21.141 1 89.88 50 MET B CA 1
ATOM 3085 C C . MET B 1 50 ? -14.328 -1.532 20.438 1 89.88 50 MET B C 1
ATOM 3087 O O . MET B 1 50 ? -15.273 -2.305 20.25 1 89.88 50 MET B O 1
ATOM 3091 N N . ASN B 1 51 ? -14.336 -0.257 20.062 1 90.5 51 ASN B N 1
ATOM 3092 C CA . ASN B 1 51 ? -15.5 0.322 19.391 1 90.5 51 ASN B CA 1
ATOM 3093 C C . ASN B 1 51 ? -15.25 0.52 17.906 1 90.5 51 ASN B C 1
ATOM 3095 O O . ASN B 1 51 ? -16.203 0.639 17.125 1 90.5 51 ASN B O 1
ATOM 3099 N N . TYR B 1 52 ? -14.008 0.614 17.594 1 90.44 52 TYR B N 1
ATOM 3100 C CA . TYR B 1 52 ? -13.562 0.793 16.219 1 90.44 52 TYR B CA 1
ATOM 3101 C C . TYR B 1 52 ? -12.523 -0.257 15.836 1 90.44 52 TYR B C 1
ATOM 3103 O O . TYR B 1 52 ? -11.32 -0.026 15.977 1 90.44 52 TYR B O 1
ATOM 3111 N N . SER B 1 53 ? -12.977 -1.248 15.273 1 85.75 53 SER B N 1
ATOM 3112 C CA . SER B 1 53 ? -12.156 -2.441 15.094 1 85.75 53 SER B CA 1
ATOM 3113 C C . SER B 1 53 ? -10.922 -2.141 14.242 1 85.75 53 SER B C 1
ATOM 3115 O O . SER B 1 53 ? -9.852 -2.709 14.469 1 85.75 53 SER B O 1
ATOM 3117 N N . ASN B 1 54 ? -10.992 -1.195 13.297 1 85.75 54 ASN B N 1
ATOM 3118 C CA . ASN B 1 54 ? -9.852 -0.873 12.438 1 85.75 54 ASN B CA 1
ATOM 3119 C C . ASN B 1 54 ? -8.703 -0.27 13.234 1 85.75 54 ASN B C 1
ATOM 3121 O O . ASN B 1 54 ? -7.555 -0.281 12.781 1 85.75 54 ASN B O 1
ATOM 3125 N N . CYS B 1 55 ? -8.984 0.192 14.398 1 92.25 55 CYS B N 1
ATOM 3126 C CA . CYS B 1 55 ? -7.949 0.839 15.203 1 92.25 55 CYS B CA 1
ATOM 3127 C C . CYS B 1 55 ? -6.988 -0.189 15.781 1 92.25 55 CYS B C 1
ATOM 3129 O O . CYS B 1 55 ? -5.941 0.172 16.328 1 92.25 55 CYS B O 1
ATOM 3131 N N . GLY B 1 56 ? -7.332 -1.396 15.625 1 87.69 56 GLY B N 1
ATOM 3132 C CA . GLY B 1 56 ? -6.445 -2.469 16.047 1 87.69 56 GLY B CA 1
ATOM 3133 C C . GLY B 1 56 ? -5.668 -3.084 14.898 1 87.69 56 GLY B C 1
ATOM 3134 O O . GLY B 1 56 ? -5.078 -4.156 15.047 1 87.69 56 GLY B O 1
ATOM 3135 N N . GLY B 1 57 ? -5.594 -2.373 13.742 1 86.25 57 GLY B N 1
ATOM 3136 C CA . GLY B 1 57 ? -4.906 -2.891 12.57 1 86.25 57 GLY B CA 1
ATOM 3137 C C . GLY B 1 57 ? -3.395 -2.842 12.695 1 86.25 57 GLY B C 1
ATOM 3138 O O . GLY B 1 57 ? -2.865 -2.326 13.688 1 86.25 57 GLY B O 1
ATOM 3139 N N . VAL B 1 58 ? -2.676 -3.34 11.664 1 85.62 58 VAL B N 1
ATOM 3140 C CA . VAL B 1 58 ? -1.231 -3.516 11.773 1 85.62 58 VAL B CA 1
ATOM 3141 C C . VAL B 1 58 ? -0.517 -2.443 10.953 1 85.62 58 VAL B C 1
ATOM 3143 O O . VAL B 1 58 ? 0.713 -2.367 10.961 1 85.62 58 VAL B O 1
ATOM 3146 N N . MET B 1 59 ? -1.272 -1.661 10.195 1 89.19 59 MET B N 1
ATOM 3147 C CA . MET B 1 59 ? -0.704 -0.556 9.43 1 89.19 59 MET B CA 1
ATOM 3148 C C . MET B 1 59 ? -1.224 0.784 9.938 1 89.19 59 MET B C 1
ATOM 3150 O O . MET B 1 59 ? -1.685 1.614 9.156 1 89.19 59 MET B O 1
ATOM 3154 N N . GLN B 1 60 ? -1.107 0.911 11.211 1 93.31 60 GLN B N 1
ATOM 3155 C CA . GLN B 1 60 ? -1.72 2.062 11.867 1 93.31 60 GLN B CA 1
ATOM 3156 C C . GLN B 1 60 ? -0.771 3.258 11.875 1 93.31 60 GLN B C 1
ATOM 3158 O O . GLN B 1 60 ? 0.434 3.102 11.672 1 93.31 60 GLN B O 1
ATOM 3163 N N . SER B 1 61 ? -1.375 4.41 11.969 1 97.38 61 SER B N 1
ATOM 3164 C CA . SER B 1 61 ? -0.692 5.691 12.094 1 97.38 61 SER B CA 1
ATOM 3165 C C . SER B 1 61 ? -1.11 6.422 13.359 1 97.38 61 SER B C 1
ATOM 3167 O O . SER B 1 61 ? -2.186 6.164 13.906 1 97.38 61 SER B O 1
ATOM 3169 N N . PRO B 1 62 ? -0.279 7.336 13.867 1 98.44 62 PRO B N 1
ATOM 3170 C CA . PRO B 1 62 ? 1.004 7.816 13.344 1 98.44 62 PRO B CA 1
ATOM 3171 C C . PRO B 1 62 ? 2.17 6.902 13.719 1 98.44 62 PRO B C 1
ATOM 3173 O O . PRO B 1 62 ? 2.066 6.117 14.664 1 98.44 62 PRO B O 1
ATOM 3176 N N . ILE B 1 63 ? 3.262 7.039 12.945 1 98.5 63 ILE B N 1
ATOM 3177 C CA . ILE B 1 63 ? 4.449 6.25 13.25 1 98.5 63 ILE B CA 1
ATOM 3178 C C . ILE B 1 63 ? 5.613 7.18 13.586 1 98.5 63 ILE B C 1
ATOM 3180 O O . ILE B 1 63 ? 5.516 8.398 13.414 1 98.5 63 ILE B O 1
ATOM 3184 N N . ASP B 1 64 ? 6.641 6.582 14.188 1 98.56 64 ASP B N 1
ATOM 3185 C CA . ASP B 1 64 ? 7.953 7.223 14.25 1 98.56 64 ASP B CA 1
ATOM 3186 C C . ASP B 1 64 ? 8.719 7.035 12.945 1 98.56 64 ASP B C 1
ATOM 3188 O O . ASP B 1 64 ? 8.836 5.918 12.438 1 98.56 64 ASP B O 1
ATOM 3192 N N . ILE B 1 65 ? 9.164 8.109 12.367 1 98.25 65 ILE B N 1
ATOM 3193 C CA . ILE B 1 65 ? 10.047 8.016 11.211 1 98.25 65 ILE B CA 1
ATOM 3194 C C . ILE B 1 65 ? 11.492 7.871 11.68 1 98.25 65 ILE B C 1
ATOM 3196 O O . ILE B 1 65 ? 12.117 8.852 12.102 1 98.25 65 ILE B O 1
ATOM 3200 N N . ASN B 1 66 ? 11.992 6.676 11.633 1 96.19 66 ASN B N 1
ATOM 3201 C CA . ASN B 1 66 ? 13.406 6.426 11.867 1 96.19 66 ASN B CA 1
ATOM 3202 C C . ASN B 1 66 ? 14.234 6.688 10.609 1 96.19 66 ASN B C 1
ATOM 3204 O O . ASN B 1 66 ? 14.219 5.891 9.672 1 96.19 66 ASN B O 1
ATOM 3208 N N . THR B 1 67 ? 14.984 7.742 10.602 1 95 67 THR B N 1
ATOM 3209 C CA . THR B 1 67 ? 15.633 8.227 9.391 1 95 67 THR B CA 1
ATOM 3210 C C . THR B 1 67 ? 16.797 7.312 8.992 1 95 67 THR B C 1
ATOM 3212 O O . THR B 1 67 ? 17.297 7.395 7.875 1 95 67 THR B O 1
ATOM 3215 N N . THR B 1 68 ? 17.25 6.395 9.797 1 90.94 68 THR B N 1
ATOM 3216 C CA . THR B 1 68 ? 18.359 5.496 9.484 1 90.94 68 THR B CA 1
ATOM 3217 C C . THR B 1 68 ? 17.891 4.336 8.617 1 90.94 68 THR B C 1
ATOM 3219 O O . THR B 1 68 ? 18.703 3.625 8.023 1 90.94 68 THR B O 1
ATOM 3222 N N . ILE B 1 69 ? 16.562 4.207 8.539 1 88.56 69 ILE B N 1
ATOM 3223 C CA . ILE B 1 69 ? 16.094 3.041 7.797 1 88.56 69 ILE B CA 1
ATOM 3224 C C . ILE B 1 69 ? 15.188 3.482 6.656 1 88.56 69 ILE B C 1
ATOM 3226 O O . ILE B 1 69 ? 14.492 2.66 6.055 1 88.56 69 ILE B O 1
ATOM 3230 N N . VAL B 1 70 ? 15.039 4.762 6.398 1 94 70 VAL B N 1
ATOM 3231 C CA . VAL B 1 70 ? 14.25 5.238 5.27 1 94 70 VAL B CA 1
ATOM 3232 C C . VAL B 1 70 ? 14.969 4.906 3.961 1 94 70 VAL B C 1
ATOM 3234 O O . VAL B 1 70 ? 16.203 4.953 3.891 1 94 70 VAL B O 1
ATOM 3237 N N . LEU B 1 71 ? 14.234 4.582 2.932 1 91.38 71 LEU B N 1
ATOM 3238 C CA . LEU B 1 71 ? 14.781 4.234 1.625 1 91.38 71 LEU B CA 1
ATOM 3239 C C . LEU B 1 71 ? 14.648 5.402 0.652 1 91.38 71 LEU B C 1
ATOM 3241 O O . LEU B 1 71 ? 13.539 5.859 0.373 1 91.38 71 LEU B O 1
ATOM 3245 N N . TYR B 1 72 ? 15.867 5.812 0.211 1 93.12 72 TYR B N 1
ATOM 3246 C CA . TYR B 1 72 ? 15.844 6.852 -0.811 1 93.12 72 TYR B CA 1
ATOM 3247 C C . TYR B 1 72 ? 15.375 6.289 -2.148 1 93.12 72 TYR B C 1
ATOM 3249 O O . TYR B 1 72 ? 15.938 5.309 -2.646 1 93.12 72 TYR B O 1
ATOM 3257 N N . ASP B 1 73 ? 14.305 6.91 -2.705 1 92.06 73 ASP B N 1
ATOM 3258 C CA . ASP B 1 73 ? 13.797 6.578 -4.031 1 92.06 73 ASP B CA 1
ATOM 3259 C C . ASP B 1 73 ? 13.992 7.738 -5.004 1 92.06 73 ASP B C 1
ATOM 3261 O O . ASP B 1 73 ? 13.234 8.711 -4.98 1 92.06 73 ASP B O 1
ATOM 3265 N N . PRO B 1 74 ? 14.953 7.621 -5.895 1 89 74 PRO B N 1
ATOM 3266 C CA . PRO B 1 74 ? 15.219 8.727 -6.816 1 89 74 PRO B CA 1
ATOM 3267 C C . PRO B 1 74 ? 14.109 8.922 -7.848 1 89 74 PRO B C 1
ATOM 3269 O O . PRO B 1 74 ? 14.07 9.945 -8.531 1 89 74 PRO B O 1
ATOM 3272 N N . TRP B 1 75 ? 13.234 8 -7.953 1 88.38 75 TRP B N 1
ATOM 3273 C CA . TRP B 1 75 ? 12.18 8.078 -8.961 1 88.38 75 TRP B CA 1
ATOM 3274 C C . TRP B 1 75 ? 10.883 8.586 -8.344 1 88.38 75 TRP B C 1
ATOM 3276 O O . TRP B 1 75 ? 9.891 8.797 -9.055 1 88.38 75 TRP B O 1
ATOM 3286 N N . LEU B 1 76 ? 10.844 8.75 -7.078 1 93.69 76 LEU B N 1
ATOM 3287 C CA . LEU B 1 76 ? 9.688 9.328 -6.398 1 93.69 76 LEU B CA 1
ATOM 3288 C C . LEU B 1 76 ? 9.672 10.852 -6.555 1 93.69 76 LEU B C 1
ATOM 3290 O O . LEU B 1 76 ? 10.492 11.547 -5.961 1 93.69 76 LEU B O 1
ATOM 3294 N N . PRO B 1 77 ? 8.742 11.398 -7.359 1 95.5 77 PRO B N 1
ATOM 3295 C CA . PRO B 1 77 ? 8.742 12.844 -7.609 1 95.5 77 PRO B CA 1
ATOM 3296 C C . PRO B 1 77 ? 8.148 13.641 -6.449 1 95.5 77 PRO B C 1
ATOM 3298 O O . PRO B 1 77 ? 7.441 13.078 -5.605 1 95.5 77 PRO B O 1
ATOM 3301 N N . VAL B 1 78 ? 8.453 14.891 -6.48 1 97.31 78 VAL B N 1
ATOM 3302 C CA . VAL B 1 78 ? 7.781 15.789 -5.551 1 97.31 78 VAL B CA 1
ATOM 3303 C C . VAL B 1 78 ? 6.348 16.031 -6.016 1 97.31 78 VAL B C 1
ATOM 3305 O O . VAL B 1 78 ? 6.004 15.75 -7.164 1 97.31 78 VAL B O 1
ATOM 3308 N N . PHE B 1 79 ? 5.574 16.562 -5.082 1 98.31 79 PHE B N 1
ATOM 3309 C CA . PHE B 1 79 ? 4.199 16.922 -5.418 1 98.31 79 PHE B CA 1
ATOM 3310 C C . PHE B 1 79 ? 4.16 18.141 -6.328 1 98.31 79 PHE B C 1
ATOM 3312 O O . PHE B 1 79 ? 4.988 19.047 -6.199 1 98.31 79 PHE B O 1
ATOM 3319 N N . ASN B 1 80 ? 3.25 18.094 -7.289 1 97.81 80 ASN B N 1
ATOM 3320 C CA . ASN B 1 80 ? 2.809 19.328 -7.934 1 97.81 80 ASN B CA 1
ATOM 3321 C C . ASN B 1 80 ? 1.746 20.047 -7.105 1 97.81 80 ASN B C 1
ATOM 3323 O O . ASN B 1 80 ? 0.582 19.641 -7.102 1 97.81 80 ASN B O 1
ATOM 3327 N N . ILE B 1 81 ? 2.121 21.125 -6.461 1 97.94 81 ILE B N 1
ATOM 3328 C CA . ILE B 1 81 ? 1.229 21.797 -5.527 1 97.94 81 ILE B CA 1
ATOM 3329 C C . ILE B 1 81 ? 0.837 23.156 -6.086 1 97.94 81 ILE B C 1
ATOM 3331 O O . ILE B 1 81 ? 0.533 24.094 -5.328 1 97.94 81 ILE B O 1
ATOM 3335 N N . THR B 1 82 ? 0.852 23.344 -7.352 1 97.44 82 THR B N 1
ATOM 3336 C CA . THR B 1 82 ? 0.547 24.625 -7.984 1 97.44 82 THR B CA 1
ATOM 3337 C C . THR B 1 82 ? -0.859 25.078 -7.617 1 97.44 82 THR B C 1
ATOM 3339 O O . THR B 1 82 ? -1.098 26.281 -7.441 1 97.44 82 THR B O 1
ATOM 3342 N N . GLU B 1 83 ? -1.747 24.234 -7.43 1 98.19 83 GLU B N 1
ATOM 3343 C CA . GLU B 1 83 ? -3.139 24.594 -7.184 1 98.19 83 GLU B CA 1
ATOM 3344 C C . GLU B 1 83 ? -3.342 25.047 -5.734 1 98.19 83 GLU B C 1
ATOM 3346 O O . GLU B 1 83 ? -4.387 25.594 -5.395 1 98.19 83 GLU B O 1
ATOM 3351 N N . TYR B 1 84 ? -2.365 24.859 -4.922 1 98.5 84 TYR B N 1
ATOM 3352 C CA . TYR B 1 84 ? -2.451 25.328 -3.543 1 98.5 84 TYR B CA 1
ATOM 3353 C C . TYR B 1 84 ? -2.531 26.844 -3.486 1 98.5 84 TYR B C 1
ATOM 3355 O O . TYR B 1 84 ? -2.852 27.422 -2.443 1 98.5 84 TYR B O 1
ATOM 3363 N N . SER B 1 85 ? -2.344 27.484 -4.605 1 98.12 85 SER B N 1
ATOM 3364 C CA . SER B 1 85 ? -2.387 28.938 -4.645 1 98.12 85 SER B CA 1
ATOM 3365 C C . SER B 1 85 ? -3.734 29.438 -5.152 1 98.12 85 SER B C 1
ATOM 3367 O O . SER B 1 85 ? -3.967 30.656 -5.227 1 98.12 85 SER B O 1
ATOM 3369 N N . LYS B 1 86 ? -4.637 28.547 -5.422 1 98.19 86 LYS B N 1
ATOM 3370 C CA . LYS B 1 86 ? -5.965 28.922 -5.91 1 98.19 86 LYS B CA 1
ATOM 3371 C C . LYS B 1 86 ? -6.812 29.516 -4.797 1 98.19 86 LYS B C 1
ATOM 3373 O O . LYS B 1 86 ? -6.852 29 -3.682 1 98.19 86 LYS B O 1
ATOM 3378 N N . THR B 1 87 ? -7.492 30.625 -5.191 1 98 87 THR B N 1
ATOM 3379 C CA . THR B 1 87 ? -8.383 31.266 -4.223 1 98 87 THR B CA 1
ATOM 3380 C C . THR B 1 87 ? -9.719 31.625 -4.871 1 98 87 THR B C 1
ATOM 3382 O O . THR B 1 87 ? -10.68 31.953 -4.172 1 98 87 THR B O 1
ATOM 3385 N N . ASP B 1 88 ? -9.781 31.516 -6.176 1 97.75 88 ASP B N 1
ATOM 3386 C CA . ASP B 1 88 ? -11 31.906 -6.875 1 97.75 88 ASP B CA 1
ATOM 3387 C C . ASP B 1 88 ? -12.125 30.906 -6.613 1 97.75 88 ASP B C 1
ATOM 3389 O O . ASP B 1 88 ? -11.992 29.719 -6.934 1 97.75 88 ASP B O 1
ATOM 3393 N N . ASN B 1 89 ? -13.266 31.375 -6.074 1 98.06 89 ASN B N 1
ATOM 3394 C CA . ASN B 1 89 ? -14.453 30.578 -5.781 1 98.06 89 ASN B CA 1
ATOM 3395 C C . ASN B 1 89 ? -14.133 29.422 -4.832 1 98.06 89 ASN B C 1
ATOM 3397 O O . ASN B 1 89 ? -14.633 28.312 -5.004 1 98.06 89 ASN B O 1
ATOM 3401 N N . VAL B 1 90 ? -13.164 29.625 -4.035 1 98.31 90 VAL B N 1
ATOM 3402 C CA . VAL B 1 90 ? -12.844 28.688 -2.955 1 98.31 90 VAL B CA 1
ATOM 3403 C C . VAL B 1 90 ? -13.383 29.234 -1.633 1 98.31 90 VAL B C 1
ATOM 3405 O O . VAL B 1 90 ? -13.195 30.406 -1.312 1 98.31 90 VAL B O 1
ATOM 3408 N N . THR B 1 91 ? -14.047 28.375 -0.912 1 98.19 91 THR B N 1
ATOM 3409 C CA . THR B 1 91 ? -14.562 28.75 0.402 1 98.19 91 THR B CA 1
ATOM 3410 C C . THR B 1 91 ? -13.852 27.953 1.501 1 98.19 91 THR B C 1
ATOM 3412 O O . THR B 1 91 ? -13.672 26.75 1.386 1 98.19 91 THR B O 1
ATOM 3415 N N . MET B 1 92 ? -13.469 28.703 2.541 1 98 92 MET B N 1
ATOM 3416 C CA . MET B 1 92 ? -12.828 28.109 3.709 1 98 92 MET B CA 1
ATOM 3417 C C . MET B 1 92 ? -13.703 28.266 4.949 1 98 92 MET B C 1
ATOM 3419 O O . MET B 1 92 ? -14.156 29.375 5.254 1 98 92 MET B O 1
ATOM 3423 N N . THR B 1 93 ? -13.914 27.141 5.598 1 97.19 93 THR B N 1
ATOM 3424 C CA . THR B 1 93 ? -14.672 27.156 6.844 1 97.19 93 THR B CA 1
ATOM 3425 C C . THR B 1 93 ? -13.836 26.625 7.996 1 97.19 93 THR B C 1
ATOM 3427 O O . THR B 1 93 ? -13.414 25.453 7.973 1 97.19 93 THR B O 1
ATOM 3430 N N . LEU B 1 94 ? -13.641 27.453 9 1 96.75 94 LEU B N 1
ATOM 3431 C CA . LEU B 1 94 ? -12.852 27.109 10.18 1 96.75 94 LEU B CA 1
ATOM 3432 C C . LEU B 1 94 ? -13.75 26.625 11.312 1 96.75 94 LEU B C 1
ATOM 3434 O O . LEU B 1 94 ? -14.773 27.234 11.609 1 96.75 94 LEU B O 1
ATOM 3438 N N . THR B 1 95 ? -13.312 25.484 11.891 1 94.81 95 THR B N 1
ATOM 3439 C CA . THR B 1 95 ? -14.117 24.906 12.969 1 94.81 95 THR B CA 1
ATOM 3440 C C . THR B 1 95 ? -13.227 24.328 14.055 1 94.81 95 THR B C 1
ATOM 3442 O O . THR B 1 95 ? -12.141 23.828 13.773 1 94.81 95 THR B O 1
ATOM 3445 N N . ASN B 1 96 ? -13.586 24.5 15.273 1 93.62 96 ASN B N 1
ATOM 3446 C CA . ASN B 1 96 ? -13.156 23.625 16.344 1 93.62 96 ASN B CA 1
ATOM 3447 C C . ASN B 1 96 ? -13.906 22.281 16.312 1 93.62 96 ASN B C 1
ATOM 3449 O O . ASN B 1 96 ? -14.984 22.156 16.906 1 93.62 96 ASN B O 1
ATOM 3453 N N . LYS B 1 97 ? -13.336 21.297 15.672 1 89.19 97 LYS B N 1
ATOM 3454 C CA . LYS B 1 97 ? -14.039 20.094 15.25 1 89.19 97 LYS B CA 1
ATOM 3455 C C . LYS B 1 97 ? -14.172 19.109 16.406 1 89.19 97 LYS B C 1
ATOM 3457 O O . LYS B 1 97 ? -13.258 18.328 16.672 1 89.19 97 LYS B O 1
ATOM 3462 N N . GLY B 1 98 ? -15.359 19.125 17.062 1 82.75 98 GLY B N 1
ATOM 3463 C CA . GLY B 1 98 ? -15.656 18.156 18.109 1 82.75 98 GLY B CA 1
ATOM 3464 C C . GLY B 1 98 ? -14.75 18.297 19.312 1 82.75 98 GLY B C 1
ATOM 3465 O O . GLY B 1 98 ? -14.648 17.375 20.125 1 82.75 98 GLY B O 1
ATOM 3466 N N . GLY B 1 99 ? -14.008 19.453 19.359 1 86 99 GLY B N 1
ATOM 3467 C CA . GLY B 1 99 ? -13.07 19.609 20.453 1 86 99 GLY B CA 1
ATOM 3468 C C . GLY B 1 99 ? -11.805 18.797 20.297 1 86 99 GLY B C 1
ATOM 3469 O O . GLY B 1 99 ? -11.141 18.469 21.281 1 86 99 GLY B O 1
ATOM 3470 N N . HIS B 1 100 ? -11.547 18.422 19.094 1 89.31 100 HIS B N 1
ATOM 3471 C CA . HIS B 1 100 ? -10.43 17.516 18.859 1 89.31 100 HIS B CA 1
ATOM 3472 C C . HIS B 1 100 ? -9.328 18.188 18.047 1 89.31 100 HIS B C 1
ATOM 3474 O O . HIS B 1 100 ? -8.195 17.703 18.016 1 89.31 100 HIS B O 1
ATOM 3480 N N . THR B 1 101 ? -9.695 19.25 17.359 1 93.38 101 THR B N 1
ATOM 3481 C CA . THR B 1 101 ? -8.711 19.938 16.531 1 93.38 101 THR B CA 1
ATOM 3482 C C . THR B 1 101 ? -9.273 21.234 15.977 1 93.38 101 THR B C 1
ATOM 3484 O O . THR B 1 101 ? -10.438 21.562 16.203 1 93.38 101 THR B O 1
ATOM 3487 N N . ALA B 1 102 ? -8.43 22.094 15.469 1 95.62 102 ALA B N 1
ATOM 3488 C CA . ALA B 1 102 ? -8.82 23.188 14.586 1 95.62 102 ALA B CA 1
ATOM 3489 C C . ALA B 1 102 ? -8.734 22.781 13.125 1 95.62 102 ALA B C 1
ATOM 3491 O O . ALA B 1 102 ? -7.66 22.406 12.641 1 95.62 102 ALA B O 1
ATOM 3492 N N . GLU B 1 103 ? -9.852 22.844 12.43 1 96.94 103 GLU B N 1
ATOM 3493 C CA . GLU B 1 103 ? -9.953 22.297 11.078 1 96.94 103 GLU B CA 1
ATOM 3494 C C . GLU B 1 103 ? -10.523 23.328 10.109 1 96.94 103 GLU B C 1
ATOM 3496 O O . GLU B 1 103 ? -11.438 24.078 10.453 1 96.94 103 GLU B O 1
ATOM 3501 N N . VAL B 1 104 ? -9.953 23.422 8.945 1 97.88 104 VAL B N 1
ATOM 3502 C CA . VAL B 1 104 ? -10.508 24.203 7.84 1 97.88 104 VAL B CA 1
ATOM 3503 C C . VAL B 1 104 ? -11 23.266 6.738 1 97.88 104 VAL B C 1
ATOM 3505 O O . VAL B 1 104 ? -10.227 22.469 6.215 1 97.88 104 VAL B O 1
ATOM 3508 N N . GLU B 1 105 ? -12.227 23.391 6.379 1 97.25 105 GLU B N 1
ATOM 3509 C CA . GLU B 1 105 ? -12.828 22.625 5.285 1 97.25 105 GLU B CA 1
ATOM 3510 C C . GLU B 1 105 ? -12.969 23.469 4.027 1 97.25 105 GLU B C 1
ATOM 3512 O O . GLU B 1 105 ? -13.172 24.688 4.113 1 97.25 105 GLU B O 1
ATOM 3517 N N . PHE B 1 106 ? -12.867 22.781 2.943 1 97.44 106 PHE B N 1
ATOM 3518 C CA . PHE B 1 106 ? -12.922 23.484 1.662 1 97.44 106 PHE B CA 1
ATOM 3519 C C . PHE B 1 106 ? -14.203 23.156 0.916 1 97.44 106 PHE B C 1
ATOM 3521 O O . PHE B 1 106 ? -14.688 22.016 0.967 1 97.44 106 PHE B O 1
ATOM 3528 N N . SER B 1 107 ? -14.766 24.141 0.238 1 96.5 107 SER B N 1
ATOM 3529 C CA . SER B 1 107 ? -15.844 23.984 -0.731 1 96.5 107 SER B CA 1
ATOM 3530 C C . SER B 1 107 ? -15.672 24.922 -1.92 1 96.5 107 SER B C 1
ATOM 3532 O O . SER B 1 107 ? -14.773 25.766 -1.924 1 96.5 107 SER B O 1
ATOM 3534 N N . GLY B 1 108 ? -16.438 24.672 -3.012 1 97.19 108 GLY B N 1
ATOM 3535 C CA . GLY B 1 108 ? -16.297 25.453 -4.223 1 97.19 108 GLY B CA 1
ATOM 3536 C C . GLY B 1 108 ? -15.352 24.828 -5.234 1 97.19 108 GLY B C 1
ATOM 3537 O O . GLY B 1 108 ? -15.414 23.625 -5.496 1 97.19 108 GLY B O 1
ATOM 3538 N N . THR B 1 109 ? -14.469 25.719 -5.797 1 97.62 109 THR B N 1
ATOM 3539 C CA . THR B 1 109 ? -13.516 25.234 -6.789 1 97.62 109 THR B CA 1
ATOM 3540 C C . THR B 1 109 ? -12.547 24.234 -6.172 1 97.62 109 THR B C 1
ATOM 3542 O O . THR B 1 109 ? -11.93 24.516 -5.145 1 97.62 109 THR B O 1
ATOM 3545 N N . PRO B 1 110 ? -12.469 23.078 -6.77 1 97.06 110 PRO B N 1
ATOM 3546 C CA . PRO B 1 110 ? -11.562 22.078 -6.203 1 97.06 110 PRO B CA 1
ATOM 3547 C C . PRO B 1 110 ? -10.094 22.469 -6.324 1 97.06 110 PRO B C 1
ATOM 3549 O O . PRO B 1 110 ? -9.703 23.141 -7.285 1 97.06 110 PRO B O 1
ATOM 3552 N N . ILE B 1 111 ? -9.32 22.125 -5.297 1 98.19 111 ILE B N 1
ATOM 3553 C CA . ILE B 1 111 ? -7.867 22.219 -5.277 1 98.19 111 ILE B CA 1
ATOM 3554 C C . ILE B 1 111 ? -7.254 20.812 -5.359 1 98.19 111 ILE B C 1
ATOM 3556 O O . ILE B 1 111 ? -7.492 19.984 -4.488 1 98.19 111 ILE B O 1
ATOM 3560 N N . TYR B 1 112 ? -6.434 20.594 -6.355 1 97.75 112 TYR B N 1
ATOM 3561 C CA . TYR B 1 112 ? -5.957 19.25 -6.59 1 97.75 112 TYR B CA 1
ATOM 3562 C C . TYR B 1 112 ? -4.477 19.125 -6.25 1 97.75 112 TYR B C 1
ATOM 3564 O O . TYR B 1 112 ? -3.707 20.062 -6.449 1 97.75 112 TYR B O 1
ATOM 3572 N N . LEU B 1 113 ? -4.137 17.984 -5.68 1 97.81 113 LEU B N 1
ATOM 3573 C CA . LEU B 1 113 ? -2.768 17.516 -5.492 1 97.81 113 LEU B CA 1
ATOM 3574 C C . LEU B 1 113 ? -2.406 16.469 -6.539 1 97.81 113 LEU B C 1
ATOM 3576 O O . LEU B 1 113 ? -3.158 15.516 -6.754 1 97.81 113 LEU B O 1
ATOM 3580 N N . ARG B 1 114 ? -1.304 16.75 -7.195 1 95.56 114 ARG B N 1
ATOM 3581 C CA . ARG B 1 114 ? -0.873 15.852 -8.258 1 95.56 114 ARG B CA 1
ATOM 3582 C C . ARG B 1 114 ? 0.568 15.398 -8.039 1 95.56 114 ARG B C 1
ATOM 3584 O O . ARG B 1 114 ? 1.296 15.992 -7.242 1 95.56 114 ARG B O 1
ATOM 3591 N N . GLU B 1 115 ? 0.947 14.359 -8.789 1 94.94 115 GLU B N 1
ATOM 3592 C CA . GLU B 1 115 ? 2.307 13.828 -8.766 1 94.94 115 GLU B CA 1
ATOM 3593 C C . GLU B 1 115 ? 2.682 13.336 -7.371 1 94.94 115 GLU B C 1
ATOM 3595 O O . GLU B 1 115 ? 1.86 12.727 -6.68 1 94.94 115 GLU B O 1
ATOM 3600 N N . GLY B 1 116 ? 3.922 13.25 -7.066 1 96.19 116 GLY B N 1
ATOM 3601 C CA . GLY B 1 116 ? 4.375 12.742 -5.781 1 96.19 116 GLY B CA 1
ATOM 3602 C C . GLY B 1 116 ? 4.285 11.234 -5.672 1 96.19 116 GLY B C 1
ATOM 3603 O O . GLY B 1 116 ? 4.23 10.688 -4.57 1 96.19 116 GLY B O 1
ATOM 3604 N N . GLY B 1 117 ? 4.152 10.625 -6.781 1 93.38 117 GLY B N 1
ATOM 3605 C CA . GLY B 1 117 ? 4.051 9.172 -6.762 1 93.38 117 GLY B CA 1
ATOM 3606 C C . GLY B 1 117 ? 2.668 8.68 -6.375 1 93.38 117 GLY B C 1
ATOM 3607 O O . GLY B 1 117 ? 2.492 7.504 -6.051 1 93.38 117 GLY B O 1
ATOM 3608 N N . LEU B 1 118 ? 1.699 9.516 -6.336 1 93.06 118 LEU B N 1
ATOM 3609 C CA . LEU B 1 118 ? 0.333 9.109 -6.023 1 93.06 118 LEU B CA 1
ATOM 3610 C C . LEU B 1 118 ? -0.291 8.367 -7.199 1 93.06 118 LEU B C 1
ATOM 3612 O O . LEU B 1 118 ? -0.011 8.672 -8.359 1 93.06 118 LEU B O 1
ATOM 3616 N N . PRO B 1 119 ? -1.182 7.48 -6.891 1 84 119 PRO B N 1
ATOM 3617 C CA . PRO B 1 119 ? -1.781 6.684 -7.961 1 84 119 PRO B CA 1
ATOM 3618 C C . PRO B 1 119 ? -2.826 7.461 -8.758 1 84 119 PRO B C 1
ATOM 3620 O O . PRO B 1 119 ? -3.223 7.031 -9.852 1 84 119 PRO B O 1
ATOM 3623 N N . ASP B 1 120 ? -3.223 8.531 -8.211 1 85.12 120 ASP B N 1
ATOM 3624 C CA . ASP B 1 120 ? -4.266 9.344 -8.836 1 85.12 120 ASP B CA 1
ATOM 3625 C C . ASP B 1 120 ? -4.125 10.812 -8.453 1 85.12 120 ASP B C 1
ATOM 3627 O O . ASP B 1 120 ? -3.145 11.203 -7.812 1 85.12 120 ASP B O 1
ATOM 3631 N N . VAL B 1 121 ? -5.098 11.523 -9.016 1 92.19 121 VAL B N 1
ATOM 3632 C CA . VAL B 1 121 ? -5.25 12.906 -8.57 1 92.19 121 VAL B CA 1
ATOM 3633 C C . VAL B 1 121 ? -6.102 12.953 -7.309 1 92.19 121 VAL B C 1
ATOM 3635 O O . VAL B 1 121 ? -7.078 12.211 -7.184 1 92.19 121 VAL B O 1
ATOM 3638 N N . TYR B 1 122 ? -5.684 13.797 -6.426 1 95.31 122 TYR B N 1
ATOM 3639 C CA . TYR B 1 122 ? -6.395 13.898 -5.156 1 95.31 122 TYR B CA 1
ATOM 3640 C C . TYR B 1 122 ? -6.918 15.312 -4.934 1 95.31 122 TYR B C 1
ATOM 3642 O O . TYR B 1 122 ? -6.238 16.297 -5.254 1 95.31 122 TYR B O 1
ATOM 3650 N N . LYS B 1 123 ? -8.109 15.391 -4.332 1 96.5 123 LYS B N 1
ATOM 3651 C CA . LYS B 1 123 ? -8.758 16.672 -4.039 1 96.5 123 LYS B CA 1
ATOM 3652 C C . LYS B 1 123 ? -8.578 17.062 -2.574 1 96.5 123 LYS B C 1
ATOM 3654 O O . LYS B 1 123 ? -8.867 16.25 -1.68 1 96.5 123 LYS B O 1
ATOM 3659 N N . LEU B 1 124 ? -8.125 18.297 -2.391 1 97.69 124 LEU B N 1
ATOM 3660 C CA . LEU B 1 124 ? -8 18.812 -1.031 1 97.69 124 LEU B CA 1
ATOM 3661 C C . LEU B 1 124 ? -9.375 18.984 -0.391 1 97.69 124 LEU B C 1
ATOM 3663 O O . LEU B 1 124 ? -10.227 19.703 -0.92 1 97.69 124 LEU B O 1
ATOM 3667 N N . VAL B 1 125 ? -9.547 18.359 0.78 1 96.5 125 VAL B N 1
ATOM 3668 C CA . VAL B 1 125 ? -10.859 18.406 1.423 1 96.5 125 VAL B CA 1
ATOM 3669 C C . VAL B 1 125 ? -10.789 19.281 2.672 1 96.5 125 VAL B C 1
ATOM 3671 O O . VAL B 1 125 ? -11.742 20 2.99 1 96.5 125 VAL B O 1
ATOM 3674 N N . GLN B 1 126 ? -9.695 19.156 3.387 1 97.5 126 GLN B N 1
ATOM 3675 C CA . GLN B 1 126 ? -9.516 19.922 4.621 1 97.5 126 GLN B CA 1
ATOM 3676 C C . GLN B 1 126 ? -8.047 19.953 5.035 1 97.5 126 GLN B C 1
ATOM 3678 O O . GLN B 1 126 ? -7.227 19.219 4.488 1 97.5 126 GLN B O 1
ATOM 3683 N N . PHE B 1 127 ? -7.75 20.891 5.891 1 98.5 127 PHE B N 1
ATOM 3684 C CA . PHE B 1 127 ? -6.527 20.75 6.676 1 98.5 127 PHE B CA 1
ATOM 3685 C C . PHE B 1 127 ? -6.801 21 8.156 1 98.5 127 PHE B C 1
ATOM 3687 O O . PHE B 1 127 ? -7.789 21.641 8.508 1 98.5 127 PHE B O 1
ATOM 3694 N N . HIS B 1 128 ? -5.965 20.391 8.984 1 98.25 128 HIS B N 1
ATOM 3695 C CA . HIS B 1 128 ? -6.098 20.547 10.43 1 98.25 128 HIS B CA 1
ATOM 3696 C C . HIS B 1 128 ? -4.746 20.438 11.125 1 98.25 128 HIS B C 1
ATOM 3698 O O . HIS B 1 128 ? -3.736 20.141 10.484 1 98.25 128 HIS B O 1
ATOM 3704 N N . PHE B 1 129 ? -4.832 20.672 12.469 1 98.44 129 PHE B N 1
ATOM 3705 C CA . PHE B 1 129 ? -3.596 20.781 13.227 1 98.44 129 PHE B CA 1
ATOM 3706 C C . PHE B 1 129 ? -3.635 19.875 14.453 1 98.44 129 PHE B C 1
ATOM 3708 O O . PHE B 1 129 ? -4.711 19.484 14.914 1 98.44 129 PHE B O 1
ATOM 3715 N N . HIS B 1 130 ? -2.465 19.547 14.852 1 98.31 130 HIS B N 1
ATOM 3716 C CA . HIS B 1 130 ? -2.201 18.938 16.156 1 98.31 130 HIS B CA 1
ATOM 3717 C C . HIS B 1 130 ? -1.133 19.719 16.922 1 98.31 130 HIS B C 1
ATOM 3719 O O . HIS B 1 130 ? -0.151 20.172 16.328 1 98.31 130 HIS B O 1
ATOM 3725 N N . TRP B 1 131 ? -1.366 19.891 18.25 1 98.19 131 TRP B N 1
ATOM 3726 C CA . TRP B 1 131 ? -0.402 20.672 19.031 1 98.19 131 TRP B CA 1
ATOM 3727 C C . TRP B 1 131 ? -0.353 20.188 20.469 1 98.19 131 TRP B C 1
ATOM 3729 O O . TRP B 1 131 ? -1.299 19.562 20.969 1 98.19 131 TRP B O 1
ATOM 3739 N N . GLY B 1 132 ? 0.786 20.453 21.125 1 97.56 132 GLY B N 1
ATOM 3740 C CA . GLY B 1 132 ? 0.975 20.031 22.5 1 97.56 132 GLY B CA 1
ATOM 3741 C C . GLY B 1 132 ? 0.837 21.172 23.484 1 97.56 132 GLY B C 1
ATOM 3742 O O . GLY B 1 132 ? 0.906 22.344 23.109 1 97.56 132 GLY B O 1
ATOM 3743 N N . ALA B 1 133 ? 0.612 20.766 24.734 1 96.94 133 ALA B N 1
ATOM 3744 C CA . ALA B 1 133 ? 0.674 21.75 25.828 1 96.94 133 ALA B CA 1
ATOM 3745 C C . ALA B 1 133 ? 2.084 22.312 25.969 1 96.94 133 ALA B C 1
ATOM 3747 O O . ALA B 1 133 ? 2.262 23.438 26.453 1 96.94 133 ALA B O 1
ATOM 3748 N N . GLN B 1 134 ? 2.988 21.484 25.531 1 96.44 134 GLN B N 1
ATOM 3749 C CA . GLN B 1 134 ? 4.402 21.859 25.531 1 96.44 134 GLN B CA 1
ATOM 3750 C C . GLN B 1 134 ? 5.027 21.641 24.156 1 96.44 134 GLN B C 1
ATOM 3752 O O . GLN B 1 134 ? 4.496 20.906 23.328 1 96.44 134 GLN B O 1
ATOM 3757 N N . ASP B 1 135 ? 6.133 22.297 23.984 1 96.44 135 ASP B N 1
ATOM 3758 C CA . ASP B 1 135 ? 6.746 22.344 22.656 1 96.44 135 ASP B CA 1
ATOM 3759 C C . ASP B 1 135 ? 7.387 21 22.297 1 96.44 135 ASP B C 1
ATOM 3761 O O . ASP B 1 135 ? 7.699 20.734 21.141 1 96.44 135 ASP B O 1
ATOM 3765 N N . GLN B 1 136 ? 7.578 20.094 23.219 1 93.5 136 GLN B N 1
ATOM 3766 C CA . GLN B 1 136 ? 8.305 18.844 22.969 1 93.5 136 GLN B CA 1
ATOM 3767 C C . GLN B 1 136 ? 7.34 17.688 22.719 1 93.5 136 GLN B C 1
ATOM 3769 O O . GLN B 1 136 ? 7.762 16.547 22.594 1 93.5 136 GLN B O 1
ATOM 3774 N N . ARG B 1 137 ? 6.016 17.891 22.594 1 92.69 137 ARG B N 1
ATOM 3775 C CA . ARG B 1 137 ? 5.086 16.781 22.469 1 92.69 137 ARG B CA 1
ATOM 3776 C C . ARG B 1 137 ? 3.832 17.203 21.703 1 92.69 137 ARG B C 1
ATOM 3778 O O . ARG B 1 137 ? 2.713 16.922 22.141 1 92.69 137 ARG B O 1
ATOM 3785 N N . GLY B 1 138 ? 3.887 17.797 20.609 1 96.81 138 GLY B N 1
ATOM 3786 C CA . GLY B 1 138 ? 2.703 18.297 19.922 1 96.81 138 GLY B CA 1
ATOM 3787 C C . GLY B 1 138 ? 2.41 17.578 18.625 1 96.81 138 GLY B C 1
ATOM 3788 O O . GLY B 1 138 ? 1.248 17.344 18.297 1 96.81 138 GLY B O 1
ATOM 3789 N N . SER B 1 139 ? 3.395 17.234 17.922 1 98.31 139 SER B N 1
ATOM 3790 C CA . SER B 1 139 ? 3.197 16.562 16.641 1 98.31 139 SER B CA 1
ATOM 3791 C C . SER B 1 139 ? 2.719 15.125 16.844 1 98.31 139 SER B C 1
ATOM 3793 O O . SER B 1 139 ? 3.096 14.477 17.828 1 98.31 139 SER B O 1
ATOM 3795 N N . GLU B 1 140 ? 1.878 14.656 15.914 1 97.94 140 GLU B N 1
ATOM 3796 C CA . GLU B 1 140 ? 1.455 13.258 15.945 1 97.94 140 GLU B CA 1
ATOM 3797 C C . GLU B 1 140 ? 2.607 12.328 15.594 1 97.94 140 GLU B C 1
ATOM 3799 O O . GLU B 1 140 ? 2.891 11.375 16.328 1 97.94 140 GLU B O 1
ATOM 3804 N N . HIS B 1 141 ? 3.211 12.617 14.562 1 98.69 141 HIS B N 1
ATOM 3805 C CA . HIS B 1 141 ? 4.379 11.836 14.172 1 98.69 141 HIS B CA 1
ATOM 3806 C C . HIS B 1 141 ? 5.609 12.242 14.977 1 98.69 141 HIS B C 1
ATOM 3808 O O . HIS B 1 141 ? 5.656 13.344 15.531 1 98.69 141 HIS B O 1
ATOM 3814 N N . SER B 1 142 ? 6.531 11.336 15.078 1 98.38 142 SER B N 1
ATOM 3815 C CA . SER B 1 142 ? 7.863 11.656 15.586 1 98.38 142 SER B CA 1
ATOM 3816 C C . SER B 1 142 ? 8.945 11.328 14.562 1 98.38 142 SER B C 1
ATOM 3818 O O . SER B 1 142 ? 8.719 10.516 13.656 1 98.38 142 SER B O 1
ATOM 3820 N N . ILE B 1 143 ? 9.992 12.047 14.602 1 97.94 143 ILE B N 1
ATOM 3821 C CA . ILE B 1 143 ? 11.195 11.773 13.812 1 97.94 143 ILE B CA 1
ATOM 3822 C C . ILE B 1 143 ? 12.344 11.383 14.734 1 97.94 143 ILE B C 1
ATOM 3824 O O . ILE B 1 143 ? 12.766 12.172 15.586 1 97.94 143 ILE B O 1
ATOM 3828 N N . ASP B 1 144 ? 12.805 10.141 14.586 1 97.31 144 ASP B N 1
ATOM 3829 C CA . ASP B 1 144 ? 13.867 9.594 15.414 1 97.31 144 ASP B CA 1
ATOM 3830 C C . ASP B 1 144 ? 13.531 9.719 16.906 1 97.31 144 ASP B C 1
ATOM 3832 O O . ASP B 1 144 ? 14.383 10.086 17.703 1 97.31 144 ASP B O 1
ATOM 3836 N N . GLY B 1 145 ? 12.273 9.609 17.156 1 97.12 145 GLY B N 1
ATOM 3837 C CA . GLY B 1 145 ? 11.805 9.586 18.531 1 97.12 145 GLY B CA 1
ATOM 3838 C C . GLY B 1 145 ? 11.453 10.969 19.062 1 97.12 145 GLY B C 1
ATOM 3839 O O . GLY B 1 145 ? 10.977 11.102 20.203 1 97.12 145 GLY B O 1
ATOM 3840 N N . TYR B 1 146 ? 11.602 12.008 18.297 1 97.12 146 TYR B N 1
ATOM 3841 C CA . TYR B 1 146 ? 11.359 13.367 18.766 1 97.12 146 TYR B CA 1
ATOM 3842 C C . TYR B 1 146 ? 10.078 13.93 18.172 1 97.12 146 TYR B C 1
ATOM 3844 O O . TYR B 1 146 ? 9.859 13.844 16.953 1 97.12 146 TYR B O 1
ATOM 3852 N N . HIS B 1 147 ? 9.312 14.531 19.047 1 98.19 147 HIS B N 1
ATOM 3853 C CA . HIS B 1 147 ? 8.086 15.203 18.609 1 98.19 147 HIS B CA 1
ATOM 3854 C C . HIS B 1 147 ? 8.32 16.703 18.422 1 98.19 147 HIS B C 1
ATOM 3856 O O . HIS B 1 147 ? 9.18 17.281 19.094 1 98.19 147 HIS B O 1
ATOM 3862 N N . ALA B 1 148 ? 7.586 17.266 17.531 1 98.5 148 ALA B N 1
ATOM 3863 C CA . ALA B 1 148 ? 7.559 18.703 17.312 1 98.5 148 ALA B CA 1
ATOM 3864 C C . ALA B 1 148 ? 6.438 19.359 18.109 1 98.5 148 ALA B C 1
ATOM 3866 O O . ALA B 1 148 ? 5.562 18.672 18.641 1 98.5 148 ALA B O 1
ATOM 3867 N N . PRO B 1 149 ? 6.449 20.688 18.266 1 98.56 149 PRO B N 1
ATOM 3868 C CA . PRO B 1 149 ? 5.398 21.375 19.031 1 98.56 149 PRO B CA 1
ATOM 3869 C C . PRO B 1 149 ? 4.023 21.266 18.359 1 98.56 149 PRO B C 1
ATOM 3871 O O . PRO B 1 149 ? 2.998 21.406 19.031 1 98.56 149 PRO B O 1
ATOM 3874 N N . MET B 1 150 ? 4.062 21.016 17.109 1 98.62 150 MET B N 1
ATOM 3875 C CA . MET B 1 150 ? 2.824 21.062 16.344 1 98.62 150 MET B CA 1
ATOM 3876 C C . MET B 1 150 ? 2.986 20.344 15.008 1 98.62 150 MET B C 1
ATOM 3878 O O . MET B 1 150 ? 4.109 20.156 14.531 1 98.62 150 MET B O 1
ATOM 3882 N N . GLU B 1 151 ? 1.862 19.906 14.414 1 98.88 151 GLU B N 1
ATOM 3883 C CA . GLU B 1 151 ? 1.839 19.234 13.117 1 98.88 151 GLU B CA 1
ATOM 3884 C C . GLU B 1 151 ? 0.61 19.641 12.305 1 98.88 151 GLU B C 1
ATOM 3886 O O . GLU B 1 151 ? -0.488 19.766 12.852 1 98.88 151 GLU B O 1
ATOM 3891 N N . LEU B 1 152 ? 0.822 19.938 11.031 1 98.88 152 LEU B N 1
ATOM 3892 C CA . LEU B 1 152 ? -0.234 20.266 10.078 1 98.88 152 LEU B CA 1
ATOM 3893 C C . LEU B 1 152 ? -0.515 19.078 9.156 1 98.88 152 LEU B C 1
ATOM 3895 O O . LEU B 1 152 ? 0.415 18.422 8.68 1 98.88 152 LEU B O 1
ATOM 3899 N N . HIS B 1 153 ? -1.781 18.75 8.977 1 98.88 153 HIS B N 1
ATOM 3900 C CA . HIS B 1 153 ? -2.197 17.75 8 1 98.88 153 HIS B CA 1
ATOM 3901 C C . HIS B 1 153 ? -3.047 18.391 6.898 1 98.88 153 HIS B C 1
ATOM 3903 O O . HIS B 1 153 ? -4.105 18.953 7.176 1 98.88 153 HIS B O 1
ATOM 3909 N N . LEU B 1 154 ? -2.59 18.328 5.66 1 98.88 154 LEU B N 1
ATOM 3910 C CA . LEU B 1 154 ? -3.434 18.531 4.488 1 98.88 154 LEU B CA 1
ATOM 3911 C C . LEU B 1 154 ? -4.039 17.219 4.016 1 98.88 154 LEU B C 1
ATOM 3913 O O . LEU B 1 154 ? -3.32 16.328 3.57 1 98.88 154 LEU B O 1
ATOM 3917 N N . VAL B 1 155 ? -5.367 17.109 4.062 1 98.06 155 VAL B N 1
ATOM 3918 C CA . VAL B 1 155 ? -6.055 15.859 3.783 1 98.06 155 VAL B CA 1
ATOM 3919 C C . VAL B 1 155 ? -6.719 15.93 2.408 1 98.06 155 VAL B C 1
ATOM 3921 O O . VAL B 1 155 ? -7.512 16.828 2.139 1 98.06 155 VAL B O 1
ATOM 3924 N N . HIS B 1 156 ? -6.359 14.961 1.561 1 97 156 HIS B N 1
ATOM 3925 C CA . HIS B 1 156 ? -6.895 14.875 0.207 1 97 156 HIS B CA 1
ATOM 3926 C C . HIS B 1 156 ? -7.629 13.562 -0.014 1 97 156 HIS B C 1
ATOM 3928 O O . HIS B 1 156 ? -7.277 12.539 0.581 1 97 156 HIS B O 1
ATOM 3934 N N . GLN B 1 157 ? -8.609 13.609 -0.849 1 93.12 157 GLN B N 1
ATOM 3935 C CA . GLN B 1 157 ? -9.32 12.398 -1.255 1 93.12 157 GLN B CA 1
ATOM 3936 C C . GLN B 1 157 ? -9.172 12.148 -2.752 1 93.12 157 GLN B C 1
ATOM 3938 O O . GLN B 1 157 ? -9.109 13.094 -3.541 1 93.12 157 GLN B O 1
ATOM 3943 N N . GLN B 1 158 ? -9.102 10.914 -3.066 1 89.44 158 GLN B N 1
ATOM 3944 C CA . GLN B 1 158 ? -9.023 10.555 -4.48 1 89.44 158 GLN B CA 1
ATOM 3945 C C . GLN B 1 158 ? -10.172 11.18 -5.27 1 89.44 158 GLN B C 1
ATOM 3947 O O . GLN B 1 158 ? -11.328 11.07 -4.867 1 89.44 158 GLN B O 1
ATOM 3952 N N . ALA B 1 159 ? -9.828 11.758 -6.402 1 87.12 159 ALA B N 1
ATOM 3953 C CA . ALA B 1 159 ? -10.797 12.578 -7.129 1 87.12 159 ALA B CA 1
ATOM 3954 C C . ALA B 1 159 ? -11.859 11.719 -7.793 1 87.12 159 ALA B C 1
ATOM 3956 O O . ALA B 1 159 ? -13.016 12.141 -7.922 1 87.12 159 ALA B O 1
ATOM 3957 N N . HIS B 1 160 ? -11.523 10.555 -8.195 1 77.56 160 HIS B N 1
ATOM 3958 C CA . HIS B 1 160 ? -12.461 9.742 -8.969 1 77.56 160 HIS B CA 1
ATOM 3959 C C . HIS B 1 160 ? -13.383 8.945 -8.047 1 77.56 160 HIS B C 1
ATOM 3961 O O . HIS B 1 160 ? -14.336 8.32 -8.516 1 77.56 160 HIS B O 1
ATOM 3967 N N . LEU B 1 161 ? -13.094 9 -6.797 1 73.75 161 LEU B N 1
ATOM 3968 C CA . LEU B 1 161 ? -13.953 8.242 -5.887 1 73.75 161 LEU B CA 1
ATOM 3969 C C . LEU B 1 161 ? -15.195 9.039 -5.523 1 73.75 161 LEU B C 1
ATOM 3971 O O . LEU B 1 161 ? -15.102 10.211 -5.137 1 73.75 161 LEU B O 1
ATOM 3975 N N . GLU B 1 162 ? -16.312 8.734 -6.098 1 61.16 162 GLU B N 1
ATOM 3976 C CA . GLU B 1 162 ? -17.547 9.508 -6 1 61.16 162 GLU B CA 1
ATOM 3977 C C . GLU B 1 162 ? -18.188 9.336 -4.629 1 61.16 162 GLU B C 1
ATOM 3979 O O . GLU B 1 162 ? -18.953 10.203 -4.188 1 61.16 162 GLU B O 1
ATOM 3984 N N . ASN B 1 163 ? -17.922 8.227 -4.074 1 58.88 163 ASN B N 1
ATOM 3985 C CA . ASN B 1 163 ? -18.734 7.996 -2.881 1 58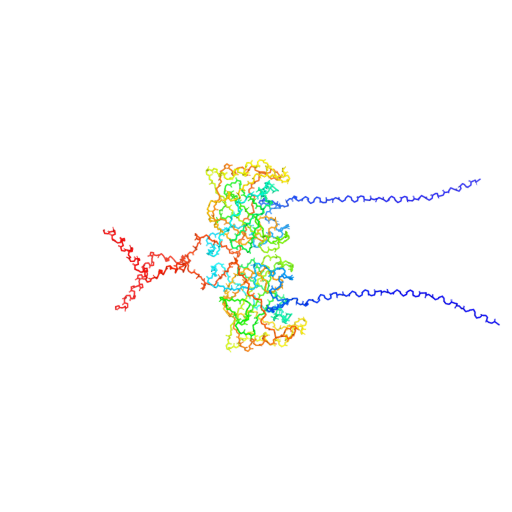.88 163 ASN B CA 1
ATOM 3986 C C . ASN B 1 163 ? -17.859 7.738 -1.655 1 58.88 163 ASN B C 1
ATOM 3988 O O . ASN B 1 163 ? -16.781 7.156 -1.767 1 58.88 163 ASN B O 1
ATOM 3992 N N . ASP B 1 164 ? -18.344 8.266 -0.53 1 59.22 164 ASP B N 1
ATOM 3993 C CA . ASP B 1 164 ? -17.688 8.172 0.768 1 59.22 164 ASP B CA 1
ATOM 3994 C C . ASP B 1 164 ? -17.391 6.719 1.134 1 59.22 164 ASP B C 1
ATOM 3996 O O . ASP B 1 164 ? -16.359 6.414 1.723 1 59.22 164 ASP B O 1
ATOM 4000 N N . ALA B 1 165 ? -18.312 5.965 0.815 1 56.56 165 ALA B N 1
ATOM 4001 C CA . ALA B 1 165 ? -18.156 4.559 1.175 1 56.56 165 ALA B CA 1
ATOM 4002 C C . ALA B 1 165 ? -16.875 3.979 0.581 1 56.56 165 ALA B C 1
ATOM 4004 O O . ALA B 1 165 ? -16.203 3.166 1.218 1 56.56 165 ALA B O 1
ATOM 4005 N N . LYS B 1 166 ? -16.578 4.555 -0.422 1 62.66 166 LYS B N 1
ATOM 4006 C CA . LYS B 1 166 ? -15.414 3.996 -1.117 1 62.66 166 LYS B CA 1
ATOM 4007 C C . LYS B 1 166 ? -14.117 4.453 -0.468 1 62.66 166 LYS B C 1
ATOM 4009 O O . LYS B 1 166 ? -13.094 3.773 -0.574 1 62.66 166 LYS B O 1
ATOM 4014 N N . PHE B 1 167 ? -14.273 5.512 0.347 1 63.84 167 PHE B N 1
ATOM 4015 C CA . PHE B 1 167 ? -13.047 6 0.971 1 63.84 167 PHE B CA 1
ATOM 4016 C C . PHE B 1 167 ? -12.617 5.082 2.109 1 63.84 167 PHE B C 1
ATOM 4018 O O . PHE B 1 167 ? -11.438 5.02 2.449 1 63.84 167 PHE B O 1
ATOM 4025 N N . LYS B 1 168 ? -13.664 4.348 2.557 1 65.88 168 LYS B N 1
ATOM 4026 C CA . LYS B 1 168 ? -13.398 3.439 3.668 1 65.88 168 LYS B CA 1
ATOM 4027 C C . LYS B 1 168 ? -12.805 2.123 3.174 1 65.88 168 LYS B C 1
ATOM 4029 O O . LYS B 1 168 ? -12.117 1.424 3.924 1 65.88 168 LYS B O 1
ATOM 4034 N N . GLU B 1 169 ? -13.023 1.947 1.94 1 67.44 169 GLU B N 1
ATOM 4035 C CA . GLU B 1 169 ? -12.766 0.59 1.468 1 67.44 169 GLU B CA 1
ATOM 4036 C C . GLU B 1 169 ? -11.625 0.565 0.46 1 67.44 169 GLU B C 1
ATOM 4038 O O . GLU B 1 169 ? -10.906 -0.433 0.348 1 67.44 169 GLU B O 1
ATOM 4043 N N . HIS B 1 170 ? -11.414 1.628 -0.161 1 72.31 170 HIS B N 1
ATOM 4044 C CA . HIS B 1 170 ? -10.43 1.63 -1.237 1 72.31 170 HIS B CA 1
ATOM 4045 C C . HIS B 1 170 ? -9.023 1.872 -0.698 1 72.31 170 HIS B C 1
ATOM 4047 O O . HIS B 1 170 ? -8.805 2.818 0.059 1 72.31 170 HIS B O 1
ATOM 4053 N N . PRO B 1 171 ? -8.18 0.897 -1.227 1 73.56 171 PRO B N 1
ATOM 4054 C CA . PRO B 1 171 ? -6.801 1.188 -0.841 1 73.56 171 PRO B CA 1
ATOM 4055 C C . PRO B 1 171 ? -6.305 2.527 -1.384 1 73.56 171 PRO B C 1
ATOM 4057 O O . PRO B 1 171 ? -6.672 2.922 -2.494 1 73.56 171 PRO B O 1
ATOM 4060 N N . PHE B 1 172 ? -5.832 3.436 -0.609 1 81.19 172 PHE B N 1
ATOM 4061 C CA . PHE B 1 172 ? -5.191 4.688 -0.994 1 81.19 172 PHE B CA 1
ATOM 4062 C C . PHE B 1 172 ? -6.23 5.777 -1.237 1 81.19 172 PHE B C 1
ATOM 4064 O O . PHE B 1 172 ? -6.059 6.621 -2.119 1 81.19 172 PHE B O 1
ATOM 4071 N N . ALA B 1 173 ? -7.305 5.652 -0.663 1 86.31 173 ALA B N 1
ATOM 4072 C CA . ALA B 1 173 ? -8.406 6.598 -0.833 1 86.31 173 ALA B CA 1
ATOM 4073 C C . ALA B 1 173 ? -8.008 7.996 -0.37 1 86.31 173 ALA B C 1
ATOM 4075 O O . ALA B 1 173 ? -8.523 8.992 -0.875 1 86.31 173 ALA B O 1
ATOM 4076 N N . ILE B 1 174 ? -7.082 8.039 0.53 1 93.25 174 ILE B N 1
ATOM 4077 C CA . ILE B 1 174 ? -6.742 9.305 1.168 1 93.25 174 ILE B CA 1
ATOM 4078 C C . ILE B 1 174 ? -5.238 9.555 1.045 1 93.25 174 ILE B C 1
ATOM 4080 O O . ILE B 1 174 ? -4.434 8.641 1.214 1 93.25 174 ILE B O 1
ATOM 4084 N N . ALA B 1 175 ? -4.887 10.734 0.696 1 96.38 175 ALA B N 1
ATOM 4085 C CA . ALA B 1 175 ? -3.5 11.195 0.74 1 96.38 175 ALA B CA 1
ATOM 4086 C C . ALA B 1 175 ? -3.336 12.344 1.727 1 96.38 175 ALA B C 1
ATOM 4088 O O . ALA B 1 175 ? -4.07 13.336 1.661 1 96.38 175 ALA B O 1
ATOM 4089 N N . VAL B 1 176 ? -2.428 12.195 2.639 1 98.56 176 VAL B N 1
ATOM 4090 C CA . VAL B 1 176 ? -2.182 13.258 3.605 1 98.56 176 VAL B CA 1
ATOM 4091 C C . VAL B 1 176 ? -0.772 13.812 3.416 1 98.56 176 VAL B C 1
ATOM 4093 O O . VAL B 1 176 ? 0.197 13.055 3.342 1 98.56 176 VAL B O 1
ATOM 4096 N N . PHE B 1 177 ? -0.712 15.109 3.24 1 98.88 177 PHE B N 1
ATOM 4097 C CA . PHE B 1 177 ? 0.565 15.812 3.256 1 98.88 177 PHE B CA 1
ATOM 4098 C C . PHE B 1 177 ? 0.774 16.531 4.586 1 98.88 177 PHE B C 1
ATOM 4100 O O . PHE B 1 177 ? 0.102 17.516 4.879 1 98.88 177 PHE B O 1
ATOM 4107 N N . GLY B 1 178 ? 1.731 16 5.402 1 98.88 178 GLY B N 1
ATOM 4108 C CA . GLY B 1 178 ? 1.953 16.484 6.754 1 98.88 178 GLY B CA 1
ATOM 4109 C C . GLY B 1 178 ? 3.203 17.344 6.887 1 98.88 178 GLY B C 1
ATOM 4110 O O . GLY B 1 178 ? 4.188 17.125 6.176 1 98.88 178 GLY B O 1
ATOM 4111 N N . PHE B 1 179 ? 3.133 18.297 7.809 1 98.88 179 PHE B N 1
ATOM 4112 C CA . PHE B 1 179 ? 4.25 19.188 8.102 1 98.88 179 PHE B CA 1
ATOM 4113 C C . PHE B 1 179 ? 4.441 19.328 9.609 1 98.88 179 PHE B C 1
ATOM 4115 O O . PHE B 1 179 ? 3.5 19.656 10.328 1 98.88 179 PHE B O 1
ATOM 4122 N N . MET B 1 180 ? 5.625 19.156 10.008 1 98.44 180 MET B N 1
ATOM 4123 C CA . MET B 1 180 ? 5.984 19.453 11.391 1 98.44 180 MET B CA 1
ATOM 4124 C C . MET B 1 180 ? 6.387 20.906 11.555 1 98.44 180 MET B C 1
ATOM 4126 O O . MET B 1 180 ? 6.805 21.562 10.594 1 98.44 180 MET B O 1
ATOM 4130 N N . PHE B 1 181 ? 6.199 21.359 12.82 1 98.69 181 PHE B N 1
ATOM 4131 C CA . PHE B 1 181 ? 6.527 22.75 13.117 1 98.69 181 PHE B CA 1
ATOM 4132 C C . PHE B 1 181 ? 7.801 22.844 13.945 1 98.69 181 PHE B C 1
ATOM 4134 O O . PHE B 1 181 ? 8.156 21.891 14.648 1 98.69 181 PHE B O 1
ATOM 4141 N N . LYS B 1 182 ? 8.43 23.969 13.836 1 98 182 LYS B N 1
ATOM 4142 C CA . LYS B 1 182 ? 9.508 24.344 14.742 1 98 182 LYS B CA 1
ATOM 4143 C C . LYS B 1 182 ? 9.281 25.75 15.297 1 98 182 LYS B C 1
ATOM 4145 O O . LYS B 1 182 ? 8.789 26.625 14.594 1 98 182 LYS B O 1
ATOM 4150 N N . ILE B 1 183 ? 9.648 25.953 16.531 1 98.12 183 ILE B N 1
ATOM 4151 C CA . ILE B 1 183 ? 9.461 27.25 17.188 1 98.12 183 ILE B CA 1
ATOM 4152 C C . ILE B 1 183 ? 10.5 28.234 16.672 1 98.12 183 ILE B C 1
ATOM 4154 O O . ILE B 1 183 ? 11.672 27.891 16.516 1 98.12 183 ILE B O 1
ATOM 4158 N N . SER B 1 184 ? 9.922 29.375 16.344 1 97.69 184 SER B N 1
ATOM 4159 C CA . SER B 1 184 ? 10.773 30.484 15.93 1 97.69 184 SER B CA 1
ATOM 4160 C C . SER B 1 184 ? 10.547 31.703 16.828 1 97.69 184 SER B C 1
ATOM 4162 O O . SER B 1 184 ? 9.5 31.828 17.469 1 97.69 184 SER B O 1
ATOM 4164 N N . THR B 1 185 ? 11.531 32.625 16.844 1 97 185 THR B N 1
ATOM 4165 C CA . THR B 1 185 ? 11.43 33.844 17.641 1 97 185 THR B CA 1
ATOM 4166 C C . THR B 1 185 ? 10.453 34.844 17 1 97 185 THR B C 1
ATOM 4168 O O . THR B 1 185 ? 9.82 35.625 17.688 1 97 185 THR B O 1
ATOM 4171 N N . GLU B 1 186 ? 10.398 34.75 15.711 1 97.44 186 GLU B N 1
ATOM 4172 C CA . GLU B 1 186 ? 9.539 35.656 14.984 1 97.44 186 GLU B CA 1
ATOM 4173 C C . GLU B 1 186 ? 8.219 35 14.594 1 97.44 186 GLU B C 1
ATOM 4175 O O . GLU B 1 186 ? 8.172 33.812 14.336 1 97.44 186 GLU B O 1
ATOM 4180 N N . ASP B 1 187 ? 7.23 35.844 14.555 1 98.06 187 ASP B N 1
ATOM 4181 C CA . ASP B 1 187 ? 5.945 35.375 14.047 1 98.06 187 ASP B CA 1
ATOM 4182 C C . ASP B 1 187 ? 6.043 35 12.57 1 98.06 187 ASP B C 1
ATOM 4184 O O . ASP B 1 187 ? 6.766 35.656 11.805 1 98.06 187 ASP B O 1
ATOM 4188 N N . ASN B 1 188 ? 5.41 33.906 12.25 1 97.88 188 ASN B N 1
ATOM 4189 C CA . ASN B 1 188 ? 5.145 33.625 10.844 1 97.88 188 ASN B CA 1
ATOM 4190 C C . ASN B 1 188 ? 3.951 34.438 10.32 1 97.88 188 ASN B C 1
ATOM 4192 O O . ASN B 1 188 ? 2.807 34.125 10.664 1 97.88 188 ASN B O 1
ATOM 4196 N N . PRO B 1 189 ? 4.156 35.438 9.523 1 97.5 189 PRO B N 1
ATOM 4197 C CA . PRO B 1 189 ? 3.066 36.344 9.141 1 97.5 189 PRO B CA 1
ATOM 4198 C C . PRO B 1 189 ? 1.944 35.625 8.398 1 97.5 189 PRO B C 1
ATOM 4200 O O . PRO B 1 189 ? 0.792 36.062 8.438 1 97.5 189 PRO B O 1
ATOM 4203 N N . ASN B 1 190 ? 2.305 34.531 7.738 1 96.62 190 ASN B N 1
ATOM 4204 C CA . ASN B 1 190 ? 1.32 33.812 6.941 1 96.62 190 ASN B CA 1
ATOM 4205 C C . ASN B 1 190 ? 0.241 33.188 7.82 1 96.62 190 ASN B C 1
ATOM 4207 O O . ASN B 1 190 ? -0.855 32.875 7.348 1 96.62 190 ASN B O 1
ATOM 4211 N N . PHE B 1 191 ? 0.475 32.969 9.039 1 97.88 191 PHE B N 1
ATOM 4212 C CA . PHE B 1 191 ? -0.474 32.312 9.922 1 97.88 191 PHE B CA 1
ATOM 4213 C C . PHE B 1 191 ? -1.47 33.312 10.5 1 97.88 191 PHE B C 1
ATOM 4215 O O . PHE B 1 191 ? -2.504 32.906 11.047 1 97.88 191 PHE B O 1
ATOM 4222 N N . GLU B 1 192 ? -1.223 34.594 10.406 1 97.44 192 GLU B N 1
ATOM 4223 C CA . GLU B 1 192 ? -2.139 35.594 10.938 1 97.44 192 GLU B CA 1
ATOM 4224 C C . GLU B 1 192 ? -3.486 35.562 10.219 1 97.44 192 GLU B C 1
ATOM 4226 O O . GLU B 1 192 ? -4.527 35.812 10.828 1 97.44 192 GLU B O 1
ATOM 4231 N N . LYS B 1 193 ? -3.395 35.156 8.953 1 95.5 193 LYS B N 1
ATOM 4232 C CA . LYS B 1 193 ? -4.602 35.062 8.141 1 95.5 193 LYS B CA 1
ATOM 4233 C C . LYS B 1 193 ? -5.574 34.031 8.719 1 95.5 193 LYS B C 1
ATOM 4235 O O . LYS B 1 193 ? -6.781 34.094 8.484 1 95.5 193 LYS B O 1
ATOM 4240 N N . LEU B 1 194 ? -5.066 33.156 9.445 1 97.69 194 LEU B N 1
ATOM 4241 C CA . LEU B 1 194 ? -5.863 32.094 10.055 1 97.69 194 LEU B CA 1
ATOM 4242 C C . LEU B 1 194 ? -6.133 32.375 11.523 1 97.69 194 LEU B C 1
ATOM 4244 O O . LEU B 1 194 ? -7.281 32.312 11.977 1 97.69 194 LEU B O 1
ATOM 4248 N N . LEU B 1 195 ? -5.164 32.812 12.258 1 97.81 195 LEU B N 1
ATOM 4249 C CA . LEU B 1 195 ? -5.199 32.906 13.719 1 97.81 195 LEU B CA 1
ATOM 4250 C C . LEU B 1 195 ? -6.145 34.031 14.164 1 97.81 195 LEU B C 1
ATOM 4252 O O . LEU B 1 195 ? -6.727 33.969 15.242 1 97.81 195 LEU B O 1
ATOM 4256 N N . GLN B 1 196 ? -6.336 35 13.305 1 96.81 196 GLN B N 1
ATOM 4257 C CA . GLN B 1 196 ? -7.207 36.125 13.656 1 96.81 196 GLN B CA 1
ATOM 4258 C C . GLN B 1 196 ? -8.641 35.656 13.883 1 96.81 196 GLN B C 1
ATOM 4260 O O . GLN B 1 196 ? -9.43 36.344 14.523 1 96.81 196 GLN B O 1
ATOM 4265 N N . TYR B 1 197 ? -8.984 34.438 13.422 1 96.19 197 TYR B N 1
ATOM 4266 C CA . TYR B 1 197 ? -10.359 33.969 13.516 1 96.19 197 TYR B CA 1
ATOM 4267 C C . TYR B 1 197 ? -10.516 33 14.68 1 96.19 197 TYR B C 1
ATOM 4269 O O . TYR B 1 197 ? -11.617 32.531 14.969 1 96.19 197 TYR B O 1
ATOM 4277 N N . PHE B 1 198 ? -9.516 32.656 15.398 1 95.44 198 PHE B N 1
ATOM 4278 C CA . PHE B 1 198 ? -9.539 31.609 16.422 1 95.44 198 PHE B CA 1
ATOM 4279 C C . PHE B 1 198 ? -10.469 32 17.562 1 95.44 198 PHE B C 1
ATOM 4281 O O . PHE B 1 198 ? -11.094 31.141 18.188 1 95.44 198 PHE B O 1
ATOM 4288 N N . PRO B 1 199 ? -10.594 33.312 17.859 1 93.75 199 PRO B N 1
ATOM 4289 C CA . PRO B 1 199 ? -11.57 33.656 18.891 1 93.75 199 PRO B CA 1
ATOM 4290 C C . PRO B 1 199 ? -12.984 33.188 18.562 1 93.75 199 PRO B C 1
ATOM 4292 O O . PRO B 1 199 ? -13.789 32.969 19.453 1 93.75 199 PRO B O 1
ATOM 4295 N N . LYS B 1 200 ? -13.234 32.969 17.266 1 92.94 200 LYS B N 1
ATOM 4296 C CA . LYS B 1 200 ? -14.57 32.594 16.844 1 92.94 200 LYS B CA 1
ATOM 4297 C C . LYS B 1 200 ? -14.789 31.094 17.062 1 92.94 200 LYS B C 1
ATOM 4299 O O . LYS B 1 200 ? -15.93 30.609 17 1 92.94 200 LYS B O 1
ATOM 4304 N N . ILE B 1 201 ? -13.703 30.375 17.312 1 93.69 201 ILE B N 1
ATOM 4305 C CA . ILE B 1 201 ? -13.836 28.938 17.484 1 93.69 201 ILE B CA 1
ATOM 4306 C C . ILE B 1 201 ? -13.258 28.531 18.844 1 93.69 201 ILE B C 1
ATOM 4308 O O . ILE B 1 201 ? -12.695 27.453 18.984 1 93.69 201 ILE B O 1
ATOM 4312 N N . SER B 1 202 ? -13.352 29.312 19.844 1 92.06 202 SER B N 1
ATOM 4313 C CA . SER B 1 202 ? -12.703 29.141 21.141 1 92.06 202 SER B CA 1
ATOM 4314 C C . SER B 1 202 ? -13.18 27.875 21.828 1 92.06 202 SER B C 1
ATOM 4316 O O . SER B 1 202 ? -12.406 27.219 22.547 1 92.06 202 SER B O 1
ATOM 4318 N N . THR B 1 203 ? -14.406 27.469 21.656 1 88.06 203 THR B N 1
ATOM 4319 C CA . THR B 1 203 ? -14.938 26.25 22.25 1 88.06 203 THR B CA 1
ATOM 4320 C C . THR B 1 203 ? -15.672 25.406 21.219 1 88.06 203 THR B C 1
ATOM 4322 O O . THR B 1 203 ? -16.219 25.938 20.25 1 88.06 203 THR B O 1
ATOM 4325 N N . ALA B 1 204 ? -15.562 24.109 21.562 1 81.25 204 ALA B N 1
ATOM 4326 C CA . ALA B 1 204 ? -16.297 23.219 20.672 1 81.25 204 ALA B CA 1
ATOM 4327 C C . ALA B 1 204 ? -17.797 23.469 20.766 1 81.25 204 ALA B C 1
ATOM 4329 O O . ALA B 1 204 ? -18.328 23.688 21.844 1 81.25 204 ALA B O 1
ATOM 4330 N N . GLY B 1 205 ? -18.438 23.406 19.609 1 68.5 205 GLY B N 1
ATOM 4331 C CA . GLY B 1 205 ? -19.891 23.594 19.625 1 68.5 205 GLY B CA 1
ATOM 4332 C C . GLY B 1 205 ? -20.312 25.047 19.609 1 68.5 205 GLY B C 1
ATOM 4333 O O . GLY B 1 205 ? -21.5 25.344 19.516 1 68.5 205 GLY B O 1
ATOM 4334 N N . LYS B 1 206 ? -19.359 25.859 19.906 1 64.56 206 LYS B N 1
ATOM 4335 C CA . LYS B 1 206 ? -19.719 27.281 19.906 1 64.56 206 LYS B CA 1
ATOM 4336 C C . LYS B 1 206 ? -20.391 27.672 18.594 1 64.56 206 LYS B C 1
ATOM 4338 O O . LYS B 1 206 ? -21.375 28.406 18.594 1 64.56 206 LYS B O 1
ATOM 4343 N N . THR B 1 207 ? -19.766 27.25 17.562 1 63.09 207 THR B N 1
ATOM 4344 C CA . THR B 1 207 ? -20.359 27.484 16.25 1 63.09 207 THR B CA 1
ATOM 4345 C C . THR B 1 207 ? -20.688 26.156 15.562 1 63.09 207 THR B C 1
ATOM 4347 O O . THR B 1 207 ? -19.797 25.359 15.305 1 63.09 207 THR B O 1
ATOM 4350 N N . MET B 1 208 ? -21.922 25.844 15.539 1 59.19 208 MET B N 1
ATOM 4351 C CA . MET B 1 208 ? -22.359 24.562 14.984 1 59.19 208 MET B CA 1
ATOM 4352 C C . MET B 1 208 ? -21.75 24.344 13.602 1 59.19 208 MET B C 1
ATOM 4354 O O . MET B 1 208 ? -21.297 23.25 13.289 1 59.19 208 MET B O 1
ATOM 4358 N N . ASN B 1 209 ? -21.812 25.484 12.867 1 66.25 209 ASN B N 1
ATOM 4359 C CA . ASN B 1 209 ? -21.484 25.312 11.461 1 66.25 209 ASN B CA 1
ATOM 4360 C C . ASN B 1 209 ? -20.109 25.844 11.133 1 66.25 209 ASN B C 1
ATOM 4362 O O . ASN B 1 209 ? -19.719 25.938 9.961 1 66.25 209 ASN B O 1
ATOM 4366 N N . GLY B 1 210 ? -19.359 26.109 12.055 1 85.44 210 GLY B N 1
ATOM 4367 C CA . GLY B 1 210 ? -18.047 26.672 11.742 1 85.44 210 GLY B CA 1
ATOM 4368 C C . GLY B 1 210 ? -18.125 28.125 11.32 1 85.44 210 GLY B C 1
ATOM 4369 O O . GLY B 1 210 ? -19.188 28.75 11.375 1 85.44 210 GLY B O 1
ATOM 4370 N N . THR B 1 211 ? -17 28.781 11.086 1 92 211 THR B N 1
ATOM 4371 C CA . THR B 1 211 ? -16.859 30.172 10.664 1 92 211 THR B CA 1
ATOM 4372 C C . THR B 1 211 ? -16.188 30.266 9.297 1 92 211 THR B C 1
ATOM 4374 O O . THR B 1 211 ? -15.078 29.766 9.117 1 92 211 THR B O 1
ATOM 4377 N N . GLU B 1 212 ? -16.984 30.859 8.359 1 95.25 212 GLU B N 1
ATOM 4378 C CA . GLU B 1 212 ? -16.328 31.156 7.09 1 95.25 212 GLU B CA 1
ATOM 4379 C C . GLU B 1 212 ? -15.242 32.219 7.266 1 95.25 212 GLU B C 1
ATOM 4381 O O . GLU B 1 212 ? -15.453 33.219 7.953 1 95.25 212 GLU B O 1
ATOM 4386 N N . ILE B 1 213 ? -14.141 31.984 6.711 1 97.19 213 ILE B N 1
ATOM 4387 C CA . ILE B 1 213 ? -13.031 32.938 6.852 1 97.19 213 ILE B CA 1
ATOM 4388 C C . ILE B 1 213 ? -12.602 33.438 5.477 1 97.19 213 ILE B C 1
ATOM 4390 O O . ILE B 1 213 ? -12.992 32.875 4.449 1 97.19 213 ILE B O 1
ATOM 4394 N N . GLU B 1 214 ? -11.875 34.531 5.523 1 97.38 214 GLU B N 1
ATOM 4395 C CA . GLU B 1 214 ? -11.32 35 4.258 1 97.38 214 GLU B CA 1
ATOM 4396 C C . GLU B 1 214 ? -10.398 33.969 3.635 1 97.38 214 GLU B C 1
ATOM 4398 O O . GLU B 1 214 ? -9.539 33.375 4.32 1 97.38 214 GLU B O 1
ATOM 4403 N N . THR B 1 215 ? -10.672 33.781 2.318 1 97.94 215 THR B N 1
ATOM 4404 C CA . THR B 1 215 ? -9.891 32.75 1.608 1 97.94 215 THR B CA 1
ATOM 4405 C C . THR B 1 215 ? -8.453 33.25 1.412 1 97.94 215 THR B C 1
ATOM 4407 O O . THR B 1 215 ? -8.219 34.406 1.106 1 97.94 215 THR B O 1
ATOM 4410 N N . PHE B 1 216 ? -7.48 32.406 1.64 1 98.25 216 PHE B N 1
ATOM 4411 C CA . PHE B 1 216 ? -6.07 32.656 1.354 1 98.25 216 PHE B CA 1
ATOM 4412 C C . PHE B 1 216 ? -5.434 31.453 0.68 1 98.25 216 PHE B C 1
ATOM 4414 O O . PHE B 1 216 ? -6.047 30.391 0.605 1 98.25 216 PHE B O 1
ATOM 4421 N N . LYS B 1 217 ? -4.246 31.641 0.147 1 98.5 217 LYS B N 1
ATOM 4422 C CA . LYS B 1 217 ? -3.527 30.547 -0.495 1 98.5 217 LYS B CA 1
ATOM 4423 C C . LYS B 1 217 ? -3 29.547 0.539 1 98.5 217 LYS B C 1
ATOM 4425 O O . LYS B 1 217 ? -2.238 29.922 1.433 1 98.5 217 LYS B O 1
ATOM 4430 N N . VAL B 1 218 ? -3.412 28.281 0.376 1 98.44 218 VAL B N 1
ATOM 4431 C CA . VAL B 1 218 ? -2.893 27.219 1.248 1 98.44 218 VAL B CA 1
ATOM 4432 C C . VAL B 1 218 ? -1.367 27.203 1.17 1 98.44 218 VAL B C 1
ATOM 4434 O O . VAL B 1 218 ? -0.693 26.938 2.17 1 98.44 218 VAL B O 1
ATOM 4437 N N . ARG B 1 219 ? -0.812 27.469 0.008 1 98.44 219 ARG B N 1
ATOM 4438 C CA . ARG B 1 219 ? 0.626 27.5 -0.238 1 98.44 219 ARG B CA 1
ATOM 4439 C C . ARG B 1 219 ? 1.337 28.406 0.756 1 98.44 219 ARG B C 1
ATOM 4441 O O . ARG B 1 219 ? 2.477 28.141 1.145 1 98.44 219 ARG B O 1
ATOM 4448 N N . ASP B 1 220 ? 0.691 29.422 1.237 1 98 220 ASP B N 1
ATOM 4449 C CA . ASP B 1 220 ? 1.297 30.422 2.113 1 98 220 ASP B CA 1
ATOM 4450 C C . ASP B 1 220 ? 1.651 29.828 3.471 1 98 220 ASP B C 1
ATOM 4452 O O . ASP B 1 220 ? 2.523 30.328 4.176 1 98 220 ASP B O 1
ATOM 4456 N N . LEU B 1 221 ? 0.949 28.781 3.852 1 98.12 221 LEU B N 1
ATOM 4457 C CA . LEU B 1 221 ? 1.184 28.156 5.152 1 98.12 221 LEU B CA 1
ATOM 4458 C C . LEU B 1 221 ? 2.428 27.281 5.117 1 98.12 221 LEU B C 1
ATOM 4460 O O . LEU B 1 221 ? 2.939 26.875 6.168 1 98.12 221 LEU B O 1
ATOM 4464 N N . LEU B 1 222 ? 2.867 26.938 3.949 1 98.62 222 LEU B N 1
ATOM 4465 C CA . LEU B 1 222 ? 3.895 25.922 3.787 1 98.62 222 LEU B CA 1
ATOM 4466 C C . LEU B 1 222 ? 5.273 26.562 3.643 1 98.62 222 LEU B C 1
ATOM 4468 O O . LEU B 1 222 ? 5.387 27.766 3.398 1 98.62 222 LEU B O 1
ATOM 4472 N N . PRO B 1 223 ? 6.344 25.703 3.836 1 97.94 223 PRO B N 1
ATOM 4473 C CA . PRO B 1 223 ? 7.688 26.25 3.594 1 97.94 223 PRO B CA 1
ATOM 4474 C C . PRO B 1 223 ? 7.84 26.844 2.195 1 97.94 223 PRO B C 1
ATOM 4476 O O . PRO B 1 223 ? 7.23 26.344 1.241 1 97.94 223 PRO B O 1
ATOM 4479 N N . SER B 1 224 ? 8.703 27.797 2.07 1 95.69 224 SER B N 1
ATOM 4480 C CA . SER B 1 224 ? 8.844 28.578 0.839 1 95.69 224 SER B CA 1
ATOM 4481 C C . SER B 1 224 ? 9.664 27.812 -0.2 1 95.69 224 SER B C 1
ATOM 4483 O O . SER B 1 224 ? 9.742 28.234 -1.359 1 95.69 224 SER B O 1
ATOM 4485 N N . ASP B 1 225 ? 10.203 26.703 0.134 1 95.19 225 ASP B N 1
ATOM 4486 C CA . ASP B 1 225 ? 11 25.922 -0.797 1 95.19 225 ASP B CA 1
ATOM 4487 C C . ASP B 1 225 ? 10.203 25.578 -2.055 1 95.19 225 ASP B C 1
ATOM 4489 O O . ASP B 1 225 ? 9.008 25.281 -1.979 1 95.19 225 ASP B O 1
ATOM 4493 N N . GLU B 1 226 ? 10.844 25.594 -3.125 1 92.38 226 GLU B N 1
ATOM 4494 C CA . GLU B 1 226 ? 10.195 25.234 -4.387 1 92.38 226 GLU B CA 1
ATOM 4495 C C . GLU B 1 226 ? 9.797 23.766 -4.402 1 92.38 226 GLU B C 1
ATOM 4497 O O . GLU B 1 226 ? 8.711 23.422 -4.871 1 92.38 226 GLU B O 1
ATOM 4502 N N . LYS B 1 227 ? 10.75 22.984 -3.951 1 96.44 227 LYS B N 1
ATOM 4503 C CA . LYS B 1 227 ? 10.5 21.547 -3.852 1 96.44 227 LYS B CA 1
ATOM 4504 C C . LYS B 1 227 ? 10.328 21.109 -2.398 1 96.44 227 LYS B C 1
ATOM 4506 O O . LYS B 1 227 ? 11.148 21.453 -1.545 1 96.44 227 LYS B O 1
ATOM 4511 N N . LEU B 1 228 ? 9.258 20.547 -2.205 1 98.19 228 LEU B N 1
ATOM 4512 C CA . LEU B 1 228 ? 9.016 19.969 -0.887 1 98.19 228 LEU B CA 1
ATOM 4513 C C . LEU B 1 228 ? 9.203 18.453 -0.912 1 98.19 228 LEU B C 1
ATOM 4515 O O . LEU B 1 228 ? 8.422 17.75 -1.542 1 98.19 228 LEU B O 1
ATOM 4519 N N . TYR B 1 229 ? 10.219 17.969 -0.234 1 98.44 229 TYR B N 1
ATOM 4520 C CA . TYR B 1 229 ? 10.5 16.547 -0.132 1 98.44 229 TYR B CA 1
ATOM 4521 C C . TYR B 1 229 ? 9.75 15.922 1.047 1 98.44 229 TYR B C 1
ATOM 4523 O O . TYR B 1 229 ? 9.219 16.641 1.896 1 98.44 229 TYR B O 1
ATOM 4531 N N . PHE B 1 230 ? 9.688 14.57 1.025 1 98.69 230 PHE B N 1
ATOM 4532 C CA . PHE B 1 230 ? 8.867 13.969 2.072 1 98.69 230 PHE B CA 1
ATOM 4533 C C . PHE B 1 230 ? 9.305 12.531 2.338 1 98.69 230 PHE B C 1
ATOM 4535 O O . PHE B 1 230 ? 10.008 11.93 1.522 1 98.69 230 PHE B O 1
ATOM 4542 N N . TYR B 1 231 ? 8.922 12.047 3.539 1 98.31 231 TYR B N 1
ATOM 4543 C CA . TYR B 1 231 ? 8.828 10.625 3.846 1 98.31 231 TYR B CA 1
ATOM 4544 C C . TYR B 1 231 ? 7.473 10.062 3.426 1 98.31 231 TYR B C 1
ATOM 4546 O O . TYR B 1 231 ? 6.441 10.711 3.613 1 98.31 231 TYR B O 1
ATOM 4554 N N . ARG B 1 232 ? 7.496 8.852 2.828 1 97.5 232 ARG B N 1
ATOM 4555 C CA . ARG B 1 232 ? 6.281 8.219 2.32 1 97.5 232 ARG B CA 1
ATOM 4556 C C . ARG B 1 232 ? 6.047 6.867 2.984 1 97.5 232 ARG B C 1
ATOM 4558 O O . ARG B 1 232 ? 6.965 6.051 3.086 1 97.5 232 ARG B O 1
ATOM 4565 N N . TYR B 1 233 ? 4.828 6.625 3.48 1 95.06 233 TYR B N 1
ATOM 4566 C CA . TYR B 1 233 ? 4.438 5.293 3.934 1 95.06 233 TYR B CA 1
ATOM 4567 C C . TYR B 1 233 ? 2.93 5.105 3.852 1 95.06 233 TYR B C 1
ATOM 4569 O O . TYR B 1 233 ? 2.178 6.086 3.83 1 95.06 233 TYR B O 1
ATOM 4577 N N . SER B 1 234 ? 2.51 3.879 3.723 1 91.31 234 SER B N 1
ATOM 4578 C CA . SER B 1 234 ? 1.092 3.539 3.805 1 91.31 234 SER B CA 1
ATOM 4579 C C . SER B 1 234 ? 0.639 3.402 5.254 1 91.31 234 SER B C 1
ATOM 4581 O O . SER B 1 234 ? 1.309 2.752 6.059 1 91.31 234 SER B O 1
ATOM 4583 N N . GLY B 1 235 ? -0.459 3.994 5.551 1 93.5 235 GLY B N 1
ATOM 4584 C CA . GLY B 1 235 ? -0.92 3.941 6.93 1 93.5 235 GLY B CA 1
ATOM 4585 C C . GLY B 1 235 ? -2.418 4.137 7.066 1 93.5 235 GLY B C 1
ATOM 4586 O O . GLY B 1 235 ? -3.172 3.879 6.125 1 93.5 235 GLY B O 1
ATOM 4587 N N . SER B 1 236 ? -2.854 4.469 8.289 1 93.38 236 SER B N 1
ATOM 4588 C CA . SER B 1 236 ? -4.254 4.672 8.641 1 93.38 236 SER B CA 1
ATOM 4589 C C . SER B 1 236 ? -4.531 6.129 8.984 1 93.38 236 SER B C 1
ATOM 4591 O O . SER B 1 236 ? -3.605 6.938 9.078 1 93.38 236 SER B O 1
ATOM 4593 N N . LEU B 1 237 ? -5.777 6.352 9.086 1 94.69 237 LEU B N 1
ATOM 4594 C CA . LEU B 1 237 ? -6.145 7.559 9.82 1 94.69 237 LEU B CA 1
ATOM 4595 C C . LEU B 1 237 ? -5.578 7.527 11.234 1 94.69 237 LEU B C 1
ATOM 4597 O O . LEU B 1 237 ? -5.328 6.449 11.781 1 94.69 237 LEU B O 1
ATOM 4601 N N . THR B 1 238 ? -5.434 8.727 11.812 1 96.94 238 THR B N 1
ATOM 4602 C CA . THR B 1 238 ? -4.863 8.812 13.148 1 96.94 238 THR B CA 1
ATOM 4603 C C . THR B 1 238 ? -5.965 8.984 14.195 1 96.94 238 THR B C 1
ATOM 4605 O O . THR B 1 238 ? -5.684 9.094 15.391 1 96.94 238 THR B O 1
ATOM 4608 N N . THR B 1 239 ? -7.18 9.039 13.75 1 94.44 239 THR B N 1
ATOM 4609 C CA . THR B 1 239 ? -8.359 9.086 14.609 1 94.44 239 THR B CA 1
ATOM 4610 C C . THR B 1 239 ? -9.383 8.047 14.164 1 94.44 239 THR B C 1
ATOM 4612 O O . THR B 1 239 ? -9.344 7.562 13.031 1 94.44 239 THR B O 1
ATOM 4615 N N . PRO B 1 240 ? -10.18 7.695 15.078 1 91.94 240 PRO B N 1
ATOM 4616 C CA . PRO B 1 240 ? -11.219 6.754 14.656 1 91.94 240 PRO B CA 1
ATOM 4617 C C . PRO B 1 240 ? -12.031 7.258 13.469 1 91.94 240 PRO B C 1
ATOM 4619 O O . PRO B 1 240 ? -12.367 8.445 13.398 1 91.94 240 PRO B O 1
ATOM 4622 N N . GLU B 1 241 ? -12.203 6.277 12.469 1 89.25 241 GLU B N 1
ATOM 4623 C CA . GLU B 1 241 ? -12.281 4.824 12.547 1 89.25 241 GLU B CA 1
ATOM 4624 C C . GLU B 1 241 ? -10.953 4.176 12.172 1 89.25 241 GLU B C 1
ATOM 4626 O O . GLU B 1 241 ? -10.859 2.951 12.062 1 89.25 241 GLU B O 1
ATOM 4631 N N . CYS B 1 242 ? -9.93 4.844 11.93 1 91.75 242 CYS B N 1
ATOM 4632 C CA . CYS B 1 242 ? -8.57 4.363 11.766 1 91.75 242 CYS B CA 1
ATOM 4633 C C . CYS B 1 242 ? -8.438 3.504 10.516 1 91.75 242 CYS B C 1
ATOM 4635 O O . CYS B 1 242 ? -7.73 2.494 10.516 1 91.75 242 CYS B O 1
ATOM 4637 N N . TYR B 1 243 ? -9.156 3.895 9.508 1 88.06 243 TYR B N 1
ATOM 4638 C CA . TYR B 1 243 ? -9.062 3.15 8.258 1 88.06 243 TYR B CA 1
ATOM 4639 C C . TYR B 1 243 ? -7.637 3.18 7.707 1 88.06 243 TYR B C 1
ATOM 4641 O O . TYR B 1 243 ? -7.004 4.238 7.664 1 88.06 243 TYR B O 1
ATOM 4649 N N . GLU B 1 244 ? -7.141 2.01 7.309 1 88.62 244 GLU B N 1
ATOM 4650 C CA . GLU B 1 244 ? -5.789 1.877 6.777 1 88.62 244 GLU B CA 1
ATOM 4651 C C . GLU B 1 244 ? -5.758 2.139 5.277 1 88.62 244 GLU B C 1
ATOM 4653 O O . GLU B 1 244 ? -5.258 1.314 4.508 1 88.62 244 GLU B O 1
ATOM 4658 N N . THR B 1 245 ? -6.242 3.312 4.867 1 88 245 THR B N 1
ATOM 4659 C CA . THR B 1 245 ? -6.422 3.674 3.465 1 88 245 THR B CA 1
ATOM 4660 C C . THR B 1 245 ? -5.645 4.941 3.129 1 88 245 THR B C 1
ATOM 4662 O O . THR B 1 245 ? -5.938 5.609 2.137 1 88 245 THR B O 1
ATOM 4665 N N . VAL B 1 246 ? -4.645 5.25 3.947 1 93.81 246 VAL B N 1
ATOM 4666 C CA . VAL B 1 246 ? -4.02 6.562 3.824 1 93.81 246 VAL B CA 1
ATOM 4667 C C . VAL B 1 246 ? -2.605 6.41 3.264 1 93.81 246 VAL B C 1
ATOM 4669 O O . VAL B 1 246 ? -1.831 5.574 3.734 1 93.81 246 VAL B O 1
ATOM 4672 N N . ILE B 1 247 ? -2.355 7.172 2.244 1 94.88 247 ILE B N 1
ATOM 4673 C CA . ILE B 1 247 ? -0.974 7.41 1.836 1 94.88 247 ILE B CA 1
ATOM 4674 C C . ILE B 1 247 ? -0.421 8.625 2.574 1 94.88 247 ILE B C 1
ATOM 4676 O O . ILE B 1 247 ? -0.851 9.758 2.328 1 94.88 247 ILE B O 1
ATOM 4680 N N . TRP B 1 248 ? 0.556 8.391 3.453 1 98 248 TRP B N 1
ATOM 4681 C CA . TRP B 1 248 ? 1.158 9.469 4.23 1 98 248 TRP B CA 1
ATOM 4682 C C . TRP B 1 248 ? 2.396 10.023 3.529 1 98 248 TRP B C 1
ATOM 4684 O O . TRP B 1 248 ? 3.258 9.258 3.088 1 98 248 TRP B O 1
ATOM 4694 N N . SER B 1 249 ? 2.445 11.281 3.4 1 98.75 249 SER B N 1
ATOM 4695 C CA . SER B 1 249 ? 3.648 12.016 3.029 1 98.75 249 SER B CA 1
ATOM 4696 C C . SER B 1 249 ? 3.99 13.078 4.07 1 98.75 249 SER B C 1
ATOM 4698 O O . SER B 1 249 ? 3.266 14.062 4.219 1 98.75 249 SER B O 1
ATOM 4700 N N . LEU B 1 250 ? 4.996 12.82 4.82 1 98.81 250 LEU B N 1
ATOM 4701 C CA . LEU B 1 250 ? 5.449 13.781 5.82 1 98.81 250 LEU B CA 1
ATOM 4702 C C . LEU B 1 250 ? 6.633 14.586 5.301 1 98.81 250 LEU B C 1
ATOM 4704 O O . LEU B 1 250 ? 7.703 14.031 5.047 1 98.81 250 LEU B O 1
ATOM 4708 N N . ALA B 1 251 ? 6.426 15.867 5.184 1 98.75 251 ALA B N 1
ATOM 4709 C CA . ALA B 1 251 ? 7.469 16.734 4.637 1 98.75 251 ALA B CA 1
ATOM 4710 C C . ALA B 1 251 ? 8.727 16.688 5.5 1 98.75 251 ALA B C 1
ATOM 4712 O O . ALA B 1 251 ? 8.641 16.625 6.727 1 98.75 251 ALA B O 1
ATOM 4713 N N . THR B 1 252 ? 9.859 16.781 4.785 1 98.19 252 THR B N 1
ATOM 4714 C CA . THR B 1 252 ? 11.125 16.859 5.508 1 98.19 252 THR B CA 1
ATOM 4715 C C . THR B 1 252 ? 11.391 18.281 5.996 1 98.19 252 THR B C 1
ATOM 4717 O O . THR B 1 252 ? 12.164 18.484 6.938 1 98.19 252 THR B O 1
ATOM 4720 N N . GLN B 1 253 ? 10.805 19.281 5.348 1 97.88 253 GLN B N 1
ATOM 4721 C CA . GLN B 1 253 ? 10.914 20.672 5.762 1 97.88 253 GLN B CA 1
ATOM 4722 C C . GLN B 1 253 ? 9.906 21 6.863 1 97.88 253 GLN B C 1
ATOM 4724 O O . GLN B 1 253 ? 8.781 20.5 6.848 1 97.88 253 GLN B O 1
ATOM 4729 N N . TYR B 1 254 ? 10.25 21.922 7.707 1 98.12 254 TYR B N 1
ATOM 4730 C CA . TYR B 1 254 ? 9.406 22.328 8.828 1 98.12 254 TYR B CA 1
ATOM 4731 C C . TYR B 1 254 ? 8.766 23.688 8.562 1 98.12 254 TYR B C 1
ATOM 4733 O O . TYR B 1 254 ? 9.312 24.5 7.816 1 98.12 254 TYR B O 1
ATOM 4741 N N . ILE B 1 255 ? 7.664 23.844 9.172 1 98.62 255 ILE B N 1
ATOM 4742 C CA . ILE B 1 255 ? 7.039 25.156 9.211 1 98.62 255 ILE B CA 1
ATOM 4743 C C . ILE B 1 255 ? 7.445 25.891 10.492 1 98.62 255 ILE B C 1
ATOM 4745 O O . ILE B 1 255 ? 7.504 25.281 11.562 1 98.62 255 ILE B O 1
ATOM 4749 N N . THR B 1 256 ? 7.656 27.172 10.367 1 98.12 256 THR B N 1
ATOM 4750 C CA . THR B 1 256 ? 8.016 27.938 11.555 1 98.12 256 THR B CA 1
ATOM 4751 C C . THR B 1 256 ? 6.777 28.578 12.18 1 98.12 256 THR B C 1
ATOM 4753 O O . THR B 1 256 ? 5.848 28.969 11.469 1 98.12 256 THR B O 1
ATOM 4756 N N . ILE B 1 257 ? 6.797 28.688 13.477 1 98.31 257 ILE B N 1
ATOM 4757 C CA . ILE B 1 257 ? 5.742 29.344 14.234 1 98.31 257 ILE B CA 1
ATOM 4758 C C . ILE B 1 257 ? 6.32 29.938 15.523 1 98.31 257 ILE B C 1
ATOM 4760 O O . ILE B 1 257 ? 7.254 29.375 16.109 1 98.31 257 ILE B O 1
ATOM 4764 N N . SER B 1 258 ? 5.816 31.031 15.945 1 98.44 258 SER B N 1
ATOM 4765 C CA . SER B 1 258 ? 6.316 31.625 17.172 1 98.44 258 SER B CA 1
ATOM 4766 C C . SER B 1 258 ? 5.57 31.078 18.391 1 98.44 258 SER B C 1
ATOM 4768 O O . SER B 1 258 ? 4.5 30.484 18.25 1 98.44 258 SER B O 1
ATOM 4770 N N . GLU B 1 259 ? 6.172 31.359 19.562 1 97.88 259 GLU B N 1
ATOM 4771 C CA . GLU B 1 259 ? 5.504 31 20.812 1 97.88 259 GLU B CA 1
ATOM 4772 C C . GLU B 1 259 ? 4.16 31.719 20.953 1 97.88 259 GLU B C 1
ATOM 4774 O O . GLU B 1 259 ? 3.184 31.125 21.406 1 97.88 259 GLU B O 1
ATOM 4779 N N . ARG B 1 260 ? 4.141 32.969 20.594 1 98.06 260 ARG B N 1
ATOM 4780 C CA . ARG B 1 260 ? 2.889 33.719 20.656 1 98.06 260 ARG B CA 1
ATOM 4781 C C . ARG B 1 260 ? 1.809 33.062 19.812 1 98.06 260 ARG B C 1
ATOM 4783 O O . ARG B 1 260 ? 0.677 32.875 20.281 1 98.06 260 ARG B O 1
ATOM 4790 N N . GLN B 1 261 ? 2.182 32.688 18.656 1 98.5 261 GLN B N 1
ATOM 4791 C CA . GLN B 1 261 ? 1.217 32.125 17.719 1 98.5 261 GLN B CA 1
ATOM 4792 C C . GLN B 1 261 ? 0.739 30.75 18.172 1 98.5 261 GLN B C 1
ATOM 4794 O O . GLN B 1 261 ? -0.45 30.438 18.078 1 98.5 261 GLN B O 1
ATOM 4799 N N . ILE B 1 262 ? 1.636 29.844 18.625 1 98.38 262 ILE B N 1
ATOM 4800 C CA . ILE B 1 262 ? 1.209 28.516 19.047 1 98.38 262 ILE B CA 1
ATOM 4801 C C . ILE B 1 262 ? 0.335 28.625 20.297 1 98.38 262 ILE B C 1
ATOM 4803 O O . ILE B 1 262 ? -0.536 27.781 20.531 1 98.38 262 ILE B O 1
ATOM 4807 N N . ASN B 1 263 ? 0.534 29.672 21.078 1 97.94 263 ASN B N 1
ATOM 4808 C CA . ASN B 1 263 ? -0.29 29.875 22.266 1 97.94 263 ASN B CA 1
ATOM 4809 C C . ASN B 1 263 ? -1.729 30.219 21.906 1 97.94 263 ASN B C 1
ATOM 4811 O O . ASN B 1 263 ? -2.646 30 22.703 1 97.94 263 ASN B O 1
ATOM 4815 N N . VAL B 1 264 ? -1.948 30.766 20.719 1 97.88 264 VAL B N 1
ATOM 4816 C CA . VAL B 1 264 ? -3.312 30.969 20.25 1 97.88 264 VAL B CA 1
ATOM 4817 C C . VAL B 1 264 ? -4.012 29.609 20.094 1 97.88 264 VAL B C 1
ATOM 4819 O O . VAL B 1 264 ? -5.18 29.469 20.469 1 97.88 264 VAL B O 1
ATOM 4822 N N . PHE B 1 265 ? -3.336 28.609 19.578 1 97.81 265 PHE B N 1
ATOM 4823 C CA . PHE B 1 265 ? -3.885 27.266 19.484 1 97.81 265 PHE B CA 1
ATOM 4824 C C . PHE B 1 265 ? -4.172 26.703 20.875 1 97.81 265 PHE B C 1
ATOM 4826 O O . PHE B 1 265 ? -5.23 26.125 21.125 1 97.81 265 PHE B O 1
ATOM 4833 N N . ARG B 1 266 ? -3.258 26.922 21.781 1 97.38 266 ARG B N 1
ATOM 4834 C CA . ARG B 1 266 ? -3.336 26.391 23.141 1 97.38 266 ARG B CA 1
ATOM 4835 C C . ARG B 1 266 ? -4.457 27.047 23.922 1 97.38 266 ARG B C 1
ATOM 4837 O O . ARG B 1 266 ? -4.801 26.594 25.016 1 97.38 266 ARG B O 1
ATOM 4844 N N . SER B 1 267 ? -5.078 28.031 23.344 1 96.19 267 SER B N 1
ATOM 4845 C CA . SER B 1 267 ? -6.145 28.75 24.031 1 96.19 267 SER B CA 1
ATOM 4846 C C . SER B 1 267 ? -7.512 28.156 23.703 1 96.19 267 SER B C 1
ATOM 4848 O O . SER B 1 267 ? -8.531 28.594 24.234 1 96.19 267 SER B O 1
ATOM 4850 N N . LEU B 1 268 ? -7.531 27.188 22.859 1 95.25 268 LEU B N 1
ATOM 4851 C CA . LEU B 1 268 ? -8.789 26.547 22.5 1 95.25 268 LEU B CA 1
ATOM 4852 C C . LEU B 1 268 ? -9.219 25.547 23.578 1 95.25 268 LEU B C 1
ATOM 4854 O O . LEU B 1 268 ? -8.383 25.031 24.312 1 95.25 268 LEU B O 1
ATOM 4858 N N . TYR B 1 269 ? -10.516 25.312 23.578 1 93.25 269 TYR B N 1
ATOM 4859 C CA . TYR B 1 269 ? -11.086 24.391 24.547 1 93.25 269 TYR B CA 1
ATOM 4860 C C . TYR B 1 269 ? -11.914 23.312 23.859 1 93.25 269 TYR B C 1
ATOM 4862 O O . TYR B 1 269 ? -12.484 23.547 22.797 1 93.25 269 TYR B O 1
ATOM 4870 N N . ASN B 1 270 ? -11.945 22.156 24.516 1 89.62 270 ASN B N 1
ATOM 4871 C CA . ASN B 1 270 ? -12.758 21.078 23.984 1 89.62 270 ASN B CA 1
ATOM 4872 C C . ASN B 1 270 ? -14.211 21.188 24.453 1 89.62 270 ASN B C 1
ATOM 4874 O O . ASN B 1 270 ? -14.609 22.203 25 1 89.62 270 ASN B O 1
ATOM 4878 N N . GLU B 1 271 ? -14.961 20.125 24.172 1 83.75 271 GLU B N 1
ATOM 4879 C CA . GLU B 1 271 ? -16.391 20.141 24.484 1 83.75 271 GLU B CA 1
ATOM 4880 C C . GLU B 1 271 ? -16.625 20.203 25.984 1 83.75 271 GLU B C 1
ATOM 4882 O O . GLU B 1 271 ? -17.656 20.719 26.438 1 83.75 271 GLU B O 1
ATOM 4887 N N . ASN B 1 272 ? -15.688 19.703 26.781 1 84.75 272 ASN B N 1
ATOM 4888 C CA . ASN B 1 272 ? -15.789 19.703 28.234 1 84.75 272 ASN B CA 1
ATOM 4889 C C . ASN B 1 272 ? -15.164 20.969 28.828 1 84.75 272 ASN B C 1
ATOM 4891 O O . ASN B 1 272 ? -14.961 21.047 30.047 1 84.75 272 ASN B O 1
ATOM 4895 N N . HIS B 1 273 ? -14.719 21.828 27.938 1 88.94 273 HIS B N 1
ATOM 4896 C CA . HIS B 1 273 ? -14.086 23.094 28.312 1 88.94 273 HIS B CA 1
ATOM 4897 C C . HIS B 1 273 ? -12.719 22.859 28.953 1 88.94 273 HIS B C 1
ATOM 4899 O O . HIS B 1 273 ? -12.289 23.641 29.812 1 88.94 273 HIS B O 1
ATOM 4905 N N . ASP B 1 274 ? -12.203 21.766 28.672 1 91.06 274 ASP B N 1
ATOM 4906 C CA . ASP B 1 274 ? -10.789 21.547 28.969 1 91.06 274 ASP B CA 1
ATOM 4907 C C . ASP B 1 274 ? -9.898 22.109 27.859 1 91.06 274 ASP B C 1
ATOM 4909 O O . ASP B 1 274 ? -10.328 22.219 26.703 1 91.06 274 ASP B O 1
ATOM 4913 N N . PRO B 1 275 ? -8.703 22.516 28.328 1 93.94 275 PRO B N 1
ATOM 4914 C CA . PRO B 1 275 ? -7.789 22.969 27.281 1 93.94 275 PRO B CA 1
ATOM 4915 C C . PRO B 1 275 ? -7.625 21.922 26.172 1 93.94 275 PRO B C 1
ATOM 4917 O O . PRO B 1 275 ? -7.449 20.734 26.438 1 93.94 275 PRO B O 1
ATOM 4920 N N . LEU B 1 276 ? -7.77 22.406 24.953 1 94.5 276 LEU B N 1
ATOM 4921 C CA . LEU B 1 276 ? -7.547 21.547 23.797 1 94.5 276 LEU B CA 1
ATOM 4922 C C . LEU B 1 276 ? -6.062 21.469 23.469 1 94.5 276 LEU B C 1
ATOM 4924 O O . LEU B 1 276 ? -5.562 22.25 22.656 1 94.5 276 LEU B O 1
ATOM 4928 N N . VAL B 1 277 ? -5.375 20.531 24.078 1 95.94 277 VAL B N 1
ATOM 4929 C CA . VAL B 1 277 ? -3.955 20.281 23.875 1 95.94 277 VAL B CA 1
ATOM 4930 C C . VAL B 1 277 ? -3.699 18.766 23.875 1 95.94 277 VAL B C 1
ATOM 4932 O O . VAL B 1 277 ? -4.57 17.984 24.266 1 95.94 277 VAL B O 1
ATOM 4935 N N . ASP B 1 278 ? -2.504 18.391 23.391 1 95.62 278 ASP B N 1
ATOM 4936 C CA . ASP B 1 278 ? -2.113 16.984 23.344 1 95.62 278 ASP B CA 1
ATOM 4937 C C . ASP B 1 278 ? -3.164 16.141 22.609 1 95.62 278 ASP B C 1
ATOM 4939 O O . ASP B 1 278 ? -3.602 15.109 23.125 1 95.62 278 ASP B O 1
ATOM 4943 N N . ASP B 1 279 ? -3.553 16.641 21.453 1 94.25 279 ASP B N 1
ATOM 4944 C CA . ASP B 1 279 ? -4.605 16.047 20.641 1 94.25 279 ASP B CA 1
ATOM 4945 C C . ASP B 1 279 ? -4.02 15.086 19.609 1 94.25 279 ASP B C 1
ATOM 4947 O O . ASP B 1 279 ? -4.285 15.227 18.406 1 94.25 279 ASP B O 1
ATOM 4951 N N . PHE B 1 280 ? -3.328 14.109 20.125 1 94.69 280 PHE B N 1
ATOM 4952 C CA . PHE B 1 280 ? -2.674 13.18 19.219 1 94.69 280 PHE B CA 1
ATOM 4953 C C . PHE B 1 280 ? -2.762 11.75 19.75 1 94.69 280 PHE B C 1
ATOM 4955 O O . PHE B 1 280 ? -2.795 11.531 20.953 1 94.69 280 PHE B O 1
ATOM 4962 N N . ARG B 1 281 ? -2.842 10.852 18.781 1 95.44 281 ARG B N 1
ATOM 4963 C CA . ARG B 1 281 ? -2.752 9.422 19.062 1 95.44 281 ARG B CA 1
ATOM 4964 C C . ARG B 1 281 ? -1.312 9.008 19.359 1 95.44 281 ARG B C 1
ATOM 4966 O O . ARG B 1 281 ? -0.379 9.508 18.734 1 95.44 281 ARG B O 1
ATOM 4973 N N . PRO B 1 282 ? -1.06 8.109 20.406 1 95.69 282 PRO B N 1
ATOM 4974 C CA . PRO B 1 282 ? 0.302 7.605 20.609 1 95.69 282 PRO B CA 1
ATOM 4975 C C . PRO B 1 282 ? 0.874 6.949 19.344 1 95.69 282 PRO B C 1
ATOM 4977 O O . PRO B 1 282 ? 0.121 6.414 18.531 1 95.69 282 PRO B O 1
ATOM 4980 N N . ILE B 1 283 ? 2.184 7.008 19.266 1 97.69 283 ILE B N 1
ATOM 4981 C CA . ILE B 1 283 ? 2.906 6.414 18.141 1 97.69 283 ILE B CA 1
ATOM 4982 C C . ILE B 1 283 ? 2.494 4.949 17.984 1 97.69 283 ILE B C 1
ATOM 4984 O O . ILE B 1 283 ? 2.379 4.219 18.969 1 97.69 283 ILE B O 1
ATOM 4988 N N . GLN B 1 284 ? 2.238 4.582 16.766 1 96.81 284 GLN B N 1
ATOM 4989 C CA . GLN B 1 284 ? 1.926 3.205 16.406 1 96.81 284 GLN B CA 1
ATOM 4990 C C . GLN B 1 284 ? 3.15 2.496 15.836 1 96.81 284 GLN B C 1
ATOM 4992 O O . GLN B 1 284 ? 4.062 3.143 15.32 1 96.81 284 GLN B O 1
ATOM 4997 N N . ALA B 1 285 ? 3.1 1.16 15.906 1 94.62 285 ALA B N 1
ATOM 4998 C CA . ALA B 1 285 ? 4.219 0.356 15.43 1 94.62 285 ALA B CA 1
ATOM 4999 C C . ALA B 1 285 ? 4.336 0.433 13.906 1 94.62 285 ALA B C 1
ATOM 5001 O O . ALA B 1 285 ? 3.326 0.405 13.203 1 94.62 285 ALA B O 1
ATOM 5002 N N . LEU B 1 286 ? 5.586 0.582 13.461 1 93 286 LEU B N 1
ATOM 5003 C CA . LEU B 1 286 ? 5.844 0.549 12.023 1 93 286 LEU B CA 1
ATOM 5004 C C . LEU B 1 286 ? 5.516 -0.822 11.445 1 93 286 LEU B C 1
ATOM 5006 O O . LEU B 1 286 ? 4.977 -0.92 10.336 1 93 286 LEU B O 1
ATOM 5010 N N . ASN B 1 287 ? 5.863 -1.817 12.281 1 89.12 287 ASN B N 1
ATOM 5011 C CA . ASN B 1 287 ? 5.766 -3.209 11.852 1 89.12 287 ASN B CA 1
ATOM 5012 C C . ASN B 1 287 ? 6.586 -3.471 10.594 1 89.12 287 ASN B C 1
ATOM 5014 O O . ASN B 1 287 ? 7.77 -3.139 10.539 1 89.12 287 ASN B O 1
ATOM 5018 N N . GLN B 1 288 ? 6.059 -4.086 9.547 1 82 288 GLN B N 1
ATOM 5019 C CA . GLN B 1 288 ? 6.855 -4.566 8.422 1 82 288 GLN B CA 1
ATOM 5020 C C . GLN B 1 288 ? 6.816 -3.582 7.258 1 82 288 GLN B C 1
ATOM 5022 O O . GLN B 1 288 ? 7.277 -3.895 6.16 1 82 288 GLN B O 1
ATOM 5027 N N . ARG B 1 289 ? 6.41 -2.438 7.496 1 87.25 289 ARG B N 1
ATOM 5028 C CA . ARG B 1 289 ? 6.285 -1.455 6.426 1 87.25 289 ARG B CA 1
ATOM 5029 C C . ARG B 1 289 ? 7.625 -0.785 6.137 1 87.25 289 ARG B C 1
ATOM 5031 O O . ARG B 1 289 ? 8.453 -0.625 7.039 1 87.25 289 ARG B O 1
ATOM 5038 N N . SER B 1 290 ? 7.797 -0.415 4.863 1 89 290 SER B N 1
ATOM 5039 C CA . SER B 1 290 ? 8.938 0.403 4.457 1 89 290 SER B CA 1
ATOM 5040 C C . SER B 1 290 ? 8.57 1.881 4.41 1 89 290 SER B C 1
ATOM 5042 O O . SER B 1 290 ? 7.418 2.23 4.125 1 89 290 SER B O 1
ATOM 5044 N N . ILE B 1 291 ? 9.547 2.648 4.715 1 95.12 291 ILE B N 1
ATOM 5045 C CA . ILE B 1 291 ? 9.414 4.094 4.566 1 95.12 291 ILE B CA 1
ATOM 5046 C C . ILE B 1 291 ? 10.32 4.582 3.436 1 95.12 291 ILE B C 1
ATOM 5048 O O . ILE B 1 291 ? 11.523 4.336 3.453 1 95.12 291 ILE B O 1
ATOM 5052 N N . LEU B 1 292 ? 9.711 5.27 2.426 1 95.44 292 LEU B N 1
ATOM 5053 C CA . LEU B 1 292 ? 10.453 5.836 1.311 1 95.44 292 LEU B CA 1
ATOM 5054 C C . LEU B 1 292 ? 10.703 7.328 1.521 1 95.44 292 LEU B C 1
ATOM 5056 O O . LEU B 1 292 ? 10.055 7.953 2.365 1 95.44 292 LEU B O 1
ATOM 5060 N N . THR B 1 293 ? 11.664 7.844 0.866 1 97 293 THR B N 1
ATOM 5061 C CA . THR B 1 293 ? 11.867 9.289 0.812 1 97 293 THR B CA 1
ATOM 5062 C C . THR B 1 293 ? 12.414 9.703 -0.551 1 97 293 THR B C 1
ATOM 5064 O O . THR B 1 293 ? 13.062 8.914 -1.235 1 97 293 THR B O 1
ATOM 5067 N N . ASN B 1 294 ? 12.047 10.844 -0.972 1 96.31 294 ASN B N 1
ATOM 5068 C CA . ASN B 1 294 ? 12.617 11.414 -2.186 1 96.31 294 ASN B CA 1
ATOM 5069 C C . ASN B 1 294 ? 13.625 12.508 -1.863 1 96.31 294 ASN B C 1
ATOM 5071 O O . ASN B 1 294 ? 14.016 13.281 -2.744 1 96.31 294 ASN B O 1
ATOM 5075 N N . ASP B 1 295 ? 13.945 12.672 -0.579 1 95.88 295 ASP B N 1
ATOM 5076 C CA . ASP B 1 295 ? 14.977 13.609 -0.155 1 95.88 295 ASP B CA 1
ATOM 5077 C C . ASP B 1 295 ? 16.359 12.977 -0.242 1 95.88 295 ASP B C 1
ATOM 5079 O O . ASP B 1 295 ? 16.703 12.102 0.558 1 95.88 295 ASP B O 1
ATOM 5083 N N . ILE B 1 296 ? 17.172 13.453 -1.148 1 92 296 ILE B N 1
ATOM 5084 C CA . ILE B 1 296 ? 18.469 12.859 -1.472 1 92 296 ILE B CA 1
ATOM 5085 C C . ILE B 1 296 ? 19.391 12.906 -0.247 1 92 296 ILE B C 1
ATOM 5087 O O . ILE B 1 296 ? 20.359 12.172 -0.165 1 92 296 ILE B O 1
ATOM 5091 N N . LYS B 1 297 ? 19.078 13.812 0.692 1 89.81 297 LYS B N 1
ATOM 5092 C CA . LYS B 1 297 ? 19.875 13.922 1.902 1 89.81 297 LYS B CA 1
ATOM 5093 C C . LYS B 1 297 ? 19.938 12.594 2.65 1 89.81 297 LYS B C 1
ATOM 5095 O O . LYS B 1 297 ? 20.828 12.367 3.461 1 89.81 297 LYS B O 1
ATOM 5100 N N . PHE B 1 298 ? 18.984 11.711 2.326 1 86.31 298 PHE B N 1
ATOM 5101 C CA . PHE B 1 298 ? 18.906 10.445 3.045 1 86.31 298 PHE B CA 1
ATOM 5102 C C . PHE B 1 298 ? 19.406 9.297 2.174 1 86.31 298 PHE B C 1
ATOM 5104 O O . PHE B 1 298 ? 19.172 8.125 2.49 1 86.31 298 PHE B O 1
ATOM 5111 N N . MET B 1 299 ? 19.922 9.594 1.114 1 76.94 299 MET B N 1
ATOM 5112 C CA . MET B 1 299 ? 20.516 8.555 0.287 1 76.94 299 MET B CA 1
ATOM 5113 C C . MET B 1 299 ? 21.641 7.844 1.041 1 76.94 299 MET B C 1
ATOM 5115 O O . MET B 1 299 ? 22.531 8.492 1.598 1 76.94 299 MET B O 1
ATOM 5119 N N . VAL B 1 300 ? 21.328 6.59 1.662 1 60.53 300 VAL B N 1
ATOM 5120 C CA . VAL B 1 300 ? 22.375 5.855 2.357 1 60.53 300 VAL B CA 1
ATOM 5121 C C . VAL B 1 300 ? 23.422 5.375 1.354 1 60.53 300 VAL B C 1
ATOM 5123 O O . VAL B 1 300 ? 23.078 4.816 0.309 1 60.53 300 VAL B O 1
ATOM 5126 N N . THR B 1 301 ? 24.469 5.867 1.349 1 49.56 301 THR B N 1
ATOM 5127 C CA . THR B 1 301 ? 25.594 5.375 0.564 1 49.56 301 THR B CA 1
ATOM 5128 C C . THR B 1 301 ? 25.984 3.971 1.009 1 49.56 301 THR B C 1
ATOM 5130 O O . THR B 1 301 ? 25.953 3.658 2.201 1 49.56 301 THR B O 1
ATOM 5133 N N . ALA B 1 302 ? 25.672 2.936 0.193 1 42.94 302 ALA B N 1
ATOM 5134 C CA . ALA B 1 302 ? 26.078 1.539 0.354 1 42.94 302 ALA B CA 1
ATOM 5135 C C . ALA B 1 302 ? 27.266 1.413 1.307 1 42.94 302 ALA B C 1
ATOM 5137 O O . ALA B 1 302 ? 27.453 0.374 1.943 1 42.94 302 ALA B O 1
ATOM 5138 N N . ALA B 1 303 ? 28.156 2.393 1.373 1 38.41 303 ALA B N 1
ATOM 5139 C CA . ALA B 1 303 ? 29.438 2.242 2.055 1 38.41 303 ALA B CA 1
ATOM 5140 C C . ALA B 1 303 ? 29.25 2.037 3.555 1 38.41 303 ALA B C 1
ATOM 5142 O O . ALA B 1 303 ? 30.172 1.62 4.258 1 38.41 303 ALA B O 1
ATOM 5143 N N . SER B 1 304 ? 28.062 2.393 4.102 1 38.03 304 SER B N 1
ATOM 5144 C CA . SER B 1 304 ? 28.047 2.436 5.559 1 38.03 304 SER B CA 1
ATOM 5145 C C . SER B 1 304 ? 27.766 1.06 6.152 1 38.03 304 SER B C 1
ATOM 5147 O O . SER B 1 304 ? 27.781 0.886 7.371 1 38.03 304 SER B O 1
ATOM 5149 N N . PHE B 1 305 ? 27.219 0.13 5.469 1 37.09 305 PHE B N 1
ATOM 5150 C CA . PHE B 1 305 ? 26.906 -1.138 6.117 1 37.09 305 PHE B CA 1
ATOM 5151 C C . PHE B 1 305 ? 28.172 -1.847 6.566 1 37.09 305 PHE B C 1
ATOM 5153 O O . PHE B 1 305 ? 28.109 -2.857 7.27 1 37.09 305 PHE B O 1
ATOM 5160 N N . ASN B 1 306 ? 29.344 -1.644 5.992 1 32 306 ASN B N 1
ATOM 5161 C CA . ASN B 1 306 ? 30.531 -2.383 6.418 1 32 306 ASN B CA 1
ATOM 5162 C C . ASN B 1 306 ? 30.891 -2.082 7.867 1 32 306 ASN B C 1
ATOM 5164 O O . ASN B 1 306 ? 31.938 -2.516 8.359 1 32 306 ASN B O 1
ATOM 5168 N N . SER B 1 307 ? 30.422 -0.947 8.461 1 31.88 307 SER B N 1
ATOM 5169 C CA . SER B 1 307 ? 31.188 -0.612 9.664 1 31.88 307 SER B CA 1
ATOM 5170 C C . SER B 1 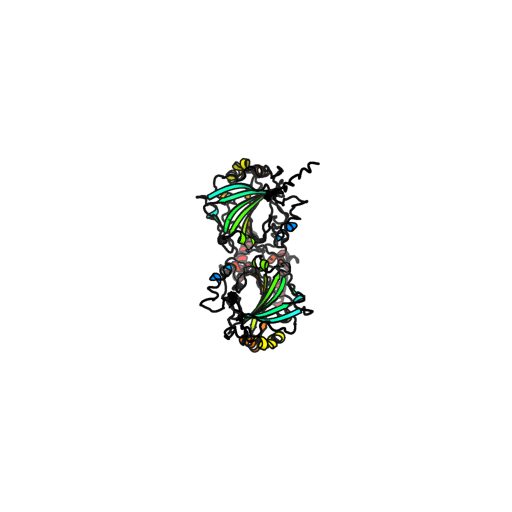307 ? 30.875 -1.566 10.805 1 31.88 307 SER B C 1
ATOM 5172 O O . SER B 1 307 ? 31.281 -1.339 11.945 1 31.88 307 SER B O 1
ATOM 5174 N N . GLY B 1 308 ? 30.375 -2.52 10.945 1 31.95 308 GLY B N 1
ATOM 5175 C CA . GLY B 1 308 ? 30.953 -3.188 12.102 1 31.95 308 GLY B CA 1
ATOM 5176 C C . GLY B 1 308 ? 32.438 -3.416 11.961 1 31.95 308 GLY B C 1
ATOM 5177 O O . GLY B 1 308 ? 33.156 -3.559 12.961 1 31.95 308 GLY B O 1
ATOM 5178 N N . GLN B 1 309 ? 33.188 -4.125 11.094 1 28.53 309 GLN B N 1
ATOM 5179 C CA . GLN B 1 309 ? 34.625 -3.869 11.086 1 28.53 309 GLN B CA 1
ATOM 5180 C C . GLN B 1 309 ? 34.938 -2.461 10.586 1 28.53 309 GLN B C 1
ATOM 5182 O O . GLN B 1 309 ? 34.344 -1.988 9.625 1 28.53 309 GLN B O 1
ATOM 5187 N N . GLN B 1 310 ? 35.688 -1.485 11.312 1 29.2 310 GLN B N 1
ATOM 5188 C CA . GLN B 1 310 ? 36.312 -0.184 11.086 1 29.2 310 GLN B CA 1
ATOM 5189 C C . GLN B 1 310 ? 36.875 -0.073 9.664 1 29.2 310 GLN B C 1
ATOM 5191 O O . GLN B 1 310 ? 38.062 -0.176 9.445 1 29.2 310 GLN B O 1
ATOM 5196 N N . TRP B 1 311 ? 36.719 -0.572 8.523 1 28.03 311 TRP B N 1
ATOM 5197 C CA . TRP B 1 311 ? 37.719 -0.157 7.543 1 28.03 311 TRP B CA 1
ATOM 5198 C C . TRP B 1 311 ? 37.688 1.356 7.355 1 28.03 311 TRP B C 1
ATOM 5200 O O . TRP B 1 311 ? 36.688 1.922 6.898 1 28.03 311 TRP B O 1
ATOM 5210 N N . THR B 1 312 ? 38.281 2.139 8.344 1 26.48 312 THR B N 1
ATOM 5211 C CA . THR B 1 312 ? 38.906 3.461 8.305 1 26.48 312 THR B CA 1
ATOM 5212 C C . THR B 1 312 ? 39.594 3.691 6.969 1 26.48 312 THR B C 1
ATOM 5214 O O . THR B 1 312 ? 40.312 2.812 6.473 1 26.48 312 THR B O 1
ATOM 5217 N N . PHE B 1 313 ? 39.188 4.469 5.984 1 28.77 313 PHE B N 1
ATOM 5218 C CA . PHE B 1 313 ? 40.094 4.977 4.969 1 28.77 313 PHE B CA 1
ATOM 5219 C C . PHE B 1 313 ? 41.469 5.238 5.559 1 28.77 313 PHE B C 1
ATOM 5221 O O . PHE B 1 313 ? 42.469 5.219 4.844 1 28.77 313 PHE B O 1
ATOM 5228 N N . HIS B 1 314 ? 41.594 5.484 6.852 1 27.66 314 HIS B N 1
ATOM 5229 C CA . HIS B 1 314 ? 42.906 5.5 7.484 1 27.66 314 HIS B CA 1
ATOM 5230 C C . HIS B 1 314 ? 43.531 4.105 7.508 1 27.66 314 HIS B C 1
ATOM 5232 O O . HIS B 1 314 ? 44.719 3.955 7.305 1 27.66 314 HIS B O 1
ATOM 5238 N N . LYS B 1 315 ? 42.812 3.166 7.957 1 27.7 315 LYS B N 1
ATOM 5239 C CA . LYS B 1 315 ? 43.562 1.929 8.07 1 27.7 315 LYS B CA 1
ATOM 5240 C C . LYS B 1 315 ? 43.562 1.148 6.762 1 27.7 315 LYS B C 1
ATOM 5242 O O . LYS B 1 315 ? 44.25 0.136 6.633 1 27.7 315 LYS B O 1
ATOM 5247 N N . MET B 1 316 ? 42.594 1.361 5.879 1 27.56 316 MET B N 1
ATOM 5248 C CA . MET B 1 316 ? 42.719 0.685 4.594 1 27.56 316 MET B CA 1
ATOM 5249 C C . MET B 1 316 ? 43.844 1.312 3.766 1 27.56 316 MET B C 1
ATOM 5251 O O . MET B 1 316 ? 44.125 0.869 2.648 1 27.56 316 MET B O 1
ATOM 5255 N N . THR B 1 317 ? 44.25 2.482 4.172 1 28.8 317 THR B N 1
ATOM 5256 C CA . THR B 1 317 ? 45.469 2.988 3.547 1 28.8 317 THR B CA 1
ATOM 5257 C C . THR B 1 317 ? 46.594 1.955 3.637 1 28.8 317 THR B C 1
ATOM 5259 O O . THR B 1 317 ? 47.406 1.856 2.734 1 28.8 317 THR B O 1
ATOM 5262 N N . HIS B 1 318 ? 46.531 1.381 4.859 1 27.56 318 HIS B N 1
ATOM 5263 C CA . HIS B 1 318 ? 47.688 0.518 5.012 1 27.56 318 HIS B CA 1
ATOM 5264 C C . HIS B 1 318 ? 47.531 -0.765 4.203 1 27.56 318 HIS B C 1
ATOM 5266 O O . HIS B 1 318 ? 48.531 -1.348 3.758 1 27.56 318 HIS B O 1
ATOM 5272 N N . PHE B 1 319 ? 46.219 -1.206 4.234 1 29.45 319 PHE B N 1
ATOM 5273 C CA . PHE B 1 319 ? 46.25 -2.574 3.73 1 29.45 319 PHE B CA 1
ATOM 5274 C C . PHE B 1 319 ? 46.281 -2.588 2.207 1 29.45 319 PHE B C 1
ATOM 5276 O O . PHE B 1 319 ? 46.75 -3.566 1.604 1 29.45 319 PHE B O 1
ATOM 5283 N N . ILE B 1 320 ? 45.656 -1.592 1.648 1 30.5 320 ILE B N 1
ATOM 5284 C CA . ILE B 1 320 ? 45.938 -1.519 0.22 1 30.5 320 ILE B CA 1
ATOM 5285 C C . ILE B 1 320 ? 47.469 -1.365 0.002 1 30.5 320 ILE B C 1
ATOM 5287 O O . ILE B 1 320 ? 47.969 -1.73 -1.054 1 30.5 320 ILE B O 1
ATOM 5291 N N . SER B 1 321 ? 47.969 -0.819 1.092 1 27.94 321 SER B N 1
ATOM 5292 C CA . SER B 1 321 ? 49.438 -0.717 0.937 1 27.94 321 SER B CA 1
ATOM 5293 C C . SER B 1 321 ? 50.062 -2.096 0.807 1 27.94 321 SER B C 1
ATOM 5295 O O . SER B 1 321 ? 51.094 -2.244 0.16 1 27.94 321 SER B O 1
ATOM 5297 N N . PHE B 1 322 ? 49.375 -2.928 1.635 1 30.84 322 PHE B N 1
ATOM 5298 C CA . PHE B 1 322 ? 50.156 -4.164 1.64 1 30.84 322 PHE B CA 1
ATOM 5299 C C . PHE B 1 322 ? 49.969 -4.93 0.337 1 30.84 322 PHE B C 1
ATOM 5301 O O . PHE B 1 322 ? 50.906 -5.547 -0.172 1 30.84 322 PHE B O 1
ATOM 5308 N N . ILE B 1 323 ? 48.688 -4.887 -0 1 30.98 323 ILE B N 1
ATOM 5309 C CA . ILE B 1 323 ? 48.531 -5.781 -1.144 1 30.98 323 ILE B CA 1
ATOM 5310 C C . ILE B 1 323 ? 49.25 -5.191 -2.352 1 30.98 323 ILE B C 1
ATOM 5312 O O . ILE B 1 323 ? 49.781 -5.93 -3.186 1 30.98 323 ILE B O 1
ATOM 5316 N N . LEU B 1 324 ? 49.188 -3.871 -2.297 1 30.2 324 LEU B N 1
ATOM 5317 C CA . LEU B 1 324 ? 50 -3.33 -3.377 1 30.2 324 LEU B CA 1
ATOM 5318 C C . LEU B 1 324 ? 51.469 -3.779 -3.236 1 30.2 324 LEU B C 1
ATOM 5320 O O . LEU B 1 324 ? 52.219 -3.736 -4.203 1 30.2 324 LEU B O 1
ATOM 5324 N N . VAL B 1 325 ? 51.75 -3.912 -1.917 1 31.33 325 VAL B N 1
ATOM 5325 C CA . VAL B 1 325 ? 53.156 -4.273 -1.746 1 31.33 325 VAL B CA 1
ATOM 5326 C C . VAL B 1 325 ? 53.406 -5.676 -2.299 1 31.33 325 VAL B C 1
ATOM 5328 O O . VAL B 1 325 ? 54.438 -5.941 -2.885 1 31.33 325 VAL B O 1
ATOM 5331 N N . PHE B 1 326 ? 52.344 -6.488 -2.037 1 33.12 326 PHE B N 1
ATOM 5332 C CA . PHE B 1 326 ? 52.75 -7.844 -2.379 1 33.12 326 PHE B CA 1
ATOM 5333 C C . PHE B 1 326 ? 52.875 -8.008 -3.891 1 33.12 326 PHE B C 1
ATOM 5335 O O . PHE B 1 326 ? 53.719 -8.742 -4.371 1 33.12 326 PHE B O 1
ATOM 5342 N N . TYR B 1 327 ? 51.844 -7.32 -4.48 1 30.59 327 TYR B N 1
ATOM 5343 C CA . TYR B 1 327 ? 52.031 -7.57 -5.906 1 30.59 327 TYR B CA 1
ATOM 5344 C C . TYR B 1 327 ? 53.344 -6.969 -6.406 1 30.59 327 TYR B C 1
ATOM 5346 O O . TYR B 1 327 ? 53.781 -7.285 -7.508 1 30.59 327 TYR B O 1
ATOM 5354 N N . LEU B 1 328 ? 53.594 -5.867 -5.641 1 32.12 328 LEU B N 1
ATOM 5355 C CA . LEU B 1 328 ? 54.875 -5.375 -6.164 1 32.12 328 LEU B CA 1
ATOM 5356 C C . LEU B 1 328 ? 55.969 -6.402 -5.965 1 32.12 328 LEU B C 1
ATOM 5358 O O . LEU B 1 328 ? 57.031 -6.336 -6.621 1 32.12 328 LEU B O 1
ATOM 5362 N N . PHE B 1 329 ? 55.781 -7.164 -4.832 1 33.69 329 PHE B N 1
ATOM 5363 C CA . PHE B 1 329 ? 56.938 -8.031 -4.648 1 33.69 329 PHE B CA 1
ATOM 5364 C C . PHE B 1 329 ? 56.969 -9.102 -5.73 1 33.69 329 PHE B C 1
ATOM 5366 O O . PHE B 1 329 ? 58.062 -9.609 -6.055 1 33.69 329 PHE B O 1
ATOM 5373 N N . MET B 1 330 ? 55.688 -9.523 -6.066 1 32.94 330 MET B N 1
ATOM 5374 C CA . MET B 1 330 ? 55.906 -10.688 -6.926 1 32.94 330 MET B CA 1
ATOM 5375 C C . MET B 1 330 ? 56.469 -10.266 -8.281 1 32.94 330 MET B C 1
ATOM 5377 O O . MET B 1 330 ? 56.812 -11.109 -9.117 1 32.94 330 MET B O 1
ATOM 5381 N N . LEU B 1 331 ? 56.156 -8.992 -8.633 1 32.28 331 LEU B N 1
ATOM 5382 C CA . LEU B 1 331 ? 56.812 -8.727 -9.914 1 32.28 331 LEU B CA 1
ATOM 5383 C C . LEU B 1 331 ? 58.312 -8.516 -9.742 1 32.28 331 LEU B C 1
ATOM 5385 O O . LEU B 1 331 ? 59.031 -8.445 -10.727 1 32.28 331 LEU B O 1
ATOM 5389 N N . TYR B 1 332 ? 58.781 -8.273 -8.539 1 30.81 332 TYR B N 1
ATOM 5390 C CA . TYR B 1 332 ? 60.25 -8.391 -8.617 1 30.81 332 TYR B CA 1
ATOM 5391 C C . TYR B 1 332 ? 60.688 -9.844 -8.477 1 30.81 332 TYR B C 1
ATOM 5393 O O . TYR B 1 332 ? 60.188 -10.57 -7.629 1 30.81 332 TYR B O 1
#

Sequence (664 aa):
MTSSQAWKVPVRHVVTLCIGIILWSGSVDADGASWNYNISGYGSPAYWYMNYSNCGGVMQSPIDINTTIVLYDPWLPVFNITEYSKTDNVTMTLTNKGGHTAEVEFSGTPIYLREGGLPDVYKLVQFHFHWGAQDQRGSEHSIDGYHAPMELHLVHQQAHLENDAKFKEHPFAIAVFGFMFKISTEDNPNFEKLLQYFPKISTAGKTMNGTEIETFKVRDLLPSDEKLYFYRYSGSLTTPECYETVIWSLATQYITISERQINVFRSLYNENHDPLVDDFRPIQALNQRSILTNDIKFMVTAASFNSGQQWTFHKMTHFISFILVFYLFMLYMTSSQAWKVPVRHVVTLCIGIILWSGSVDADGASWNYNISGYGSPAYWYMNYSNCGGVMQSPIDINTTIVLYDPWLPVFNITEYSKTDNVTMTLTNKGGHTAEVEFSGTPIYLREGGLPDVYKLVQFHFHWGAQDQRGSEHSIDGYHAPMELHLVHQQAHLENDAKFKEHPFAIAVFGFMFKISTEDNPNFEKLLQYFPKISTAGKTMNGTEIETFKVRDLLPSDEKLYFYRYSGSLTTPECYETVIWSLATQYITISERQINVFRSLYNENHDPLVDDFRPIQALNQRSILTNDIKFMVTAASFNSGQQWTFHKMTHFISFILVFYLFMLY

Radius of gyration: 34.56 Å; Cα contacts (8 Å, |Δi|>4): 1384; chains: 2; bounding box: 156×83×73 Å

pLDDT: mean 80.86, std 24.85, range [26.27, 98.88]

Secondary structure (DSSP, 8-state):
---------------------------------S----SSSTT-GGGHHHH-GGGG-SS-S-BEE-TTSPEE-TT-PPEE-GGGG--TTEEEEEEE-TTS-EEEEEEES--EEEETT-SS-EEEEEEEEEE-SSTTS--SSEETTEE-SEEEEEEEEETT---THHHHHSTT-EEEEEEEEEEESS--GGGHHHHTTGGGGSBTTSSTT-EEE----GGGGS-S-SS--EEEEEE--SSTT--S-EEEEEESS-EEEEHHHHHHHTT-B-TTS-B-----PPPBP-TT---EE--GGG---GGGGGTTS---TTTHHHHHHHHHHHHHHHH-/---------------------------------S----SSSTT-GGGHHHH-GGGG-SS-S-BEE-TTSPEE-TT-PPEE-GGGG--TTEEEEEEE-TTS-EEEEEEES--EEEETT-SS-EEEEEEEEEE-SSTTS--SSEETTEE-SEEEEEEEEETT--STHHHHHSTT-EEEEEEEEEEESS--GGGHHHHTTGGGGSBTTSSTT-EEE----GGGGS-S-SS--EEEEEE--SSTT--S-EEEEEESS-EEEEHHHHHHHTT-B-TTS-B-----PPPBP-TT---EE--GGG---GGGGGGGS---TTTHHHHHHHHHHHHHHHH-

Organism: Lymnaea stagnalis (NCBI:txid6523)

Solvent-accessible surface area (backbone atoms only — not comparable to full-atom values): 35836 Å² total; per-residue (Å²): 135,83,80,76,79,77,78,79,71,78,77,71,77,73,73,73,74,72,71,73,74,70,73,72,70,67,72,70,71,68,71,63,71,71,57,53,57,45,92,64,64,90,30,4,61,90,47,37,33,80,83,25,62,46,54,64,52,54,44,41,28,28,36,60,47,50,74,90,66,41,38,54,34,92,82,44,48,54,58,46,58,74,41,32,58,55,48,75,66,38,43,37,34,41,27,30,51,84,29,56,34,54,33,36,38,56,45,72,54,82,35,51,44,32,58,44,38,44,73,54,51,23,30,54,45,34,35,35,48,27,32,24,85,44,62,68,51,7,21,44,44,24,53,70,79,42,37,26,31,20,25,40,37,38,38,22,34,39,59,84,60,84,47,72,70,47,46,71,26,32,54,54,23,26,40,34,49,29,34,39,33,42,84,33,94,54,74,44,73,59,50,52,76,56,58,74,51,44,79,71,35,35,34,27,66,70,41,85,82,38,43,77,48,82,65,62,42,60,50,58,68,47,60,86,58,90,72,63,39,31,38,34,38,75,20,19,40,59,50,90,58,17,44,55,18,24,37,40,30,38,37,74,61,56,31,67,34,12,68,72,60,55,47,57,56,53,62,22,23,14,70,85,66,40,71,39,44,43,50,39,48,72,68,29,63,61,72,44,64,70,38,37,23,48,40,71,91,45,51,75,62,80,75,64,76,58,55,80,61,74,80,42,78,71,59,48,52,52,50,54,44,44,54,54,43,49,58,52,47,67,73,97,136,84,80,78,79,77,80,79,74,80,77,74,76,76,76,73,76,72,75,72,76,72,73,74,70,69,73,71,72,68,72,64,72,73,58,52,56,44,90,65,64,90,28,4,61,90,46,36,34,80,83,25,62,44,54,63,51,54,44,40,29,28,36,59,46,51,72,90,68,41,40,54,34,93,81,44,48,55,58,46,58,74,40,34,58,57,48,75,66,37,45,36,33,40,27,28,52,85,30,56,34,53,34,36,38,55,44,73,53,83,35,50,43,33,58,43,39,44,72,55,52,23,31,54,44,35,35,35,48,24,32,24,85,44,62,69,52,7,20,43,44,26,53,69,78,42,36,26,31,20,24,39,39,39,38,22,34,39,59,83,59,84,46,70,71,46,46,69,26,31,53,56,24,28,40,34,49,29,34,39,33,42,84,34,94,53,74,43,72,59,50,50,76,56,56,75,52,45,78,72,34,36,35,26,67,71,42,84,82,39,42,78,49,81,64,63,41,62,50,57,67,47,60,85,59,89,73,61,40,29,39,36,38,74,19,19,38,60,49,91,59,16,44,57,18,23,35,39,30,38,37,74,61,57,29,68,35,12,66,73,60,54,47,58,56,54,64,22,22,15,70,85,65,40,72,40,45,43,49,40,46,72,68,30,62,60,72,44,63,69,40,36,23,48,39,71,91,46,52,73,63,81,75,63,76,56,53,79,61,74,78,39,79,71,59,44,53,51,47,56,44,44,53,54,43,47,57,53,47,68,74,96